Protein AF-A0A2E5HPD3-F1 (afdb_monomer_lite)

Radius of gyration: 31.84 Å; chains: 1; bounding box: 88×77×68 Å

Sequence (426 aa):
MPDFFLQSSHPEQEVIENVWNFLRRLGQGTHEFTAGQLARRLPSRTSDMAVGSALNLLARAGHVALPSQTGQSGIEVLDSSLPRQLRVDWRELNARRQFEEQKLKQVIYYATTNRCRSHDILRYFGSRVGSDYRCGHCDNCVEPAPYASAAAAPRRRRGGVVVGSAVKAPPSDRQQTSESFKTIARKLFACVARCREREAAVTVVRILAGSKSRQLADRDLDKLSTYGLLSYLQQKTIGGVIDAMLEGGLLGVKRGSLCLTPEAVAIMKGEGELPDGVKDRMALFLEPPDADEVSSEAVQAHTRAQAAAHRSAADTSVSATVSITLEMMRQGLDVEQIARQRNVKTTTIVNHVIKAAEEQQADIDFSAYLDGALLPVIHTVAEKEDWREGLRQFREEVLKLYPGSRIKYDILKMNIAYLIQKGELE

Foldseek 3Di:
DVVLVLCLQQPDLVLLLQLLVVVLVVPAFKDQDQLVNSCVVGPPNHDSSNSVNSLVQLVVQVQWPDDPDDPDGIIGGPDNDHSVPRSGPPVVSVVVSVVVVVVVVLVVCLVPDLAANVVSVCVVVPHDDDSPDHPCPDPSNVDQPPLLVVLPDPPDDDDDDDDDDDDDDDDPDPDPDPPDPLNLLLLLLSLCSPVSQPDALLVSLCQQLQPPDPVCVVVVSNVDPSGPVNVVADSVLSSQLVVLCCVQVQWDDDPRTIDGDPQSVCSNVVNDDRDVSSVVSNCVSPPDPPPDDDPPDPVVVVCVVVCVVVCVPPDDDQPVVLVLLQVVVVVVDDLVRSCVVVVHDSVVSLVSLLVCLLVLPDPGDLVVLDDPQQLVLLLVLVVPDPCVVPVVVSVVSSCVRGPDPDDDSSSVSSSVSVCSSVVSHD

Secondary structure (DSSP, 8-state):
--HHHHHHHS--HHHHHHHHHHHHHH-SEEE---HHHHHTTSSS---HHHHHHHHHHHHHTTSEE--SSTT---EEE-----GGG----HHHHHHHHHHHHHHHHHHHHHHH--S-HHHHHHHHTT----TT---SSSTTTSPPPHHHHHT-----------------------------HHHHHHHHHHHHHHTTT-S-HHHHHHHHHT---HHHHTTTGGGSTTTTTTTTS-HHHHHHHHHHHHHTTSEEEETTEEEE-HHHHHHHHTSSPPPHHHHHHHHHHHSPPPSS---TTHHHHHHHHHHHHTTTTTSSS--HHHHHHHHHHHTT--HHHHHHHHT--HHHHHHHHHHHHHTT-S----TTT--TTTHHHHHHHHTTS-TTT-HHHHHHHHHHH-SSS---HHHHHHHHHHHHHTTS--

pLDDT: mean 70.15, std 16.81, range [23.39, 88.81]

Structure (mmCIF, N/CA/C/O backbone):
data_AF-A0A2E5HPD3-F1
#
_entry.id   AF-A0A2E5HPD3-F1
#
loop_
_atom_site.group_PDB
_atom_site.id
_atom_site.type_symbol
_atom_site.label_atom_id
_atom_site.label_alt_id
_atom_site.label_comp_id
_atom_site.label_asym_id
_atom_site.label_entity_id
_atom_site.label_seq_id
_atom_site.pdbx_PDB_ins_code
_atom_site.Cartn_x
_atom_site.Cartn_y
_atom_site.Cartn_z
_atom_site.occupancy
_atom_site.B_iso_or_equiv
_atom_site.auth_seq_id
_atom_site.auth_comp_id
_atom_site.auth_asym_id
_atom_site.auth_atom_id
_atom_site.pdbx_PDB_model_num
ATOM 1 N N . MET A 1 1 ? -9.117 -14.887 6.824 1.00 45.41 1 MET A N 1
ATOM 2 C CA . MET A 1 1 ? -8.434 -13.588 7.065 1.00 45.41 1 MET A CA 1
ATOM 3 C C . MET A 1 1 ? -9.298 -12.395 6.641 1.00 45.41 1 MET A C 1
ATOM 5 O O . MET A 1 1 ? -9.355 -11.462 7.426 1.00 45.41 1 MET A O 1
ATOM 9 N N . PRO A 1 2 ? -10.007 -12.399 5.491 1.00 50.44 2 PRO A N 1
ATOM 10 C CA . PRO A 1 2 ? -10.900 -11.290 5.114 1.00 50.44 2 PRO A CA 1
ATOM 11 C C . PRO A 1 2 ? -12.180 -11.155 5.964 1.00 50.44 2 PRO A C 1
ATOM 13 O O . PRO A 1 2 ? -12.634 -10.042 6.210 1.00 50.44 2 PRO A O 1
ATOM 16 N N . ASP A 1 3 ? -12.730 -12.270 6.458 1.00 55.94 3 ASP A N 1
ATOM 17 C CA . ASP A 1 3 ? -14.028 -12.292 7.162 1.00 55.94 3 ASP A CA 1
ATOM 18 C C . ASP A 1 3 ? -14.025 -11.535 8.504 1.00 55.94 3 ASP A C 1
ATOM 20 O O . ASP A 1 3 ? -15.053 -11.021 8.939 1.00 55.94 3 ASP A O 1
ATOM 24 N N . PHE A 1 4 ? -12.853 -11.393 9.132 1.00 56.62 4 PHE A N 1
ATOM 25 C CA . PHE A 1 4 ? -12.686 -10.737 10.434 1.00 56.62 4 PHE A CA 1
ATOM 26 C C . PHE A 1 4 ? -13.026 -9.233 10.406 1.00 56.62 4 PHE A C 1
ATOM 28 O O . PHE A 1 4 ? -13.536 -8.685 11.386 1.00 56.62 4 PHE A O 1
ATOM 35 N N . PHE A 1 5 ? -12.771 -8.558 9.278 1.00 55.81 5 PHE A N 1
ATOM 36 C CA . PHE A 1 5 ? -13.043 -7.123 9.133 1.00 55.81 5 PHE A CA 1
ATOM 37 C C . PHE A 1 5 ? -14.534 -6.835 8.932 1.00 55.81 5 PHE A C 1
ATOM 39 O O . PHE A 1 5 ? -15.057 -5.900 9.532 1.00 55.81 5 PHE A O 1
ATOM 46 N N . LEU A 1 6 ? -15.238 -7.677 8.170 1.00 60.19 6 LEU A N 1
ATOM 47 C CA . LEU A 1 6 ? -16.684 -7.545 7.955 1.00 60.19 6 LEU A CA 1
ATOM 48 C C . LEU A 1 6 ? -17.470 -7.758 9.253 1.00 60.19 6 LEU A C 1
ATOM 50 O O . LEU A 1 6 ? -18.348 -6.963 9.583 1.00 60.19 6 LEU A O 1
ATOM 54 N N . GLN A 1 7 ? -17.089 -8.771 10.037 1.00 58.50 7 GLN A N 1
ATOM 55 C CA . GLN A 1 7 ? -17.698 -9.055 11.342 1.00 58.50 7 GLN A CA 1
ATOM 56 C C . GLN A 1 7 ? -17.477 -7.933 12.371 1.00 58.50 7 GLN A C 1
ATOM 58 O O . GLN A 1 7 ? -18.253 -7.797 13.313 1.00 58.50 7 GLN A O 1
ATOM 63 N N . SER A 1 8 ? -16.430 -7.120 12.193 1.00 64.94 8 SER A N 1
ATOM 64 C CA . SER A 1 8 ? -16.074 -6.039 13.119 1.00 64.94 8 SER A CA 1
ATOM 65 C C . SER A 1 8 ? -16.836 -4.732 12.866 1.00 64.94 8 SER A C 1
ATOM 67 O O . SER A 1 8 ? -17.069 -3.981 13.811 1.00 64.94 8 SER A O 1
ATOM 69 N N . SER A 1 9 ? -17.241 -4.457 11.623 1.00 68.75 9 SER A N 1
ATOM 70 C CA . SER A 1 9 ? -18.021 -3.259 11.261 1.00 68.75 9 SER A CA 1
ATOM 71 C C . SER A 1 9 ? -19.530 -3.519 11.182 1.00 68.75 9 SER A C 1
ATOM 73 O O . SER A 1 9 ? -20.318 -2.609 11.430 1.00 68.75 9 SER A O 1
ATOM 75 N N . HIS A 1 10 ? -19.933 -4.760 10.894 1.00 76.44 10 HIS A N 1
ATOM 76 C CA . HIS A 1 10 ? -21.328 -5.193 10.807 1.00 76.44 10 HIS A CA 1
ATOM 77 C C . HIS A 1 10 ? -21.542 -6.440 11.685 1.00 76.44 10 HIS A C 1
ATOM 79 O O . HIS A 1 10 ? -21.515 -7.563 11.172 1.00 76.44 10 HIS A O 1
ATOM 85 N N . PRO A 1 11 ? -21.706 -6.263 13.012 1.00 81.12 11 PRO A N 1
ATOM 86 C CA . PRO A 1 11 ? -21.813 -7.379 13.948 1.00 81.12 11 PRO A CA 1
ATOM 87 C C . PRO A 1 11 ? -23.081 -8.208 13.706 1.00 81.12 11 PRO A C 1
ATOM 89 O O . PRO A 1 11 ? -24.113 -7.688 13.279 1.00 81.12 11 PRO A O 1
ATOM 92 N N . GLU A 1 12 ? -23.009 -9.508 14.000 1.00 81.50 12 GLU A N 1
ATOM 93 C CA . GLU A 1 12 ? -24.161 -10.410 13.903 1.00 81.50 12 GLU A CA 1
ATOM 94 C C . GLU A 1 12 ? -25.225 -10.092 14.960 1.00 81.50 12 GLU A C 1
ATOM 96 O O . GLU A 1 12 ? -24.930 -9.517 16.012 1.00 81.50 12 GLU A O 1
ATOM 101 N N . GLN A 1 13 ? -26.467 -10.511 14.700 1.00 84.81 13 GLN A N 1
ATOM 102 C CA . GLN A 1 13 ? -27.586 -10.311 15.625 1.00 84.81 13 GLN A CA 1
ATOM 103 C C . GLN A 1 13 ? -27.273 -10.840 17.030 1.00 84.81 13 GLN A C 1
ATOM 105 O O . GLN A 1 13 ? -27.513 -10.147 18.016 1.00 84.81 13 GLN A O 1
ATOM 110 N N . GLU A 1 14 ? -26.651 -12.015 17.115 1.00 84.31 14 GLU A N 1
ATOM 111 C CA . GLU A 1 14 ? -26.249 -12.627 18.382 1.00 84.31 14 GLU A CA 1
ATOM 112 C C . GLU A 1 14 ? -25.291 -11.731 19.186 1.00 84.31 14 GLU A C 1
ATOM 114 O O . GLU A 1 14 ? -25.406 -11.615 20.405 1.00 84.31 14 GLU A O 1
ATOM 119 N N . VAL A 1 15 ? -24.373 -11.028 18.514 1.00 86.00 15 VAL A N 1
ATOM 120 C CA . VAL A 1 15 ? -23.421 -10.120 19.170 1.00 86.00 15 VAL A CA 1
ATOM 121 C C . VAL A 1 15 ? -24.149 -8.921 19.778 1.00 86.00 15 VAL A C 1
ATOM 123 O O . VAL A 1 15 ? -23.884 -8.559 20.924 1.00 86.00 15 VAL A O 1
ATOM 126 N N . ILE A 1 16 ? -25.094 -8.329 19.043 1.00 87.44 16 ILE A N 1
ATOM 127 C CA . ILE A 1 16 ? -25.881 -7.181 19.516 1.00 87.44 16 ILE A CA 1
ATOM 128 C C . ILE A 1 16 ? -26.771 -7.590 20.697 1.00 87.44 16 ILE A C 1
ATOM 130 O O . ILE A 1 16 ? -26.822 -6.883 21.705 1.00 87.44 16 ILE A O 1
ATOM 134 N N . GLU A 1 17 ? -27.420 -8.753 20.615 1.00 87.31 17 GLU A N 1
ATOM 135 C CA . GLU A 1 17 ? -28.232 -9.297 21.706 1.00 87.31 17 GLU A CA 1
ATOM 136 C C . GLU A 1 17 ? -27.393 -9.603 22.953 1.00 87.31 17 GLU A C 1
ATOM 138 O O . GLU A 1 17 ? -27.828 -9.324 24.071 1.00 87.31 17 GLU A O 1
ATOM 143 N N . ASN A 1 18 ? -26.176 -10.123 22.787 1.00 87.50 18 ASN A N 1
ATOM 144 C CA . ASN A 1 18 ? -25.260 -10.393 23.895 1.00 87.50 18 ASN A CA 1
ATOM 145 C C . ASN A 1 18 ? -24.785 -9.105 24.581 1.00 87.50 18 ASN A C 1
ATOM 147 O O . ASN A 1 18 ? -24.799 -9.032 25.813 1.00 87.50 18 ASN A O 1
ATOM 151 N N . VAL A 1 19 ? -24.424 -8.075 23.805 1.00 87.69 19 VAL A N 1
ATOM 152 C CA . VAL A 1 19 ? -24.078 -6.742 24.333 1.00 87.69 19 VAL A CA 1
ATOM 153 C C . VAL A 1 19 ? -25.261 -6.157 25.105 1.00 87.69 19 VAL A C 1
ATOM 155 O O . VAL A 1 19 ? -25.098 -5.716 26.243 1.00 87.69 19 VAL A O 1
ATOM 158 N N . TRP A 1 20 ? -26.466 -6.212 24.533 1.00 88.81 20 TRP A N 1
ATOM 159 C CA . TRP A 1 20 ? -27.667 -5.692 25.181 1.00 88.81 20 TRP A CA 1
ATOM 160 C C . TRP A 1 20 ? -28.027 -6.447 26.463 1.00 88.81 20 TRP A C 1
ATOM 162 O O . TRP A 1 20 ? -28.302 -5.831 27.488 1.00 88.81 20 TRP A O 1
ATOM 172 N N . ASN A 1 21 ? -27.971 -7.780 26.448 1.00 87.94 21 ASN A N 1
ATOM 173 C CA . ASN A 1 21 ? -28.235 -8.600 27.629 1.00 87.94 21 ASN A CA 1
ATOM 174 C C . ASN A 1 21 ? -27.280 -8.281 28.781 1.00 87.94 21 ASN A C 1
ATOM 176 O O . ASN A 1 21 ? -27.697 -8.311 29.940 1.00 87.94 21 ASN A O 1
ATOM 180 N N . PHE A 1 22 ? -26.017 -7.982 28.475 1.00 86.94 22 PHE A N 1
ATOM 181 C CA . PHE A 1 22 ? -25.045 -7.560 29.474 1.00 86.94 22 PHE A CA 1
ATOM 182 C C . PHE A 1 22 ? -25.407 -6.191 30.063 1.00 86.94 22 PHE A C 1
ATOM 184 O O . PHE A 1 22 ? -25.501 -6.065 31.282 1.00 86.94 22 PHE A O 1
ATOM 191 N N . LEU A 1 23 ? -25.686 -5.197 29.214 1.00 86.12 23 LEU A N 1
ATOM 192 C CA . LEU A 1 23 ? -26.064 -3.848 29.651 1.00 86.12 23 LEU A CA 1
ATOM 193 C C . LEU A 1 23 ? -27.364 -3.843 30.460 1.00 86.12 23 LEU A C 1
ATOM 195 O O . LEU A 1 23 ? -27.435 -3.231 31.520 1.00 86.12 23 LEU A O 1
ATOM 199 N N . ARG A 1 24 ? -28.364 -4.616 30.034 1.00 85.25 24 ARG A N 1
ATOM 200 C CA . ARG A 1 24 ? -29.640 -4.743 30.744 1.00 85.25 24 ARG A CA 1
ATOM 201 C C . ARG A 1 24 ? -29.480 -5.319 32.154 1.00 85.25 24 ARG A C 1
ATOM 203 O O . ARG A 1 24 ? -30.224 -4.937 33.050 1.00 85.25 24 ARG A O 1
ATOM 210 N N . ARG A 1 25 ? -28.526 -6.235 32.375 1.00 85.69 25 ARG A N 1
ATOM 211 C CA . ARG A 1 25 ? -28.246 -6.798 33.714 1.00 85.69 25 ARG A CA 1
ATOM 212 C C . ARG A 1 25 ? -27.616 -5.784 34.668 1.00 85.69 25 ARG A C 1
ATOM 214 O O . ARG A 1 25 ? -27.755 -5.956 35.872 1.00 85.69 25 ARG A O 1
ATOM 221 N N . LEU A 1 26 ? -26.930 -4.769 34.146 1.00 84.06 26 LEU A N 1
ATOM 222 C CA . LEU A 1 26 ? -26.348 -3.695 34.953 1.00 84.06 26 LEU A CA 1
ATOM 223 C C . LEU A 1 26 ? -27.407 -2.700 35.453 1.00 84.06 26 LEU A C 1
ATOM 225 O O . LEU A 1 26 ? -27.166 -2.003 36.433 1.00 84.06 26 LEU A O 1
ATOM 229 N N . GLY A 1 27 ? -28.584 -2.673 34.820 1.00 81.94 27 GLY A N 1
ATOM 230 C CA . GLY A 1 27 ? -29.674 -1.756 35.146 1.00 81.94 27 GLY A CA 1
ATOM 231 C C . GLY A 1 27 ? -29.585 -0.426 34.393 1.00 81.94 27 GLY A C 1
ATOM 232 O O . GLY A 1 27 ? -28.580 -0.118 33.754 1.00 81.94 27 GLY A O 1
ATOM 233 N N . GLN A 1 28 ? -30.667 0.353 34.447 1.00 85.38 28 GLN A N 1
ATOM 234 C CA . GLN A 1 28 ? -30.724 1.688 33.841 1.00 85.38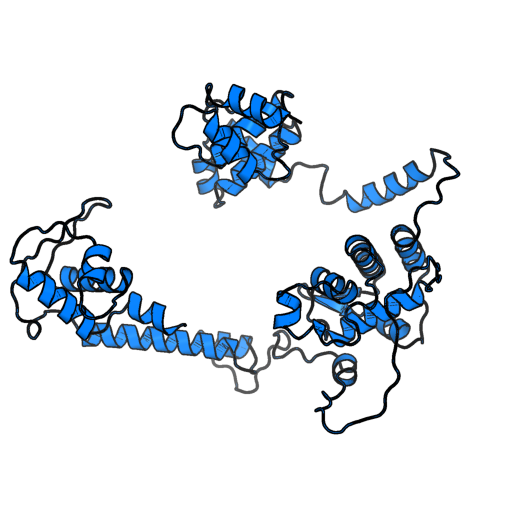 28 GLN A CA 1
ATOM 235 C C . GLN A 1 28 ? -29.803 2.667 34.579 1.00 85.38 28 GLN A C 1
ATOM 237 O O . GLN A 1 28 ? -29.647 2.578 35.797 1.00 85.38 28 GLN A O 1
ATOM 242 N N . GLY A 1 29 ? -29.215 3.604 33.837 1.00 81.69 29 GLY A N 1
ATOM 243 C CA . GLY A 1 29 ? -28.282 4.601 34.364 1.00 81.69 29 GLY A CA 1
ATOM 244 C C . GLY A 1 29 ? -26.938 4.621 33.639 1.00 81.69 29 GLY A C 1
ATOM 245 O O . GLY A 1 29 ? -26.720 3.898 32.663 1.00 81.69 29 GLY A O 1
ATOM 246 N N . THR A 1 30 ? -26.042 5.486 34.109 1.00 83.44 30 THR A N 1
ATOM 247 C CA . THR A 1 30 ? -24.716 5.694 33.518 1.00 83.44 30 THR A CA 1
ATOM 248 C C . THR A 1 30 ? -23.711 4.706 34.086 1.00 83.44 30 THR A C 1
ATOM 250 O O . THR A 1 30 ? -23.459 4.690 35.289 1.00 83.44 30 THR A O 1
ATOM 253 N N . HIS A 1 31 ? -23.096 3.914 33.210 1.00 83.88 31 HIS A N 1
ATOM 254 C CA . HIS A 1 31 ? -22.081 2.932 33.585 1.00 83.88 31 HIS A CA 1
ATOM 255 C C . HIS A 1 31 ? -20.744 3.251 32.926 1.00 83.88 31 HIS A C 1
ATOM 257 O O . HIS A 1 31 ? -20.667 3.375 31.704 1.00 83.88 31 HIS A O 1
ATOM 263 N N . GLU A 1 32 ? -19.670 3.331 33.709 1.00 81.12 32 GLU A N 1
ATOM 264 C CA . GLU A 1 32 ? -18.316 3.578 33.198 1.00 81.12 32 GLU A CA 1
ATOM 265 C C . GLU A 1 32 ? -17.722 2.319 32.549 1.00 81.12 32 GLU A C 1
ATOM 267 O O . GLU A 1 32 ? -16.949 1.569 33.149 1.00 81.12 32 GLU A O 1
ATOM 272 N N . PHE A 1 33 ? -18.089 2.074 31.290 1.00 79.62 33 PHE A N 1
ATOM 273 C CA . PHE A 1 33 ? -17.531 0.991 30.486 1.00 79.62 33 PHE A CA 1
ATOM 274 C C . PHE A 1 33 ? -16.958 1.487 29.166 1.00 79.62 33 PHE A C 1
ATOM 276 O O . PHE A 1 33 ? -17.584 2.237 28.423 1.00 79.62 33 PHE A O 1
ATOM 283 N N . THR A 1 34 ? -15.772 0.980 28.835 1.00 80.56 34 THR A N 1
ATOM 284 C CA . THR A 1 34 ? -15.195 1.088 27.490 1.00 80.56 34 THR A CA 1
ATOM 285 C C . THR A 1 34 ? -15.599 -0.110 26.626 1.00 80.56 34 THR A C 1
ATOM 287 O O . THR A 1 34 ? -15.818 -1.215 27.134 1.00 80.56 34 THR A O 1
ATOM 290 N N . ALA A 1 35 ? -15.630 0.073 25.301 1.00 77.81 35 ALA A N 1
ATOM 291 C CA . ALA A 1 35 ? -15.937 -1.004 24.353 1.00 77.81 35 ALA A CA 1
ATOM 292 C C . ALA A 1 35 ? -15.023 -2.235 24.538 1.00 77.81 35 ALA A C 1
ATOM 294 O O . ALA A 1 35 ? -15.504 -3.366 24.518 1.00 77.81 35 ALA A O 1
ATOM 295 N N . GLY A 1 36 ? -13.730 -2.028 24.821 1.00 78.94 36 GLY A N 1
ATOM 296 C CA . GLY A 1 36 ? -12.782 -3.119 25.086 1.00 78.94 36 GLY A CA 1
ATOM 297 C C . GLY A 1 36 ? -12.969 -3.814 26.443 1.00 78.94 36 GLY A C 1
ATOM 298 O O . GLY A 1 36 ? -12.691 -5.005 26.587 1.00 78.94 36 GLY A O 1
ATOM 299 N N . GLN A 1 37 ? -13.475 -3.120 27.471 1.00 82.56 37 GLN A N 1
ATOM 300 C CA . GLN A 1 37 ? -13.856 -3.768 28.737 1.00 82.56 37 GLN A CA 1
ATOM 301 C C . GLN A 1 37 ? -15.110 -4.633 28.578 1.00 82.56 37 GLN A C 1
ATOM 303 O O . GLN A 1 37 ? -15.165 -5.718 29.157 1.00 82.56 37 GLN A O 1
ATOM 308 N N . LEU A 1 38 ? -16.075 -4.188 27.769 1.00 83.31 38 LEU A N 1
ATOM 309 C CA . LEU A 1 38 ? -17.262 -4.969 27.416 1.00 83.31 38 LEU A CA 1
ATOM 310 C C . LEU A 1 38 ? -16.905 -6.202 26.582 1.00 83.31 38 LEU A C 1
ATOM 312 O O . LEU A 1 38 ? -17.326 -7.304 26.924 1.00 83.31 38 LEU A O 1
ATOM 316 N N . ALA A 1 39 ? -16.062 -6.043 25.559 1.00 83.69 39 ALA A N 1
ATOM 317 C CA . ALA A 1 39 ? -15.597 -7.135 24.700 1.00 83.69 39 ALA A CA 1
ATOM 318 C C . ALA A 1 39 ? -15.010 -8.317 25.493 1.00 83.69 39 ALA A C 1
ATOM 320 O O . ALA A 1 39 ? -15.292 -9.474 25.190 1.00 83.69 39 ALA A O 1
ATOM 321 N N . ARG A 1 40 ? -14.256 -8.034 26.565 1.00 83.06 40 ARG A N 1
ATOM 322 C CA . ARG A 1 40 ? -13.649 -9.055 27.439 1.00 83.06 40 ARG A CA 1
ATOM 323 C C . ARG A 1 40 ? -14.632 -9.796 28.348 1.00 83.06 40 ARG A C 1
ATOM 325 O O . ARG A 1 40 ? -14.280 -10.856 28.857 1.00 83.06 40 ARG A O 1
ATOM 332 N N . ARG A 1 41 ? -15.817 -9.236 28.603 1.00 81.56 41 ARG A N 1
ATOM 333 C CA . ARG A 1 41 ? -16.824 -9.797 29.524 1.00 81.56 41 ARG A CA 1
ATOM 334 C C . ARG A 1 41 ? -17.957 -10.533 28.812 1.00 81.56 41 ARG A C 1
ATOM 336 O O . ARG A 1 41 ? -18.775 -11.167 29.476 1.00 81.56 41 ARG A O 1
ATOM 343 N N . LEU A 1 42 ? -18.013 -10.448 27.486 1.00 81.38 42 LEU A N 1
ATOM 344 C CA . LEU A 1 42 ? -19.008 -11.143 26.679 1.00 81.38 42 LEU A CA 1
ATOM 345 C C . LEU A 1 42 ? -18.610 -12.615 26.463 1.00 81.38 42 LEU A C 1
ATOM 347 O O . LEU A 1 42 ? -17.422 -12.916 26.337 1.00 81.38 42 LEU A O 1
ATOM 351 N N . PRO A 1 43 ? -19.588 -13.541 26.417 1.00 67.31 43 PRO A N 1
ATOM 352 C CA . PRO A 1 43 ? -19.332 -14.979 26.284 1.00 67.31 43 PRO A CA 1
ATOM 353 C C . PRO A 1 43 ? -18.676 -15.351 24.944 1.00 67.31 43 PRO A C 1
ATOM 355 O O . PRO A 1 43 ? -17.871 -16.278 24.880 1.00 67.31 43 PRO A O 1
ATOM 358 N N . SER A 1 44 ? -18.962 -14.594 23.885 1.00 68.75 44 SER A N 1
ATOM 359 C CA . SER A 1 44 ? -18.292 -14.697 22.588 1.00 68.75 44 SER A CA 1
ATOM 360 C C . SER A 1 44 ? -17.087 -13.752 22.589 1.00 68.75 44 SER A C 1
ATOM 362 O O . SER A 1 44 ? -17.267 -12.570 22.888 1.00 68.75 44 SER A O 1
ATOM 364 N N . ARG A 1 45 ? -15.874 -14.235 22.255 1.00 65.94 45 ARG A N 1
ATOM 365 C CA . ARG A 1 45 ? -14.642 -13.421 22.093 1.00 65.94 45 ARG A CA 1
ATOM 366 C C . ARG A 1 45 ? -14.813 -12.399 20.961 1.00 65.94 45 ARG A C 1
ATOM 368 O O . ARG A 1 45 ? -14.332 -12.584 19.847 1.00 65.94 45 ARG A O 1
ATOM 375 N N . THR A 1 46 ? -15.553 -11.347 21.262 1.00 75.94 46 THR A N 1
ATOM 376 C CA . THR A 1 46 ? -15.994 -10.315 20.332 1.00 75.94 46 THR A CA 1
ATOM 377 C C . THR A 1 46 ? -14.899 -9.259 20.229 1.00 75.94 46 THR A C 1
ATOM 379 O O . THR A 1 46 ? -14.247 -8.959 21.226 1.00 75.94 46 THR A O 1
ATOM 382 N N . SER A 1 47 ? -14.660 -8.705 19.039 1.00 81.56 47 SER A N 1
ATOM 383 C CA . SER A 1 47 ? -13.673 -7.635 18.868 1.00 81.56 47 SER A CA 1
ATOM 384 C C . SER A 1 47 ? -14.177 -6.311 19.457 1.00 81.56 47 SER A C 1
ATOM 386 O O . SER A 1 47 ? -15.373 -6.018 19.423 1.00 81.56 47 SER A O 1
ATOM 388 N N . ASP A 1 48 ? -13.260 -5.471 19.943 1.00 82.12 48 ASP A N 1
ATOM 389 C CA . ASP A 1 48 ? -13.568 -4.127 20.457 1.00 82.12 48 ASP A CA 1
ATOM 390 C C . ASP A 1 48 ? -14.345 -3.281 19.428 1.00 82.12 48 ASP A C 1
ATOM 392 O O . ASP A 1 48 ? -15.256 -2.531 19.781 1.00 82.12 48 ASP A O 1
ATOM 396 N N . MET A 1 49 ? -14.029 -3.451 18.138 1.00 79.50 49 MET A N 1
ATOM 397 C CA . MET A 1 49 ? -14.713 -2.785 17.025 1.00 79.50 49 MET A CA 1
ATOM 398 C C . MET A 1 49 ? -16.150 -3.283 16.819 1.00 79.50 49 MET A C 1
ATOM 400 O O . MET A 1 49 ? -17.042 -2.465 16.588 1.00 79.50 49 MET A O 1
ATOM 404 N N . ALA A 1 50 ? -16.400 -4.591 16.947 1.00 82.38 50 ALA A N 1
ATOM 405 C CA . ALA A 1 50 ? -17.749 -5.152 16.856 1.00 82.38 50 ALA A CA 1
ATOM 406 C C . ALA A 1 50 ? -18.637 -4.666 18.011 1.00 82.38 50 ALA A C 1
ATOM 408 O O . ALA A 1 50 ? -19.791 -4.304 17.785 1.00 82.38 50 ALA A O 1
ATOM 409 N N . VAL A 1 51 ? -18.088 -4.581 19.230 1.00 85.94 51 VAL A N 1
ATOM 410 C CA . VAL A 1 51 ? -18.798 -4.016 20.390 1.00 85.94 51 VAL A CA 1
ATOM 411 C C . VAL A 1 51 ? -19.087 -2.530 20.184 1.00 85.94 51 VAL A C 1
ATOM 413 O O . VAL A 1 51 ? -20.215 -2.099 20.404 1.00 85.94 51 VAL A O 1
ATOM 416 N N . GLY A 1 52 ? -18.114 -1.750 19.705 1.00 85.94 52 GLY A N 1
ATOM 417 C CA . GLY A 1 52 ? -18.326 -0.335 19.384 1.00 85.94 52 GLY A CA 1
ATOM 418 C C . GLY A 1 52 ? -19.413 -0.120 18.323 1.00 85.94 52 GLY A C 1
ATOM 419 O O . GLY A 1 52 ? -20.280 0.740 18.478 1.00 85.94 52 GLY A O 1
ATOM 420 N N . SER A 1 53 ? -19.421 -0.941 17.272 1.00 86.25 53 SER A N 1
ATOM 421 C CA . SER A 1 53 ? -20.451 -0.901 16.226 1.00 86.25 53 SER A CA 1
ATOM 422 C C . SER A 1 53 ? -21.832 -1.295 16.766 1.00 86.25 53 SER A C 1
ATOM 424 O O . SER A 1 53 ? -22.819 -0.622 16.470 1.00 86.25 53 SER A O 1
ATOM 426 N N . ALA A 1 54 ? -21.908 -2.325 17.616 1.00 87.75 54 ALA A N 1
ATOM 427 C CA . ALA A 1 54 ? -23.146 -2.736 18.279 1.00 87.75 54 ALA A CA 1
ATOM 428 C C . ALA A 1 54 ? -23.705 -1.635 19.198 1.00 87.75 54 ALA A C 1
ATOM 430 O O . ALA A 1 54 ? -24.902 -1.357 19.161 1.00 87.75 54 ALA A O 1
ATOM 431 N N . LEU A 1 55 ? -22.846 -0.958 19.968 1.00 87.50 55 LEU A N 1
ATOM 432 C CA . LEU A 1 55 ? -23.236 0.173 20.814 1.00 87.50 55 LEU A CA 1
ATOM 433 C C . LEU A 1 55 ? -23.791 1.340 19.990 1.00 87.50 55 LEU A C 1
ATOM 435 O O . LEU A 1 55 ? -24.820 1.898 20.354 1.00 87.50 55 LEU A O 1
ATOM 439 N N . ASN A 1 56 ? -23.171 1.670 18.854 1.00 88.00 56 ASN A N 1
ATOM 440 C CA . ASN A 1 56 ? -23.686 2.700 17.947 1.00 88.00 56 ASN A CA 1
ATOM 441 C C . ASN A 1 56 ? -25.062 2.337 17.365 1.00 88.00 56 ASN A C 1
ATOM 443 O O . ASN A 1 56 ? -25.925 3.205 17.229 1.00 88.00 56 ASN A O 1
ATOM 447 N N . LEU A 1 57 ? -25.292 1.063 17.030 1.00 87.25 57 LEU A N 1
ATOM 448 C CA . LEU A 1 57 ? -26.597 0.588 16.553 1.00 87.25 57 LEU A CA 1
ATOM 449 C C . LEU A 1 57 ? -27.665 0.672 17.648 1.00 87.25 57 LEU A C 1
ATOM 451 O O . LEU A 1 57 ? -28.759 1.175 17.395 1.00 87.25 57 LEU A O 1
ATOM 455 N N . LEU A 1 58 ? -27.337 0.242 18.869 1.00 87.81 58 LEU A N 1
ATOM 456 C CA . LEU A 1 58 ? -28.221 0.358 20.031 1.00 87.81 58 LEU A CA 1
ATOM 457 C C . LEU A 1 58 ? -28.511 1.824 20.378 1.00 87.81 58 LEU A C 1
ATOM 459 O O . LEU A 1 58 ? -29.645 2.145 20.736 1.00 87.81 58 LEU A O 1
ATOM 463 N N . ALA A 1 59 ? -27.526 2.713 20.218 1.00 88.00 59 ALA A N 1
ATOM 464 C CA . ALA A 1 59 ? -27.688 4.140 20.466 1.00 88.00 59 ALA A CA 1
ATOM 465 C C . ALA A 1 59 ? -28.642 4.792 19.465 1.00 88.00 59 ALA A C 1
ATOM 467 O O . ALA A 1 59 ? -29.579 5.489 19.845 1.00 88.00 59 ALA A O 1
ATOM 468 N N . ARG A 1 60 ? -28.474 4.483 18.174 1.00 85.94 60 ARG A N 1
ATOM 469 C CA . ARG A 1 60 ? -29.395 4.929 17.118 1.00 85.94 60 ARG A CA 1
ATOM 470 C C . ARG A 1 60 ? -30.811 4.388 17.297 1.00 85.94 60 ARG A C 1
ATOM 472 O O . ARG A 1 60 ? -31.763 5.065 16.930 1.00 85.94 60 ARG A O 1
ATOM 479 N N . ALA A 1 61 ? -30.947 3.186 17.853 1.00 85.25 61 ALA A N 1
ATOM 480 C CA . ALA A 1 61 ? -32.233 2.576 18.178 1.00 85.25 61 ALA A CA 1
ATOM 481 C C . ALA A 1 61 ? -32.843 3.090 19.505 1.00 85.25 61 ALA A C 1
ATOM 483 O O . ALA A 1 61 ? -33.948 2.677 19.860 1.00 85.25 61 ALA A O 1
ATOM 484 N N . GLY A 1 62 ? -32.150 3.986 20.223 1.00 84.19 62 GLY A N 1
ATOM 485 C CA . GLY A 1 62 ? -32.635 4.641 21.441 1.00 84.19 62 GLY A CA 1
ATOM 486 C C . GLY A 1 62 ? -32.549 3.798 22.716 1.00 84.19 62 GLY A C 1
ATOM 487 O O . GLY A 1 62 ? -33.223 4.118 23.690 1.00 84.19 62 GLY A O 1
ATOM 488 N N . HIS A 1 63 ? -31.758 2.719 22.721 1.00 86.38 63 HIS A N 1
ATOM 489 C CA . HIS A 1 63 ? -31.596 1.841 23.893 1.00 86.38 63 HIS A CA 1
ATOM 490 C C . HIS A 1 63 ? -30.486 2.306 24.836 1.00 86.38 63 HIS A C 1
ATOM 492 O O . HIS A 1 63 ? -30.543 2.062 26.043 1.00 86.38 63 HIS A O 1
ATOM 498 N N . VAL A 1 64 ? -2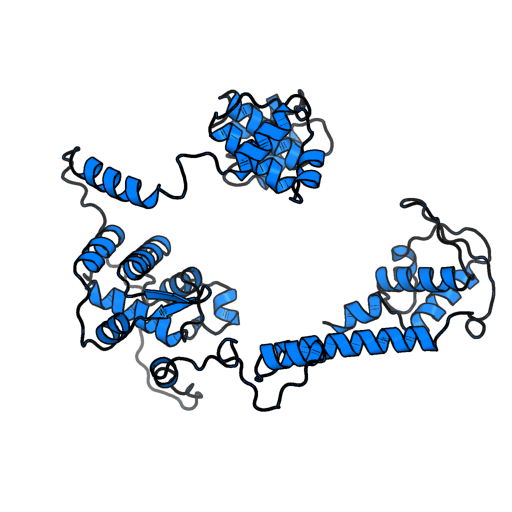9.474 2.975 24.283 1.00 88.44 64 VAL A N 1
ATOM 499 C CA . VAL A 1 64 ? -28.330 3.513 25.024 1.00 88.44 64 VAL A CA 1
ATOM 500 C C . VAL A 1 64 ? -27.992 4.920 24.539 1.00 88.44 64 VAL A C 1
ATOM 502 O O . VAL A 1 64 ? -28.282 5.262 23.397 1.00 88.44 64 VAL A O 1
ATOM 505 N N . ALA A 1 65 ? -27.341 5.729 25.364 1.00 84.88 65 ALA A N 1
ATOM 506 C CA . ALA A 1 65 ? -26.671 6.944 24.923 1.00 84.88 65 ALA A CA 1
ATOM 507 C C . ALA A 1 65 ? -25.159 6.796 25.106 1.00 84.88 65 ALA A C 1
ATOM 509 O O . ALA A 1 65 ? -24.668 6.260 26.104 1.00 84.88 65 ALA A O 1
ATOM 510 N N . LEU A 1 66 ? -24.423 7.241 24.088 1.00 83.38 66 LEU A N 1
ATOM 511 C CA . LEU A 1 66 ? -22.968 7.300 24.095 1.00 83.38 66 LEU A CA 1
ATOM 512 C C . LEU A 1 66 ? -22.547 8.767 24.256 1.00 83.38 66 LEU A C 1
ATOM 514 O O . LEU A 1 66 ? -23.156 9.636 23.625 1.00 83.38 66 LEU A O 1
ATOM 518 N N . PRO A 1 67 ? -21.524 9.068 25.069 1.00 75.81 67 PRO A N 1
ATOM 519 C CA . PRO A 1 67 ? -21.052 10.426 25.267 1.00 75.81 67 PRO A CA 1
ATOM 520 C C . PRO A 1 67 ? -20.550 11.005 23.944 1.00 75.81 67 PRO A C 1
ATOM 522 O O . PRO A 1 67 ? -19.768 10.390 23.220 1.00 75.81 67 PRO A O 1
ATOM 525 N N . SER A 1 68 ? -21.004 12.219 23.634 1.00 59.84 68 SER A N 1
ATOM 526 C CA . SER A 1 68 ? -20.706 12.912 22.375 1.00 59.84 68 SER A CA 1
ATOM 527 C C . SER A 1 68 ? -19.252 13.398 22.267 1.00 59.84 68 SER A C 1
ATOM 529 O O . SER A 1 68 ? -18.846 13.833 21.189 1.00 59.84 68 SER A O 1
ATOM 531 N N . GLN A 1 69 ? -18.475 13.373 23.356 1.00 59.19 69 GLN A N 1
ATOM 532 C CA . GLN A 1 69 ? -17.092 13.851 23.383 1.00 59.19 69 GLN A CA 1
ATOM 533 C C . GLN A 1 69 ? -16.093 12.693 23.455 1.00 59.19 69 GLN A C 1
ATOM 535 O O . GLN A 1 69 ? -16.170 11.824 24.325 1.00 59.19 69 GLN A O 1
ATOM 540 N N . THR A 1 70 ? -15.100 12.723 22.565 1.00 48.38 70 THR A N 1
ATOM 541 C CA . THR A 1 70 ? -13.925 11.844 22.598 1.00 48.38 70 THR A CA 1
ATOM 542 C C . THR A 1 70 ? -13.184 12.002 23.927 1.00 48.38 70 THR A C 1
ATOM 544 O O . THR A 1 70 ? -12.539 13.024 24.147 1.00 48.38 70 THR A O 1
ATOM 547 N N . GLY A 1 71 ? -13.267 10.995 24.801 1.00 52.94 71 GLY A N 1
ATOM 548 C CA . GLY A 1 71 ? -12.550 10.954 26.084 1.00 52.94 71 GLY A CA 1
ATOM 549 C C . GLY A 1 71 ? -13.435 10.757 27.318 1.00 52.94 71 GLY A C 1
ATOM 550 O O . GLY A 1 71 ? -12.921 10.354 28.357 1.00 52.94 71 GLY A O 1
ATOM 551 N N . GLN A 1 72 ? -14.753 10.957 27.216 1.00 55.84 72 GLN A N 1
ATOM 552 C CA . GLN A 1 72 ? -15.685 10.542 28.269 1.00 55.84 72 GLN A CA 1
ATOM 553 C C . GLN A 1 72 ? -15.979 9.043 28.139 1.00 55.84 72 GLN A C 1
ATOM 555 O O . GLN A 1 72 ? -16.365 8.562 27.075 1.00 55.84 72 GLN A O 1
ATOM 560 N N . SER A 1 73 ? -15.760 8.297 29.223 1.00 57.66 73 SER A N 1
ATOM 561 C CA . SER A 1 73 ? -16.014 6.855 29.293 1.00 57.66 73 SER A CA 1
ATOM 562 C C . SER A 1 73 ? -17.311 6.623 30.055 1.00 57.66 73 SER A C 1
ATOM 564 O O . SER A 1 73 ? -17.349 6.770 31.268 1.00 57.66 73 SER A O 1
ATOM 566 N N . GLY A 1 74 ? -18.382 6.285 29.349 1.00 73.56 74 GLY A N 1
ATOM 567 C CA . GLY A 1 74 ? -19.675 6.021 29.964 1.00 73.56 74 GLY A CA 1
ATOM 568 C C . GLY A 1 74 ? -20.662 5.513 28.929 1.00 73.56 74 GLY A C 1
ATOM 569 O O . GLY A 1 74 ? -20.640 5.959 27.789 1.00 73.56 74 GLY A O 1
ATOM 570 N N . ILE A 1 75 ? -21.500 4.555 29.298 1.00 83.75 75 ILE A N 1
ATOM 571 C CA . ILE A 1 75 ? -22.626 4.094 28.489 1.00 83.75 75 ILE A CA 1
ATOM 572 C C . ILE A 1 75 ? -23.856 4.298 29.354 1.00 83.75 75 ILE A C 1
ATOM 574 O O . ILE A 1 75 ? -23.966 3.706 30.428 1.00 83.75 75 ILE A O 1
ATOM 578 N N . GLU A 1 76 ? -24.756 5.159 28.905 1.00 85.12 76 GLU A N 1
ATOM 579 C CA . GLU A 1 76 ? -26.015 5.401 29.593 1.00 85.12 76 GLU A CA 1
ATOM 580 C C . GLU A 1 76 ? -27.065 4.439 29.046 1.00 85.12 76 GLU A C 1
ATOM 582 O O . GLU A 1 76 ? -27.366 4.438 27.854 1.00 85.12 76 GLU A O 1
ATOM 587 N N . VAL A 1 77 ? -27.599 3.577 29.906 1.00 86.31 77 VAL A N 1
ATOM 588 C CA . VAL A 1 77 ? -28.651 2.626 29.542 1.00 86.31 77 VAL A CA 1
ATOM 589 C C . VAL A 1 77 ? -30.001 3.294 29.782 1.00 86.31 77 VAL A C 1
ATOM 591 O O . VAL A 1 77 ? -30.388 3.519 30.929 1.00 86.31 77 VAL A O 1
ATOM 594 N N . LEU A 1 78 ? -30.706 3.609 28.692 1.00 83.94 78 LEU A N 1
ATOM 595 C CA . LEU A 1 78 ? -31.986 4.328 28.708 1.00 83.94 78 LEU A CA 1
ATOM 596 C C . LEU A 1 78 ? -33.185 3.373 28.782 1.00 83.94 78 LEU A C 1
ATOM 598 O O . LEU A 1 78 ? -34.234 3.706 29.330 1.00 83.94 78 LEU A O 1
ATOM 602 N N . ASP A 1 79 ? -33.036 2.168 28.234 1.00 80.38 79 ASP A N 1
ATOM 603 C CA . ASP A 1 79 ? -34.119 1.200 28.048 1.00 80.38 79 ASP A CA 1
ATOM 604 C C . ASP A 1 79 ? -33.871 -0.083 28.876 1.00 80.38 79 ASP A C 1
ATOM 606 O O . ASP A 1 79 ? -32.758 -0.368 29.312 1.00 80.38 79 ASP A O 1
ATOM 610 N N . SER A 1 80 ? -34.920 -0.866 29.121 1.00 79.81 80 SER A N 1
ATOM 611 C CA . SER A 1 80 ? -34.865 -2.193 29.759 1.00 79.81 80 SER A CA 1
ATOM 612 C C . SER A 1 80 ? -35.558 -3.287 28.929 1.00 79.81 80 SER A C 1
ATOM 614 O O . SER A 1 80 ? -35.758 -4.410 29.402 1.00 79.81 80 SER A O 1
ATOM 616 N N . SER A 1 81 ? -35.874 -2.979 27.667 1.00 82.44 81 SER A N 1
ATOM 617 C CA . SER A 1 81 ? -36.502 -3.864 26.684 1.00 82.44 81 SER A CA 1
ATOM 618 C C . SER A 1 81 ? -35.874 -5.264 26.615 1.00 82.44 81 SER A C 1
ATOM 620 O O . SER A 1 81 ? -34.666 -5.466 26.773 1.00 82.44 81 SER A O 1
ATOM 622 N N . LEU A 1 82 ? -36.697 -6.280 26.341 1.00 79.31 82 LEU A N 1
ATOM 623 C CA . LEU A 1 82 ? -36.204 -7.637 26.082 1.00 79.31 82 LEU A CA 1
ATOM 624 C C . LEU A 1 82 ? -35.423 -7.682 24.747 1.00 79.31 82 LEU A C 1
ATOM 626 O O . LEU A 1 82 ? -35.754 -6.921 23.843 1.00 79.31 82 LEU A O 1
ATOM 630 N N . PRO A 1 83 ? -34.453 -8.603 24.553 1.00 73.44 83 PRO A N 1
ATOM 631 C CA . PRO A 1 83 ? -33.720 -8.741 23.285 1.00 73.44 83 PRO A CA 1
ATOM 632 C C . PRO A 1 83 ? -34.624 -8.850 22.049 1.00 73.44 83 PRO A C 1
ATOM 634 O O . PRO A 1 83 ? -34.353 -8.249 21.017 1.00 73.44 83 PRO A O 1
ATOM 637 N N . ARG A 1 84 ? -35.765 -9.542 22.182 1.00 74.00 84 ARG A N 1
ATOM 638 C CA . ARG A 1 84 ? -36.770 -9.690 21.114 1.00 74.00 84 ARG A CA 1
ATOM 639 C C . ARG A 1 84 ? -37.525 -8.396 20.773 1.00 74.00 84 ARG A C 1
ATOM 641 O O . ARG A 1 84 ? -38.217 -8.359 19.765 1.00 74.00 84 ARG A O 1
ATOM 648 N N . GLN A 1 85 ? -37.429 -7.371 21.616 1.00 80.25 85 GLN A N 1
ATOM 649 C CA . GLN A 1 85 ? -38.084 -6.066 21.467 1.00 80.25 85 GLN A CA 1
ATOM 650 C C . GLN A 1 85 ? -37.086 -4.960 21.086 1.00 80.25 85 GLN A C 1
ATOM 652 O O . GLN A 1 85 ? -37.431 -3.778 21.095 1.00 80.25 85 GLN A O 1
ATOM 657 N N . LEU A 1 86 ? -35.845 -5.321 20.740 1.00 81.62 86 LEU A N 1
ATOM 658 C CA . LEU A 1 86 ? -34.864 -4.364 20.249 1.00 81.62 86 LEU A CA 1
ATOM 659 C C . LEU A 1 86 ? -35.361 -3.699 18.961 1.00 81.62 86 LEU A C 1
ATOM 661 O O . LEU A 1 86 ? -35.614 -4.352 17.952 1.00 81.62 86 LEU A O 1
ATOM 665 N N . ARG A 1 87 ? -35.432 -2.368 18.997 1.00 81.56 87 ARG A N 1
ATOM 666 C CA . ARG A 1 87 ? -35.802 -1.475 17.880 1.00 81.56 87 ARG A CA 1
ATOM 667 C C . ARG A 1 87 ? -34.705 -1.343 16.805 1.00 81.56 87 ARG A C 1
ATOM 669 O O . ARG A 1 87 ? -34.565 -0.294 16.186 1.00 81.56 87 ARG A O 1
ATOM 676 N N . VAL A 1 88 ? -33.890 -2.378 16.620 1.00 83.12 88 VAL A N 1
ATOM 677 C CA . VAL A 1 88 ? -32.823 -2.412 15.612 1.00 83.12 88 VAL A CA 1
ATOM 678 C C . VAL A 1 88 ? -33.409 -2.936 14.301 1.00 83.12 88 VAL A C 1
ATOM 680 O O . VAL A 1 88 ? -34.063 -3.978 14.290 1.00 83.12 88 VAL A O 1
ATOM 683 N N . ASP A 1 89 ? -33.171 -2.237 13.188 1.00 83.12 89 ASP A N 1
ATOM 684 C CA . ASP A 1 89 ? -33.575 -2.725 11.866 1.00 83.12 89 ASP A CA 1
ATOM 685 C C . ASP A 1 89 ? -32.636 -3.848 11.395 1.00 83.12 89 ASP A C 1
ATOM 687 O O . ASP A 1 89 ? -31.590 -3.631 10.774 1.00 83.12 89 ASP A O 1
ATOM 691 N N . TRP A 1 90 ? -33.026 -5.083 11.707 1.00 83.44 90 TRP A N 1
ATOM 692 C CA . TRP A 1 90 ? -32.289 -6.286 11.329 1.00 83.44 90 TRP A CA 1
ATOM 693 C C . TRP A 1 90 ? -32.237 -6.510 9.815 1.00 83.44 90 TRP A C 1
ATOM 695 O O . TRP A 1 90 ? -31.281 -7.108 9.318 1.00 83.44 90 TRP A O 1
ATOM 705 N N . ARG A 1 91 ? -33.248 -6.053 9.061 1.00 83.38 91 ARG A N 1
ATOM 706 C CA . ARG A 1 91 ? -33.280 -6.228 7.601 1.00 83.38 91 ARG A CA 1
ATOM 707 C C . ARG A 1 91 ? -32.233 -5.343 6.949 1.00 83.38 91 ARG A C 1
ATOM 709 O O . ARG A 1 91 ? -31.473 -5.827 6.113 1.00 83.38 91 ARG A O 1
ATOM 716 N N . GLU A 1 92 ? -32.161 -4.083 7.362 1.00 80.44 92 GLU A N 1
ATOM 717 C CA . GLU A 1 92 ? -31.167 -3.148 6.847 1.00 80.44 92 GLU A CA 1
ATOM 718 C C . GLU A 1 92 ? -29.740 -3.564 7.235 1.00 80.44 92 GLU A C 1
ATOM 720 O O . GLU A 1 92 ? -28.850 -3.572 6.381 1.00 80.44 92 GLU A O 1
ATOM 725 N N . LEU A 1 93 ? -29.518 -3.973 8.490 1.00 81.12 93 LEU A N 1
ATOM 726 C CA . LEU A 1 93 ? -28.210 -4.444 8.958 1.00 81.12 93 LEU A CA 1
ATOM 727 C C . LEU A 1 93 ? -27.708 -5.640 8.134 1.00 81.12 93 LEU A C 1
ATOM 729 O O . LEU A 1 93 ? -26.579 -5.628 7.635 1.00 81.12 93 LEU A O 1
ATOM 733 N N . ASN A 1 94 ? -28.564 -6.648 7.944 1.00 83.00 94 ASN A N 1
ATOM 734 C CA . ASN A 1 94 ? -28.225 -7.836 7.163 1.00 83.00 94 ASN A CA 1
ATOM 735 C C . ASN A 1 94 ? -28.008 -7.506 5.679 1.00 83.00 94 ASN A C 1
ATOM 737 O O . ASN A 1 94 ? -27.083 -8.041 5.067 1.00 83.00 94 ASN A O 1
ATOM 741 N N . ALA A 1 95 ? -28.801 -6.597 5.103 1.00 81.69 95 ALA A N 1
ATOM 742 C CA . ALA A 1 95 ? -28.629 -6.155 3.720 1.00 81.69 95 ALA A CA 1
ATOM 743 C C . ALA A 1 95 ? -27.287 -5.430 3.507 1.00 81.69 95 ALA A C 1
ATOM 745 O O . ALA A 1 95 ? -26.575 -5.720 2.543 1.00 81.69 95 ALA A O 1
ATOM 746 N N . ARG A 1 96 ? -26.899 -4.535 4.428 1.00 80.00 96 ARG A N 1
ATOM 747 C CA . ARG A 1 96 ? -25.596 -3.846 4.393 1.00 80.00 96 ARG A CA 1
ATOM 748 C C . ARG A 1 96 ? -24.437 -4.836 4.482 1.00 80.00 96 ARG A C 1
ATOM 750 O O . ARG A 1 96 ? -23.525 -4.772 3.661 1.00 80.00 96 ARG A O 1
ATOM 757 N N . ARG A 1 97 ? -24.513 -5.799 5.406 1.00 81.38 97 ARG A N 1
ATOM 758 C CA . ARG A 1 97 ? -23.507 -6.862 5.551 1.00 81.38 97 ARG A CA 1
ATOM 759 C C . ARG A 1 97 ? -23.347 -7.676 4.265 1.00 81.38 97 ARG A C 1
ATOM 761 O O . ARG A 1 97 ? -22.232 -7.848 3.779 1.00 81.38 97 ARG A O 1
ATOM 768 N N . GLN A 1 98 ? -24.454 -8.141 3.686 1.00 81.25 98 GLN A N 1
ATOM 769 C CA . GLN A 1 98 ? -24.435 -8.905 2.434 1.00 81.25 98 GLN A CA 1
ATOM 770 C C . GLN A 1 98 ? -23.825 -8.104 1.282 1.00 81.25 98 GLN A C 1
ATOM 772 O O . GLN A 1 98 ? -23.076 -8.652 0.473 1.00 81.25 98 GLN A O 1
ATOM 777 N N . PHE A 1 99 ? -24.111 -6.805 1.210 1.00 81.00 99 PHE A N 1
ATOM 778 C CA . PHE A 1 99 ? -23.551 -5.930 0.188 1.00 81.00 99 PHE A CA 1
ATOM 779 C C . PHE A 1 99 ? -22.029 -5.765 0.327 1.00 81.00 99 PHE A C 1
ATOM 781 O O . PHE A 1 99 ? -21.304 -5.825 -0.669 1.00 81.00 99 PHE A O 1
ATOM 788 N N . GLU A 1 100 ? -21.513 -5.608 1.547 1.00 79.00 100 GLU A N 1
ATOM 789 C CA . GLU A 1 100 ? -20.065 -5.558 1.781 1.00 79.00 100 GLU A CA 1
ATOM 790 C C . GLU A 1 100 ? -19.374 -6.899 1.507 1.00 79.00 100 GLU A C 1
ATOM 792 O O . GLU A 1 100 ? -18.323 -6.926 0.862 1.00 79.00 100 GLU A O 1
ATOM 797 N N . GLU A 1 101 ? -19.986 -8.018 1.909 1.00 82.81 101 GLU A N 1
ATOM 798 C CA . GLU A 1 101 ? -19.514 -9.362 1.557 1.00 82.81 101 GLU A CA 1
ATOM 799 C C . GLU A 1 101 ? -19.434 -9.551 0.033 1.00 82.81 101 GLU A C 1
ATOM 801 O O . GLU A 1 101 ? -18.460 -10.107 -0.483 1.00 82.81 101 GLU A O 1
ATOM 806 N N . GLN A 1 102 ? -20.438 -9.075 -0.711 1.00 82.94 102 GLN A N 1
ATOM 807 C CA . GLN A 1 102 ? -20.444 -9.125 -2.174 1.00 82.94 102 GLN A CA 1
ATOM 808 C C . GLN A 1 102 ? -19.309 -8.295 -2.778 1.00 82.94 102 GLN A C 1
ATOM 810 O O . GLN A 1 102 ? -18.615 -8.782 -3.674 1.00 82.94 102 GLN A O 1
ATOM 815 N N . LYS A 1 103 ? -19.064 -7.080 -2.273 1.00 83.25 103 LYS A N 1
ATOM 816 C CA . LYS A 1 103 ? -17.929 -6.251 -2.710 1.00 83.25 103 LYS A CA 1
ATOM 817 C C . LYS A 1 103 ? -16.591 -6.931 -2.449 1.00 83.25 103 LYS A C 1
ATOM 819 O O . LYS A 1 103 ? -15.736 -6.964 -3.330 1.00 83.25 103 LYS A O 1
ATOM 824 N N . LEU A 1 104 ? -16.412 -7.520 -1.268 1.00 83.94 104 LEU A N 1
ATOM 825 C CA . LEU A 1 104 ? -15.192 -8.250 -0.943 1.00 83.94 104 LEU A CA 1
ATOM 826 C C . LEU A 1 104 ? -14.976 -9.429 -1.901 1.00 83.94 104 LEU A C 1
ATOM 828 O O . LEU A 1 104 ? -13.882 -9.588 -2.444 1.00 83.94 104 LEU A O 1
ATOM 832 N N . LYS A 1 105 ? -16.024 -10.221 -2.165 1.00 81.44 105 LYS A N 1
ATOM 833 C CA . LYS A 1 105 ? -15.976 -11.311 -3.153 1.00 81.44 105 LYS A CA 1
ATOM 834 C C . LYS A 1 105 ? -15.574 -10.801 -4.537 1.00 81.44 105 LYS A C 1
ATOM 836 O O . LYS A 1 105 ? -14.777 -11.455 -5.203 1.00 81.44 105 LYS A O 1
ATOM 841 N N . GLN A 1 106 ? -16.062 -9.631 -4.952 1.00 81.12 106 GLN A N 1
ATOM 842 C CA . GLN A 1 106 ? -15.671 -9.009 -6.221 1.00 81.12 106 GLN A CA 1
ATOM 843 C C . GLN A 1 106 ? -14.195 -8.595 -6.247 1.00 81.12 106 GLN A C 1
ATOM 845 O O . GLN A 1 106 ? -13.535 -8.825 -7.255 1.00 81.12 106 GLN A O 1
ATOM 850 N N . VAL A 1 107 ? -13.646 -8.050 -5.157 1.00 85.31 107 VAL A N 1
ATOM 851 C CA . VAL A 1 107 ? -12.213 -7.701 -5.068 1.00 85.31 107 VAL A CA 1
ATOM 852 C C . VAL A 1 107 ? -11.333 -8.953 -5.098 1.00 85.31 107 VAL A C 1
ATOM 854 O O . VAL A 1 107 ? -10.335 -8.994 -5.819 1.00 85.31 107 VAL A O 1
ATOM 857 N N . ILE A 1 108 ? -11.717 -9.999 -4.361 1.00 82.12 108 ILE A N 1
ATOM 858 C CA . ILE A 1 108 ? -11.012 -11.288 -4.374 1.00 82.12 108 ILE A CA 1
ATOM 859 C C . ILE A 1 108 ? -11.052 -11.896 -5.779 1.00 82.12 108 ILE A C 1
ATOM 861 O O . ILE A 1 108 ? -10.018 -12.319 -6.301 1.00 82.12 108 ILE A O 1
ATOM 865 N N . TYR A 1 109 ? -12.225 -11.907 -6.414 1.00 78.56 109 TYR A N 1
ATOM 866 C CA . TYR A 1 109 ? -12.390 -12.370 -7.788 1.00 78.56 109 TYR A CA 1
ATOM 867 C C . TYR A 1 109 ? -11.519 -11.554 -8.748 1.00 78.56 109 TYR A C 1
ATOM 869 O O . TYR A 1 109 ? -10.760 -12.138 -9.519 1.00 78.56 109 TYR A O 1
ATOM 877 N N . TYR A 1 110 ? -11.547 -10.222 -8.653 1.00 83.12 110 TYR A N 1
ATOM 878 C CA . TYR A 1 110 ? -10.706 -9.344 -9.461 1.00 83.12 110 TYR A CA 1
ATOM 879 C C . TYR A 1 110 ? -9.236 -9.722 -9.339 1.00 83.12 110 TYR A C 1
ATOM 881 O O . TYR A 1 110 ? -8.593 -9.821 -10.370 1.00 83.12 110 TYR A O 1
ATOM 889 N N . ALA A 1 111 ? -8.719 -9.976 -8.131 1.00 81.31 111 ALA A N 1
ATOM 890 C CA . ALA A 1 111 ? -7.312 -10.308 -7.897 1.00 81.31 111 ALA A CA 1
ATOM 891 C C . ALA A 1 111 ? -6.914 -11.708 -8.405 1.00 81.31 111 ALA A C 1
ATOM 893 O O . ALA A 1 111 ? -5.804 -11.883 -8.911 1.00 81.31 111 ALA A O 1
ATOM 894 N N . THR A 1 112 ? -7.814 -12.686 -8.309 1.00 79.12 112 THR A N 1
ATOM 895 C CA . THR A 1 112 ? -7.526 -14.109 -8.579 1.00 79.12 112 THR A CA 1
ATOM 896 C C . THR A 1 112 ? -7.867 -14.572 -9.996 1.00 79.12 112 THR A C 1
ATOM 898 O O . THR A 1 112 ? -7.430 -15.644 -10.410 1.00 79.12 112 THR A O 1
ATOM 901 N N . THR A 1 113 ? -8.632 -13.790 -10.755 1.00 80.06 113 THR A N 1
ATOM 902 C CA . THR A 1 113 ? -9.097 -14.186 -12.091 1.00 80.06 113 THR A CA 1
ATOM 903 C C . THR A 1 113 ? -8.014 -13.993 -13.159 1.00 80.06 113 THR A C 1
ATOM 905 O O . THR A 1 113 ? -7.251 -13.031 -13.126 1.00 80.06 113 THR A O 1
ATOM 908 N N . ASN A 1 114 ? -8.006 -14.876 -14.167 1.00 77.12 114 ASN A N 1
ATOM 909 C CA . ASN A 1 114 ? -7.124 -14.818 -15.348 1.00 77.12 114 ASN A CA 1
ATOM 910 C C . ASN A 1 114 ? -7.727 -14.035 -16.538 1.00 77.12 114 ASN A C 1
ATOM 912 O O . ASN A 1 114 ? -7.285 -14.167 -17.676 1.00 77.12 114 ASN A O 1
ATOM 916 N N . ARG A 1 115 ? -8.786 -13.253 -16.309 1.00 77.44 115 ARG A N 1
ATOM 917 C CA . ARG A 1 115 ? -9.451 -12.410 -17.314 1.00 77.44 115 ARG A CA 1
ATOM 918 C C . ARG A 1 115 ? -8.754 -11.059 -17.394 1.00 77.44 115 ARG A C 1
ATOM 920 O O . ARG A 1 115 ? -8.001 -10.680 -16.503 1.00 77.44 115 ARG A O 1
ATOM 927 N N . CYS A 1 116 ? -8.996 -10.315 -18.468 1.00 83.06 116 CYS A N 1
ATOM 928 C CA . CYS A 1 116 ? -8.464 -8.964 -18.605 1.00 83.06 116 CYS A CA 1
ATOM 929 C C . CYS A 1 116 ? -8.828 -8.099 -17.380 1.00 83.06 116 CYS A C 1
ATOM 931 O O . CYS A 1 116 ? -10.006 -7.922 -17.086 1.00 83.06 116 CYS A O 1
ATOM 933 N N . ARG A 1 117 ? -7.844 -7.504 -16.693 1.00 87.19 117 ARG A N 1
ATOM 934 C CA . ARG A 1 117 ? -8.116 -6.660 -15.510 1.00 87.19 117 ARG A CA 1
ATOM 935 C C . ARG A 1 117 ? -9.024 -5.484 -15.850 1.00 87.19 117 ARG A C 1
ATOM 937 O O . ARG A 1 117 ? -9.969 -5.194 -15.127 1.00 87.19 117 ARG A O 1
ATOM 944 N N . SER A 1 118 ? -8.769 -4.835 -16.986 1.00 86.94 118 SER A N 1
ATOM 945 C CA . SER A 1 118 ? -9.588 -3.715 -17.451 1.00 86.94 118 SER A CA 1
ATOM 946 C C . SER A 1 118 ? -11.019 -4.142 -17.782 1.00 86.94 118 SER A C 1
ATOM 948 O O . SER A 1 118 ? -11.928 -3.356 -17.562 1.00 86.94 118 SER A O 1
ATOM 950 N N . HIS A 1 119 ? -11.244 -5.373 -18.260 1.00 87.50 119 HIS A N 1
ATOM 951 C CA . HIS A 1 119 ? -12.599 -5.903 -18.456 1.00 87.50 119 HIS A CA 1
ATOM 952 C C . HIS A 1 119 ? -13.376 -5.919 -17.133 1.00 87.50 119 HIS A C 1
ATOM 954 O O . HIS A 1 119 ? -14.507 -5.440 -17.071 1.00 87.50 119 HIS A O 1
ATOM 960 N N . ASP A 1 120 ? -12.762 -6.440 -16.070 1.00 85.75 120 ASP A N 1
ATOM 961 C CA . ASP A 1 120 ? -13.428 -6.583 -14.774 1.00 85.75 120 ASP A CA 1
ATOM 962 C C . ASP A 1 120 ? -13.652 -5.226 -14.086 1.00 85.75 120 ASP A C 1
ATOM 964 O O . ASP A 1 120 ? -14.728 -5.000 -13.534 1.00 85.75 120 ASP A O 1
ATOM 968 N N . ILE A 1 121 ? -12.707 -4.284 -14.207 1.00 87.88 121 ILE A N 1
ATOM 969 C CA . ILE A 1 121 ? -12.878 -2.899 -13.728 1.00 87.88 121 ILE A CA 1
ATOM 970 C C . ILE A 1 121 ? -14.034 -2.207 -14.460 1.00 87.88 121 ILE A C 1
ATOM 972 O O . ILE A 1 121 ? -14.906 -1.619 -13.825 1.00 87.88 121 ILE A O 1
ATOM 976 N N . LEU A 1 122 ? -14.073 -2.294 -15.792 1.00 87.12 122 LEU A N 1
ATOM 977 C CA . LEU A 1 122 ? -15.126 -1.666 -16.592 1.00 87.12 122 LEU A CA 1
ATOM 978 C C . LEU A 1 122 ? -16.507 -2.231 -16.231 1.00 87.12 122 LEU A C 1
ATOM 980 O O . LEU A 1 122 ? -17.451 -1.464 -16.041 1.00 87.12 122 LEU A O 1
ATOM 984 N N . ARG A 1 123 ? -16.618 -3.552 -16.047 1.00 83.25 123 ARG A N 1
ATOM 985 C CA . ARG A 1 123 ? -17.864 -4.190 -15.596 1.00 83.25 123 ARG A CA 1
ATOM 986 C C . ARG A 1 123 ? -18.274 -3.775 -14.190 1.00 83.25 123 ARG A C 1
ATOM 988 O O . ARG A 1 123 ? -19.466 -3.595 -13.959 1.00 83.25 123 ARG A O 1
ATOM 995 N N . TYR A 1 124 ? -17.322 -3.619 -13.272 1.00 83.56 124 TYR A N 1
ATOM 996 C CA . TYR A 1 124 ? -17.600 -3.159 -11.911 1.00 83.56 124 TYR A CA 1
ATOM 997 C C . TYR A 1 124 ? -18.261 -1.770 -11.906 1.00 83.56 124 TYR A C 1
ATOM 999 O O . TYR A 1 124 ? -19.231 -1.558 -11.184 1.00 83.56 124 TYR A O 1
ATOM 1007 N N . PHE A 1 125 ? -17.820 -0.859 -12.781 1.00 87.19 125 PHE A N 1
ATOM 1008 C CA . PHE A 1 125 ? -18.430 0.467 -12.959 1.00 87.19 125 PHE A CA 1
ATOM 1009 C C . PHE A 1 125 ? -19.642 0.487 -13.914 1.00 87.19 125 PHE A C 1
ATOM 1011 O O . PHE A 1 125 ? -20.104 1.555 -14.304 1.00 87.19 125 PHE A O 1
ATOM 1018 N N . GLY A 1 126 ? -20.178 -0.677 -14.298 1.00 82.62 126 GLY A N 1
ATOM 1019 C CA . GLY A 1 126 ? -21.404 -0.786 -15.097 1.00 82.62 126 GLY A CA 1
ATOM 1020 C C . GLY A 1 126 ? -21.216 -0.666 -16.613 1.00 82.62 126 GLY A C 1
ATOM 1021 O O . GLY A 1 126 ? -22.202 -0.654 -17.351 1.00 82.62 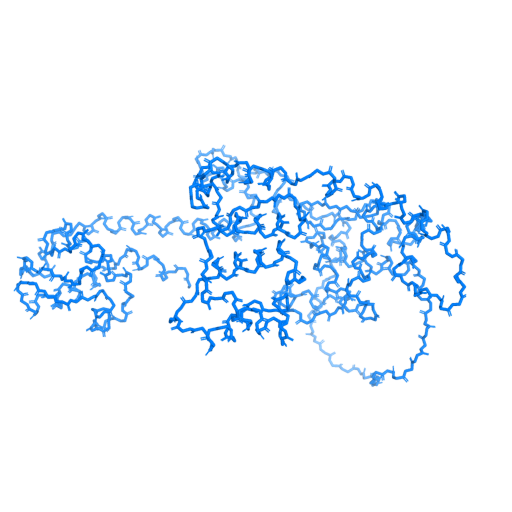126 GLY A O 1
ATOM 1022 N N . SER A 1 127 ? -19.977 -0.626 -17.108 1.00 85.81 127 SER A N 1
ATOM 1023 C CA . SER A 1 127 ? -19.719 -0.638 -18.550 1.00 85.81 127 SER A CA 1
ATOM 1024 C C . SER A 1 127 ? -19.995 -2.022 -19.138 1.00 85.81 127 SER A C 1
ATOM 1026 O O . SER A 1 127 ? -19.547 -3.049 -18.620 1.00 85.81 127 SER A O 1
ATOM 1028 N N . ARG A 1 128 ? -20.714 -2.059 -20.263 1.00 79.69 128 ARG A N 1
ATOM 1029 C CA . ARG A 1 128 ? -20.983 -3.294 -21.007 1.00 79.69 128 ARG A CA 1
ATOM 1030 C C . ARG A 1 128 ? -19.838 -3.559 -21.978 1.00 79.69 128 ARG A C 1
ATOM 1032 O O . ARG A 1 128 ? -19.794 -2.995 -23.063 1.00 79.69 128 ARG A O 1
ATOM 1039 N N . VAL A 1 129 ? -18.916 -4.422 -21.571 1.00 79.62 129 VAL A N 1
ATOM 1040 C CA . VAL A 1 129 ? -17.848 -4.958 -22.424 1.00 79.62 129 VAL A CA 1
ATOM 1041 C C . VAL A 1 129 ? -18.139 -6.423 -22.745 1.00 79.62 129 VAL A C 1
ATOM 1043 O O . VAL A 1 129 ? -18.608 -7.168 -21.881 1.00 79.62 129 VAL A O 1
ATOM 1046 N N . GLY A 1 130 ? -17.902 -6.828 -23.995 1.00 77.88 130 GLY A N 1
ATOM 1047 C CA . GLY A 1 130 ? -18.045 -8.224 -24.415 1.00 77.88 130 GLY A CA 1
ATOM 1048 C C . GLY A 1 130 ? -17.086 -9.141 -23.649 1.00 77.88 130 GLY A C 1
ATOM 1049 O O . GLY A 1 130 ? -16.014 -8.703 -23.227 1.00 77.88 130 GLY A O 1
ATOM 1050 N N . SER A 1 131 ? -17.447 -10.418 -23.495 1.00 73.19 131 SER A N 1
ATOM 1051 C CA . SER A 1 131 ? -16.614 -11.439 -22.826 1.00 73.19 131 SER A CA 1
ATOM 1052 C C . SER A 1 131 ? -15.209 -11.571 -23.420 1.00 73.19 131 SER A C 1
ATOM 1054 O O . SER A 1 131 ? -14.263 -11.980 -22.738 1.00 73.19 131 SER A O 1
ATOM 1056 N N . ASP A 1 132 ? -15.080 -11.190 -24.686 1.00 76.69 132 ASP A N 1
ATOM 1057 C CA . ASP A 1 132 ? -13.886 -11.389 -25.495 1.00 76.69 132 ASP A CA 1
ATOM 1058 C C . ASP A 1 132 ? -12.969 -10.160 -25.456 1.00 76.69 132 ASP A C 1
ATOM 1060 O O . ASP A 1 132 ? -11.868 -10.177 -26.000 1.00 76.69 132 ASP A O 1
ATOM 1064 N N . TYR A 1 133 ? -13.383 -9.095 -24.758 1.00 80.56 133 TYR A N 1
ATOM 1065 C CA . TYR A 1 133 ? -12.580 -7.892 -24.603 1.00 80.56 133 TYR A CA 1
ATOM 1066 C C . TYR A 1 133 ? -11.251 -8.197 -23.889 1.00 80.56 133 TYR A C 1
ATOM 1068 O O . TYR A 1 133 ? -11.176 -8.859 -22.842 1.00 80.56 133 TYR A O 1
ATOM 1076 N N . ARG A 1 134 ? -10.173 -7.689 -24.484 1.00 81.69 134 ARG A N 1
ATOM 1077 C CA . ARG A 1 134 ? -8.796 -7.760 -23.998 1.00 81.69 134 ARG A CA 1
ATOM 1078 C C . ARG A 1 134 ? -8.187 -6.378 -24.184 1.00 81.69 134 ARG A C 1
ATOM 1080 O O . ARG A 1 134 ? -8.167 -5.863 -25.294 1.00 81.69 134 ARG A O 1
ATOM 1087 N N . CYS A 1 135 ? -7.675 -5.773 -23.116 1.00 82.50 135 CYS A N 1
ATOM 1088 C CA . CYS A 1 135 ? -7.100 -4.429 -23.208 1.00 82.50 135 CYS A CA 1
ATOM 1089 C C . CYS A 1 135 ? -5.684 -4.404 -23.799 1.00 82.50 135 CYS A C 1
ATOM 1091 O O . CYS A 1 135 ? -5.159 -3.319 -24.018 1.00 82.50 135 CYS A O 1
ATOM 1093 N N . GLY A 1 136 ? -5.030 -5.562 -23.977 1.00 77.06 136 GLY A N 1
ATOM 1094 C CA . GLY A 1 136 ? -3.655 -5.684 -24.498 1.00 77.06 136 GLY A CA 1
ATOM 1095 C C . GLY A 1 136 ? -2.553 -5.159 -23.568 1.00 77.06 136 GLY A C 1
ATOM 1096 O O . GLY A 1 136 ? -1.373 -5.285 -23.864 1.00 77.06 136 GLY A O 1
ATOM 1097 N N . HIS A 1 137 ? -2.929 -4.586 -22.424 1.00 76.56 137 HIS A N 1
ATOM 1098 C CA . HIS A 1 137 ? -2.042 -3.791 -21.583 1.00 76.56 137 HIS A CA 1
ATOM 1099 C C . HIS A 1 137 ? -2.153 -4.141 -20.094 1.00 76.56 137 HIS A C 1
ATOM 1101 O O . HIS A 1 137 ? -1.573 -3.433 -19.283 1.00 76.56 137 HIS A O 1
ATOM 1107 N N . CYS A 1 138 ? -2.873 -5.182 -19.679 1.00 79.25 138 CYS A N 1
ATOM 1108 C CA . CYS A 1 138 ? -2.842 -5.659 -18.289 1.00 79.25 138 CYS A CA 1
ATOM 1109 C C . CYS A 1 138 ? -1.952 -6.898 -18.151 1.00 79.25 138 CYS A C 1
ATOM 1111 O O . CYS A 1 138 ? -1.679 -7.574 -19.137 1.00 79.25 138 CYS A O 1
ATOM 1113 N N . ASP A 1 139 ? -1.559 -7.232 -16.925 1.00 79.25 139 ASP A N 1
ATOM 1114 C CA . ASP A 1 139 ? -0.817 -8.456 -16.578 1.00 79.25 139 ASP A CA 1
ATOM 1115 C C . ASP A 1 139 ? -1.420 -9.741 -17.180 1.00 79.25 139 ASP A C 1
ATOM 1117 O O . ASP A 1 139 ? -0.680 -10.609 -17.632 1.00 79.25 139 ASP A O 1
ATOM 1121 N N . ASN A 1 140 ? -2.753 -9.829 -17.249 1.00 78.50 140 ASN A N 1
ATOM 1122 C CA . ASN A 1 140 ? -3.471 -10.969 -17.833 1.00 78.50 140 ASN A CA 1
ATOM 1123 C C . ASN A 1 140 ? -3.626 -10.928 -19.372 1.00 78.50 140 ASN A C 1
ATOM 1125 O O . ASN A 1 140 ? -4.073 -11.908 -19.955 1.00 78.50 140 ASN A O 1
ATOM 1129 N N . CYS A 1 141 ? -3.343 -9.800 -20.037 1.00 77.31 141 CYS A N 1
ATOM 1130 C CA . CYS A 1 141 ? -3.477 -9.646 -21.500 1.00 77.31 141 CYS A CA 1
ATOM 1131 C C . CYS A 1 141 ? -2.139 -9.496 -22.218 1.00 77.31 141 CYS A C 1
ATOM 1133 O O . CYS A 1 141 ? -2.080 -9.710 -23.423 1.00 77.31 141 CYS A O 1
ATOM 1135 N N . VAL A 1 142 ? -1.091 -9.092 -21.503 1.00 75.50 142 VAL A N 1
ATOM 1136 C CA . VAL A 1 142 ? 0.262 -9.065 -22.043 1.00 75.50 142 VAL A CA 1
ATOM 1137 C C . VAL A 1 142 ? 0.772 -10.500 -22.027 1.00 75.50 142 VAL A C 1
ATOM 1139 O O . VAL A 1 142 ? 1.139 -11.037 -20.978 1.00 75.50 142 VAL A O 1
ATOM 1142 N N . GLU A 1 143 ? 0.758 -11.137 -23.194 1.00 57.22 143 GLU A N 1
ATOM 1143 C CA . GLU A 1 143 ? 1.477 -12.391 -23.378 1.00 57.22 143 GLU A CA 1
ATOM 1144 C C . GLU A 1 143 ? 2.971 -12.151 -23.110 1.00 57.22 143 GLU A C 1
ATOM 1146 O O . GLU A 1 143 ? 3.529 -11.144 -23.561 1.00 57.22 143 GLU A O 1
ATOM 1151 N N . PRO A 1 144 ? 3.644 -13.032 -22.346 1.00 54.31 144 PRO A N 1
ATOM 1152 C CA . PRO A 1 144 ? 5.096 -12.990 -22.270 1.00 54.31 144 PRO A CA 1
ATOM 1153 C C . PRO A 1 144 ? 5.662 -13.174 -23.682 1.00 54.31 144 PRO A C 1
ATOM 1155 O O . PRO A 1 144 ? 5.121 -13.952 -24.467 1.00 54.31 144 PRO A O 1
ATOM 1158 N N . ALA A 1 145 ? 6.748 -12.469 -24.003 1.00 47.25 145 ALA A N 1
ATOM 1159 C CA . ALA A 1 145 ? 7.341 -12.536 -25.332 1.00 47.25 145 ALA A CA 1
ATOM 1160 C C . ALA A 1 145 ? 7.643 -14.000 -25.744 1.00 47.25 145 ALA A C 1
ATOM 1162 O O . ALA A 1 145 ? 8.014 -14.803 -24.880 1.00 47.25 145 ALA A O 1
ATOM 1163 N N . PRO A 1 146 ? 7.548 -14.367 -27.039 1.00 49.84 146 PRO A N 1
ATOM 1164 C CA . PRO A 1 146 ? 7.630 -15.761 -27.502 1.00 49.84 146 PRO A CA 1
ATOM 1165 C C . PRO A 1 146 ? 8.886 -16.526 -27.039 1.00 49.84 146 PRO A C 1
ATOM 1167 O O . PRO A 1 146 ? 8.859 -17.741 -26.826 1.00 49.84 146 PRO A O 1
ATOM 1170 N N . TYR A 1 147 ? 9.999 -15.817 -26.821 1.00 50.72 147 TYR A N 1
ATOM 1171 C CA . TYR A 1 147 ? 11.242 -16.392 -26.297 1.00 50.72 147 TYR A CA 1
ATOM 1172 C C . TYR A 1 147 ? 11.193 -16.702 -24.789 1.00 50.72 147 TYR A C 1
ATOM 1174 O O . TYR A 1 147 ? 11.858 -17.633 -24.334 1.00 50.72 147 TYR A O 1
ATOM 1182 N N . ALA A 1 148 ? 10.390 -15.977 -24.007 1.00 46.12 148 ALA A N 1
ATOM 1183 C CA . ALA A 1 148 ? 10.193 -16.216 -22.577 1.00 46.12 148 ALA A CA 1
ATOM 1184 C C . ALA A 1 148 ? 9.252 -17.406 -22.314 1.00 46.12 148 ALA A C 1
ATOM 1186 O O . ALA A 1 148 ? 9.404 -18.104 -21.308 1.00 46.12 148 ALA A O 1
ATOM 1187 N N . SER A 1 149 ? 8.317 -17.691 -23.229 1.00 46.69 149 SER A N 1
ATOM 1188 C CA . SER A 1 149 ? 7.527 -18.930 -23.205 1.00 46.69 149 SER A CA 1
ATOM 1189 C C . SER A 1 149 ? 8.355 -20.171 -23.553 1.00 46.69 149 SER A C 1
ATOM 1191 O O . SER A 1 149 ? 8.133 -21.219 -22.954 1.00 46.69 149 SER A O 1
ATOM 1193 N N . ALA A 1 150 ? 9.347 -20.059 -24.444 1.00 47.47 150 ALA A N 1
ATOM 1194 C CA . ALA A 1 150 ? 10.227 -21.172 -24.822 1.00 47.47 150 ALA A CA 1
ATOM 1195 C C . ALA A 1 150 ? 11.272 -21.524 -23.740 1.00 47.47 150 ALA A C 1
ATOM 1197 O O . ALA A 1 150 ? 11.634 -22.686 -23.577 1.00 47.47 150 ALA A O 1
ATOM 1198 N N . ALA A 1 151 ? 11.729 -20.539 -22.956 1.00 44.25 151 ALA A N 1
ATOM 1199 C CA . ALA A 1 151 ? 12.667 -20.744 -21.845 1.00 44.25 151 ALA A CA 1
ATOM 1200 C C . ALA A 1 151 ? 12.026 -21.385 -20.593 1.00 44.25 151 ALA A C 1
ATOM 1202 O O . ALA A 1 151 ? 12.726 -21.729 -19.636 1.00 44.25 151 ALA A O 1
ATOM 1203 N N . ALA A 1 152 ? 10.701 -21.559 -20.580 1.00 42.66 152 ALA A N 1
ATOM 1204 C CA . ALA A 1 152 ? 9.985 -22.257 -19.524 1.00 42.66 152 ALA A CA 1
ATOM 1205 C C . ALA A 1 152 ? 10.141 -23.778 -19.693 1.00 42.66 152 ALA A C 1
ATOM 1207 O O . ALA A 1 152 ? 9.240 -24.461 -20.174 1.00 42.66 152 ALA A O 1
ATOM 1208 N N . ALA A 1 153 ? 11.288 -24.327 -19.287 1.00 42.12 153 ALA A N 1
ATOM 1209 C CA . ALA A 1 153 ? 11.437 -25.775 -19.182 1.00 42.12 153 ALA A CA 1
ATOM 1210 C C . ALA A 1 153 ? 10.336 -26.355 -18.264 1.00 42.12 153 ALA A C 1
ATOM 1212 O O . ALA A 1 153 ? 10.021 -25.754 -17.227 1.00 42.12 153 ALA A O 1
ATOM 1213 N N . PRO A 1 154 ? 9.748 -27.519 -18.597 1.00 35.94 154 PRO A N 1
ATOM 1214 C CA . PRO A 1 154 ? 8.763 -28.156 -17.737 1.00 35.94 154 PRO A CA 1
ATOM 1215 C C . PRO A 1 154 ? 9.410 -28.471 -16.384 1.00 35.94 154 PRO A C 1
ATOM 1217 O O . PRO A 1 154 ? 10.485 -29.074 -16.321 1.00 35.94 154 PRO A O 1
ATOM 1220 N N . ARG A 1 155 ? 8.755 -28.063 -15.289 1.00 34.84 155 ARG A N 1
ATOM 1221 C CA . ARG A 1 155 ? 9.137 -28.436 -13.919 1.00 34.84 155 ARG A CA 1
ATOM 1222 C C . ARG A 1 155 ? 9.163 -29.968 -13.835 1.00 34.84 155 ARG A C 1
ATOM 1224 O O . ARG A 1 155 ? 8.114 -30.595 -13.692 1.00 34.84 155 ARG A O 1
ATOM 1231 N N . ARG A 1 156 ? 10.350 -30.580 -13.946 1.00 31.67 156 ARG A N 1
ATOM 1232 C CA . ARG A 1 156 ? 10.531 -32.025 -13.757 1.00 31.67 156 ARG A CA 1
ATOM 1233 C C . ARG A 1 156 ? 10.055 -32.391 -12.351 1.00 31.67 156 ARG A C 1
ATOM 1235 O O . ARG A 1 156 ? 10.657 -31.989 -11.357 1.00 31.67 156 ARG A O 1
ATOM 1242 N N . ARG A 1 157 ? 8.966 -33.160 -12.275 1.00 31.28 157 ARG A N 1
ATOM 1243 C CA . ARG A 1 157 ? 8.585 -33.899 -11.068 1.00 31.28 157 ARG A CA 1
ATOM 1244 C C . ARG A 1 157 ? 9.684 -34.922 -10.774 1.00 31.28 157 ARG A C 1
ATOM 1246 O O . ARG A 1 157 ? 10.084 -35.673 -11.659 1.00 31.28 157 ARG A O 1
ATOM 1253 N N . ARG A 1 158 ? 10.184 -34.917 -9.538 1.00 32.25 158 ARG A N 1
ATOM 1254 C CA . ARG A 1 158 ? 11.132 -35.912 -9.020 1.00 32.25 158 ARG A CA 1
ATOM 1255 C C . ARG A 1 158 ? 10.491 -37.302 -8.989 1.00 32.25 158 ARG A C 1
ATOM 1257 O O . ARG A 1 158 ? 9.386 -37.447 -8.478 1.00 32.25 158 ARG A O 1
ATOM 1264 N N . GLY A 1 159 ? 11.255 -38.303 -9.416 1.00 26.03 159 GLY A N 1
ATOM 1265 C CA . GLY A 1 159 ? 11.063 -39.713 -9.083 1.00 26.03 159 GLY A CA 1
ATOM 1266 C C . GLY A 1 159 ? 12.237 -40.549 -9.604 1.00 26.03 159 GLY A C 1
ATOM 1267 O O . GLY A 1 159 ? 12.444 -40.577 -10.809 1.00 26.03 159 GLY A O 1
ATOM 1268 N N . GLY A 1 160 ? 12.988 -41.199 -8.701 1.00 25.69 160 GLY A N 1
ATOM 1269 C CA . GLY A 1 160 ? 13.887 -42.324 -9.030 1.00 25.69 160 GLY A CA 1
ATOM 1270 C C . GLY A 1 160 ? 15.410 -42.085 -9.008 1.00 25.69 160 GLY A C 1
ATOM 1271 O O . GLY A 1 160 ? 16.007 -41.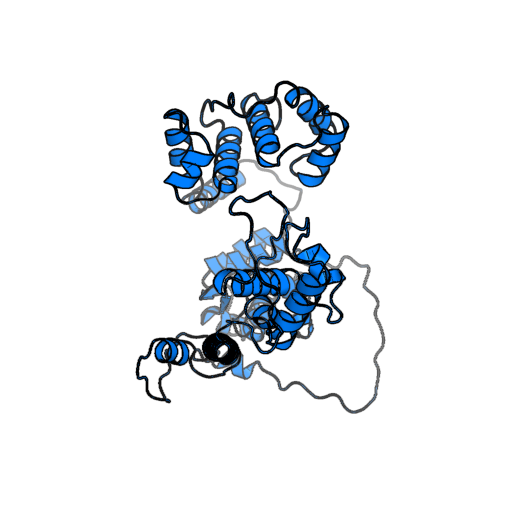888 -10.052 1.00 25.69 160 GLY A O 1
ATOM 1272 N N . VAL A 1 161 ? 15.996 -42.087 -7.802 1.00 24.72 161 VAL A N 1
ATOM 1273 C CA . VAL A 1 161 ? 17.162 -42.871 -7.298 1.00 24.72 161 VAL A CA 1
ATOM 1274 C C . VAL A 1 161 ? 18.414 -43.126 -8.190 1.00 24.72 161 VAL A C 1
ATOM 1276 O O . VAL A 1 161 ? 18.316 -43.763 -9.228 1.00 24.72 161 VAL A O 1
ATOM 1279 N N . VAL A 1 162 ? 19.577 -42.728 -7.610 1.00 27.66 162 VAL A N 1
ATOM 1280 C CA . VAL A 1 162 ? 21.034 -43.052 -7.797 1.00 27.66 162 VAL A CA 1
ATOM 1281 C C . VAL A 1 162 ? 21.666 -42.878 -9.190 1.00 27.66 162 VAL A C 1
ATOM 1283 O O . VAL A 1 162 ? 21.080 -43.222 -10.198 1.00 27.66 162 VAL A O 1
ATOM 1286 N N . VAL A 1 163 ? 22.875 -42.319 -9.344 1.00 25.30 163 VAL A N 1
ATOM 1287 C CA . VAL A 1 163 ? 24.138 -42.641 -8.646 1.00 25.30 163 VAL A CA 1
ATOM 1288 C C . VAL A 1 163 ? 25.013 -41.390 -8.492 1.00 25.30 163 VAL A C 1
ATOM 1290 O O . VAL A 1 163 ? 24.933 -40.453 -9.282 1.00 25.30 163 VAL A O 1
ATOM 1293 N N . GLY A 1 164 ? 25.799 -41.361 -7.418 1.00 25.05 164 GLY A N 1
ATOM 1294 C CA . GLY A 1 164 ? 26.486 -40.173 -6.933 1.00 25.05 164 GLY A CA 1
ATOM 1295 C C . GLY A 1 164 ? 27.653 -39.676 -7.786 1.00 25.05 164 GLY A C 1
ATOM 1296 O O . GLY A 1 164 ? 28.309 -40.411 -8.516 1.00 25.05 164 GLY A O 1
ATOM 1297 N N . SER A 1 165 ? 27.976 -38.406 -7.577 1.00 23.39 165 SER A N 1
ATOM 1298 C CA . SER A 1 165 ? 29.365 -37.990 -7.435 1.00 23.39 165 SER A CA 1
ATOM 1299 C C . SER A 1 165 ? 29.431 -36.904 -6.378 1.00 23.39 165 SER A C 1
ATOM 1301 O O . SER A 1 165 ? 28.661 -35.945 -6.363 1.00 23.39 165 SER A O 1
ATOM 1303 N N . ALA A 1 166 ? 30.292 -37.185 -5.417 1.00 23.61 166 ALA A N 1
ATOM 1304 C CA . ALA A 1 166 ? 30.505 -36.441 -4.209 1.00 23.61 166 ALA A CA 1
ATOM 1305 C C . ALA A 1 166 ? 31.462 -35.263 -4.451 1.00 23.61 166 ALA A C 1
ATOM 1307 O O . ALA A 1 166 ? 32.304 -35.320 -5.344 1.00 23.61 166 ALA A O 1
ATOM 1308 N N . VAL A 1 167 ? 31.383 -34.297 -3.525 1.00 25.20 167 VAL A N 1
ATOM 1309 C CA . VAL A 1 167 ? 32.426 -33.316 -3.160 1.00 25.20 167 VAL A CA 1
ATOM 1310 C C . VAL A 1 167 ? 32.523 -32.124 -4.146 1.00 25.20 167 VAL A C 1
ATOM 1312 O O . VAL A 1 167 ? 32.626 -32.303 -5.348 1.00 25.20 167 VAL A O 1
ATOM 1315 N N . LYS A 1 168 ? 32.458 -30.854 -3.709 1.00 24.88 168 LYS A N 1
ATOM 1316 C CA . LYS A 1 168 ? 33.404 -30.255 -2.753 1.00 24.88 168 LYS A CA 1
ATOM 1317 C C . LYS A 1 168 ? 32.872 -29.016 -2.017 1.00 24.88 168 LYS A C 1
ATOM 1319 O O . LYS A 1 168 ? 32.128 -28.209 -2.566 1.00 24.88 168 LYS A O 1
ATOM 1324 N N . ALA A 1 169 ? 33.314 -28.911 -0.763 1.00 25.58 169 ALA A N 1
ATOM 1325 C CA . ALA A 1 169 ? 33.319 -27.728 0.096 1.00 25.58 169 ALA A CA 1
ATOM 1326 C C . ALA A 1 169 ? 33.996 -26.520 -0.608 1.00 25.58 169 ALA A C 1
ATOM 1328 O O . ALA A 1 169 ? 34.656 -26.725 -1.631 1.00 25.58 169 ALA A O 1
ATOM 1329 N N . PRO A 1 170 ? 33.831 -25.275 -0.112 1.00 28.53 170 PRO A N 1
ATOM 1330 C CA . PRO A 1 170 ? 34.219 -24.082 -0.857 1.00 28.53 170 PRO A CA 1
ATOM 1331 C C . PRO A 1 170 ? 35.731 -24.104 -1.115 1.00 28.53 170 PRO A C 1
ATOM 1333 O O . PRO A 1 170 ? 36.488 -24.367 -0.177 1.00 28.53 170 PRO A O 1
ATOM 1336 N N . PRO A 1 171 ? 36.199 -23.858 -2.352 1.00 31.06 171 PRO A N 1
ATOM 1337 C CA . PRO A 1 171 ? 37.617 -23.700 -2.575 1.00 31.06 171 PRO A CA 1
ATOM 1338 C C . PRO A 1 171 ? 38.030 -22.362 -1.964 1.00 31.06 171 PRO A C 1
ATOM 1340 O O . PRO A 1 171 ? 37.705 -21.284 -2.456 1.00 31.06 171 PRO A O 1
ATOM 1343 N N . SER A 1 172 ? 38.735 -22.463 -0.845 1.00 34.22 172 SER A N 1
ATOM 1344 C CA . SER A 1 172 ? 39.776 -21.529 -0.460 1.00 34.22 172 SER A CA 1
ATOM 1345 C C . SER A 1 172 ? 40.848 -21.550 -1.550 1.00 34.22 172 SER A C 1
ATOM 1347 O O . SER A 1 172 ? 41.777 -22.344 -1.472 1.00 34.22 172 SER A O 1
ATOM 1349 N N . ASP A 1 173 ? 40.675 -20.751 -2.598 1.00 28.44 173 ASP A N 1
ATOM 1350 C CA . ASP A 1 173 ? 41.799 -20.256 -3.385 1.00 28.44 173 ASP A CA 1
ATOM 1351 C C . ASP A 1 173 ? 41.370 -19.082 -4.261 1.00 28.44 173 ASP A C 1
ATOM 1353 O O . ASP A 1 173 ? 40.390 -19.139 -5.008 1.00 28.44 173 ASP A O 1
ATOM 1357 N N . ARG A 1 174 ? 42.134 -17.995 -4.148 1.00 33.97 174 ARG A N 1
ATOM 1358 C CA . ARG A 1 174 ? 42.133 -16.865 -5.072 1.00 33.97 174 ARG A CA 1
ATOM 1359 C C . ARG A 1 174 ? 42.575 -17.377 -6.444 1.00 33.97 174 ARG A C 1
ATOM 1361 O O . ARG A 1 174 ? 43.757 -17.370 -6.760 1.00 33.97 174 ARG A O 1
ATOM 1368 N N . GLN A 1 175 ? 41.627 -17.794 -7.270 1.00 31.67 175 GLN A N 1
ATOM 1369 C CA . GLN A 1 175 ? 41.820 -17.877 -8.713 1.00 31.67 175 GLN A CA 1
ATOM 1370 C C . GLN A 1 175 ? 40.887 -16.866 -9.369 1.00 31.67 175 GLN A C 1
ATOM 1372 O O . GLN A 1 175 ? 39.703 -17.119 -9.591 1.00 31.67 175 GLN A O 1
ATOM 1377 N N . GLN A 1 176 ? 41.460 -15.692 -9.644 1.00 38.62 176 GLN A N 1
ATOM 1378 C CA . GLN A 1 176 ? 41.049 -14.796 -10.720 1.00 38.62 176 GLN A CA 1
ATOM 1379 C C . GLN A 1 176 ? 40.814 -15.644 -11.977 1.00 38.62 176 GLN A C 1
ATOM 1381 O O . GLN A 1 176 ? 41.741 -16.012 -12.689 1.00 38.62 176 GLN A O 1
ATOM 1386 N N . THR A 1 177 ? 39.561 -16.006 -12.225 1.00 32.06 177 THR A N 1
ATOM 1387 C CA . THR A 1 177 ? 39.123 -16.423 -13.551 1.00 32.06 177 THR A CA 1
ATOM 1388 C C . THR A 1 177 ? 38.547 -15.165 -14.173 1.00 32.06 177 THR A C 1
ATOM 1390 O O . THR A 1 177 ? 37.550 -14.631 -13.692 1.00 32.06 177 THR A O 1
ATOM 1393 N N . SER A 1 178 ? 39.234 -14.632 -15.183 1.00 42.25 178 SER A N 1
ATOM 1394 C CA . SER A 1 178 ? 38.759 -13.518 -15.998 1.00 42.25 178 SER A CA 1
ATOM 1395 C C . SER A 1 178 ? 37.515 -13.971 -16.764 1.00 42.25 178 SER A C 1
ATOM 1397 O O . SER A 1 178 ? 37.554 -14.396 -17.919 1.00 42.25 178 SER A O 1
ATOM 1399 N N . GLU A 1 179 ? 36.370 -13.964 -16.087 1.00 56.75 179 GLU A N 1
ATOM 1400 C CA . GLU A 1 179 ? 35.099 -14.213 -16.740 1.00 56.75 179 GLU A CA 1
ATOM 1401 C C . GLU A 1 179 ? 34.844 -13.063 -17.715 1.00 56.75 179 GLU A C 1
ATOM 1403 O O . GLU A 1 179 ? 34.613 -11.928 -17.307 1.00 56.75 179 GLU A O 1
ATOM 1408 N N . SER A 1 180 ? 34.924 -13.360 -19.016 1.00 70.94 180 SER A N 1
ATOM 1409 C CA . SER A 1 180 ? 34.720 -12.375 -20.081 1.00 70.94 180 SER A CA 1
ATOM 1410 C C . SER A 1 180 ? 33.430 -11.580 -19.843 1.00 70.94 180 SER A C 1
ATOM 1412 O O . SER A 1 180 ? 32.391 -12.169 -19.531 1.00 70.94 180 SER A O 1
ATOM 1414 N N . PHE A 1 181 ? 33.464 -10.258 -20.049 1.00 73.69 181 PHE A N 1
ATOM 1415 C CA . PHE A 1 181 ? 32.307 -9.354 -19.930 1.00 73.69 181 PHE A CA 1
ATOM 1416 C C . PHE A 1 181 ? 31.049 -9.896 -20.634 1.00 73.69 181 PHE A C 1
ATOM 1418 O O . PHE A 1 181 ? 29.926 -9.769 -20.138 1.00 73.69 181 PHE A O 1
ATOM 1425 N N . LYS A 1 182 ? 31.243 -10.610 -21.751 1.00 78.75 182 LYS A N 1
ATOM 1426 C CA . LYS A 1 182 ? 30.186 -11.301 -22.503 1.00 78.75 182 LYS A CA 1
ATOM 1427 C C . LYS A 1 182 ? 29.495 -12.408 -21.709 1.00 78.75 182 LYS A C 1
ATOM 1429 O O . LYS A 1 182 ? 28.281 -12.571 -21.814 1.00 78.75 182 LYS A O 1
ATOM 1434 N N . THR A 1 183 ? 30.226 -13.153 -20.890 1.00 80.75 183 THR A N 1
ATOM 1435 C CA . THR A 1 183 ? 29.681 -14.208 -20.025 1.00 80.75 183 THR A CA 1
ATOM 1436 C C . THR A 1 183 ? 28.808 -13.621 -18.919 1.00 80.75 183 THR A C 1
ATOM 1438 O O . THR A 1 183 ? 27.702 -14.116 -18.693 1.00 80.75 183 THR A O 1
ATOM 1441 N N . ILE A 1 184 ? 29.246 -12.527 -18.289 1.00 81.62 184 ILE A N 1
ATOM 1442 C CA . ILE A 1 184 ? 28.478 -11.825 -17.247 1.00 81.62 184 ILE A CA 1
ATOM 1443 C C . ILE A 1 184 ? 27.175 -11.270 -17.834 1.00 81.62 184 ILE A C 1
ATOM 1445 O O . ILE A 1 184 ? 26.093 -11.511 -17.292 1.00 81.62 184 ILE A O 1
ATOM 1449 N N . ALA A 1 185 ? 27.254 -10.626 -19.000 1.00 81.38 185 ALA A N 1
ATOM 1450 C CA . ALA A 1 185 ? 26.086 -10.121 -19.716 1.00 81.38 185 ALA A CA 1
ATOM 1451 C C . ALA A 1 185 ? 25.088 -11.226 -20.081 1.00 81.38 185 ALA A C 1
ATOM 1453 O O . ALA A 1 185 ? 23.890 -11.104 -19.828 1.00 81.38 185 ALA A O 1
ATOM 1454 N N . ARG A 1 186 ? 25.571 -12.362 -20.598 1.00 83.69 186 ARG A N 1
ATOM 1455 C CA . ARG A 1 186 ? 24.713 -13.510 -20.926 1.00 83.69 186 ARG A CA 1
ATOM 1456 C C . ARG A 1 186 ? 24.026 -14.093 -19.695 1.00 83.69 186 ARG A C 1
ATOM 1458 O O . ARG A 1 186 ? 22.845 -14.426 -19.775 1.00 83.69 186 ARG A O 1
ATOM 1465 N N . LYS A 1 187 ? 24.725 -14.206 -18.560 1.00 83.38 187 LYS A N 1
ATOM 1466 C CA . LYS A 1 187 ? 24.128 -14.655 -17.289 1.00 83.38 187 LYS A CA 1
ATOM 1467 C C . LYS A 1 187 ? 23.006 -13.715 -16.842 1.00 83.38 187 LYS A C 1
ATOM 1469 O O . LYS A 1 187 ? 21.943 -14.192 -16.439 1.00 83.38 187 LYS A O 1
ATOM 1474 N N . LEU A 1 188 ? 23.216 -12.404 -16.968 1.00 84.12 188 LEU A N 1
ATOM 1475 C CA . LEU A 1 188 ? 22.223 -11.386 -16.638 1.00 84.12 188 LEU A CA 1
ATOM 1476 C C . LEU A 1 188 ? 21.003 -11.474 -17.561 1.00 84.12 188 LEU A C 1
ATOM 1478 O O . LEU A 1 188 ? 19.882 -11.626 -17.072 1.00 84.12 188 LEU A O 1
ATOM 1482 N N . PHE A 1 189 ? 21.198 -11.476 -18.882 1.00 84.94 189 PHE A N 1
ATOM 1483 C CA . PHE A 1 189 ? 20.095 -11.578 -19.844 1.00 84.94 189 PHE A CA 1
ATOM 1484 C C . PHE A 1 189 ? 19.299 -12.869 -19.667 1.00 84.94 189 PHE A C 1
ATOM 1486 O O . PHE A 1 189 ? 18.068 -12.858 -19.647 1.00 84.94 189 PHE A O 1
ATOM 1493 N N . ALA A 1 190 ? 19.987 -13.983 -19.423 1.00 80.81 190 ALA A N 1
ATOM 1494 C CA . ALA A 1 190 ? 19.339 -15.259 -19.181 1.00 80.81 190 ALA A CA 1
ATOM 1495 C C . ALA A 1 190 ? 18.579 -15.298 -17.839 1.00 80.81 190 ALA A C 1
ATOM 1497 O O . ALA A 1 190 ? 17.671 -16.117 -17.682 1.00 80.81 190 ALA A O 1
ATOM 1498 N N . CYS A 1 191 ? 18.922 -14.443 -16.870 1.00 79.06 191 CYS A N 1
ATOM 1499 C CA . CYS A 1 191 ? 18.143 -14.249 -15.647 1.00 79.06 191 CYS A CA 1
ATOM 1500 C C . CYS A 1 191 ? 16.865 -13.450 -15.930 1.00 79.06 191 CYS A C 1
ATOM 1502 O O . CYS A 1 191 ? 15.779 -13.904 -15.572 1.00 79.06 191 CYS A O 1
ATOM 1504 N N . VAL A 1 192 ? 16.969 -12.330 -16.655 1.00 82.31 192 VAL A N 1
ATOM 1505 C CA . VAL A 1 192 ? 15.820 -11.490 -17.052 1.00 82.31 192 VAL A CA 1
ATOM 1506 C C . VAL A 1 192 ? 14.811 -12.288 -17.891 1.00 82.31 192 VAL A C 1
ATOM 1508 O O . VAL A 1 192 ? 13.610 -12.265 -17.607 1.00 82.31 192 VAL A O 1
ATOM 1511 N N . ALA A 1 193 ? 15.295 -13.092 -18.843 1.00 78.56 193 ALA A N 1
ATOM 1512 C CA . ALA A 1 193 ? 14.460 -13.978 -19.654 1.00 78.56 193 ALA A CA 1
ATOM 1513 C C . ALA A 1 193 ? 13.747 -15.053 -18.811 1.00 78.56 193 ALA A C 1
ATOM 1515 O O . ALA A 1 193 ? 12.548 -15.283 -18.980 1.00 78.56 193 ALA A O 1
ATOM 1516 N N . ARG A 1 194 ? 14.450 -15.691 -17.860 1.00 76.19 194 ARG A N 1
ATOM 1517 C CA . ARG A 1 194 ? 13.854 -16.692 -16.949 1.00 76.19 194 ARG A CA 1
ATOM 1518 C C . ARG A 1 194 ? 12.833 -16.082 -15.989 1.00 76.19 194 ARG A C 1
ATOM 1520 O O . ARG A 1 194 ? 11.855 -16.741 -15.647 1.00 76.19 194 ARG A O 1
ATOM 1527 N N . CYS A 1 195 ? 13.024 -14.819 -15.617 1.00 73.31 195 CYS A N 1
ATOM 1528 C CA . CYS A 1 195 ? 12.079 -14.028 -14.831 1.00 73.31 195 CYS A CA 1
ATOM 1529 C C . CYS A 1 195 ? 10.868 -13.534 -15.647 1.00 73.31 195 CYS A C 1
ATOM 1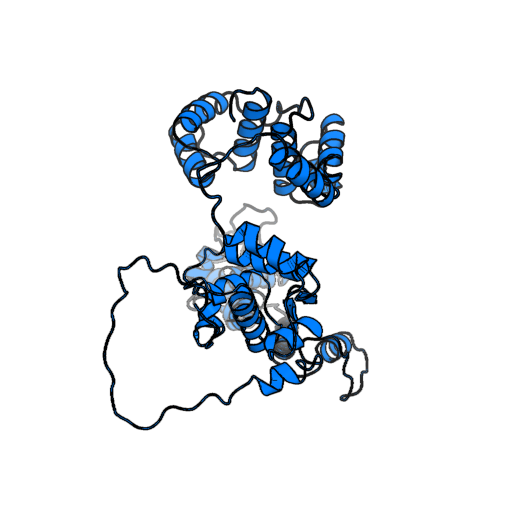531 O O . CYS A 1 195 ? 10.002 -12.844 -15.107 1.00 73.31 195 CYS A O 1
ATOM 1533 N N . ARG A 1 196 ? 10.787 -13.884 -16.941 1.00 70.62 196 ARG A N 1
ATOM 1534 C CA . ARG A 1 196 ? 9.712 -13.492 -17.867 1.00 70.62 196 ARG A CA 1
ATOM 1535 C C . ARG A 1 196 ? 9.490 -11.978 -17.944 1.00 70.62 196 ARG A C 1
ATOM 1537 O O . ARG A 1 196 ? 8.364 -11.557 -18.190 1.00 70.62 196 ARG A O 1
ATOM 1544 N N . GLU A 1 197 ? 10.537 -11.187 -17.702 1.00 77.44 197 GLU A N 1
ATOM 1545 C CA . GLU A 1 197 ? 10.483 -9.715 -17.734 1.00 77.44 197 GLU A CA 1
ATOM 1546 C C . GLU A 1 197 ? 9.451 -9.104 -16.766 1.00 77.44 197 GLU A C 1
ATOM 1548 O O . GLU A 1 197 ? 8.857 -8.063 -17.035 1.00 77.44 197 GLU A O 1
ATOM 1553 N N . ARG A 1 198 ? 9.207 -9.771 -15.628 1.00 70.56 198 ARG A N 1
ATOM 1554 C CA . ARG A 1 198 ? 8.254 -9.331 -14.587 1.00 70.56 198 ARG A CA 1
ATOM 1555 C C . ARG A 1 198 ? 8.926 -8.783 -13.330 1.00 70.56 198 ARG A C 1
ATOM 1557 O O . ARG A 1 198 ? 8.245 -8.488 -12.352 1.00 70.56 198 ARG A O 1
ATOM 1564 N N . GLU A 1 199 ? 10.253 -8.708 -13.332 1.00 77.38 199 GLU A N 1
ATOM 1565 C CA . GLU A 1 199 ? 11.040 -8.354 -12.155 1.00 77.38 199 GLU A CA 1
ATOM 1566 C C . GLU A 1 199 ? 11.788 -7.040 -12.356 1.00 77.38 199 GLU A C 1
ATOM 1568 O O . GLU A 1 199 ? 12.352 -6.774 -13.420 1.00 77.38 199 GLU A O 1
ATOM 1573 N N . ALA A 1 200 ? 11.811 -6.227 -11.302 1.00 80.56 200 ALA A N 1
ATOM 1574 C CA . ALA A 1 200 ? 12.580 -4.992 -11.244 1.00 80.56 200 ALA A CA 1
ATOM 1575 C C . ALA A 1 200 ? 14.087 -5.267 -11.107 1.00 80.56 200 ALA A C 1
ATOM 1577 O O . ALA A 1 200 ? 14.493 -6.313 -10.591 1.00 80.56 200 ALA A O 1
ATOM 1578 N N . ALA A 1 201 ? 14.915 -4.286 -11.482 1.00 74.62 201 ALA A N 1
ATOM 1579 C CA . ALA A 1 201 ? 16.377 -4.366 -11.405 1.00 74.62 201 ALA A CA 1
ATOM 1580 C C . ALA A 1 201 ? 16.891 -4.814 -10.032 1.00 74.62 201 ALA A C 1
ATOM 1582 O O . ALA A 1 201 ? 17.683 -5.748 -9.940 1.00 74.62 201 ALA A O 1
ATOM 1583 N N . VAL A 1 202 ? 16.341 -4.250 -8.955 1.00 77.12 202 VAL A N 1
ATOM 1584 C CA . VAL A 1 202 ? 16.701 -4.605 -7.572 1.00 77.12 202 VAL A CA 1
ATOM 1585 C C . VAL A 1 202 ? 16.451 -6.089 -7.272 1.00 77.12 202 VAL A C 1
ATOM 1587 O O . VAL A 1 202 ? 17.236 -6.730 -6.573 1.00 77.12 202 VAL A O 1
ATOM 1590 N N . THR A 1 203 ? 15.375 -6.667 -7.806 1.00 77.38 203 THR A N 1
ATOM 1591 C CA . THR A 1 203 ? 15.054 -8.086 -7.607 1.00 77.38 203 THR A CA 1
ATOM 1592 C C . THR A 1 203 ? 15.980 -8.977 -8.432 1.00 77.38 203 THR A C 1
ATOM 1594 O O . THR A 1 203 ? 16.481 -9.969 -7.910 1.00 77.38 203 THR A O 1
ATOM 1597 N N . VAL A 1 204 ? 16.278 -8.599 -9.679 1.00 82.06 204 VAL A N 1
ATOM 1598 C CA . VAL A 1 204 ? 17.215 -9.329 -10.551 1.00 82.06 204 VAL A CA 1
ATOM 1599 C C . VAL A 1 204 ? 18.629 -9.346 -9.961 1.00 82.06 204 VAL A C 1
ATOM 1601 O O . VAL A 1 204 ? 19.254 -10.407 -9.918 1.00 82.06 204 VAL A O 1
ATOM 1604 N N . VAL A 1 205 ? 19.095 -8.220 -9.409 1.00 82.94 205 VAL A N 1
ATOM 1605 C CA . VAL A 1 205 ? 20.364 -8.121 -8.666 1.00 82.94 205 VAL A CA 1
ATOM 1606 C C . VAL A 1 205 ? 20.395 -9.114 -7.502 1.00 82.94 205 VAL A C 1
ATOM 1608 O O . VAL A 1 205 ? 21.361 -9.857 -7.340 1.00 82.94 205 VAL A O 1
ATOM 1611 N N . ARG A 1 206 ? 19.320 -9.180 -6.706 1.00 77.31 206 ARG A N 1
ATOM 1612 C CA . ARG A 1 206 ? 19.231 -10.093 -5.555 1.00 77.31 206 ARG A CA 1
ATOM 1613 C C . ARG A 1 206 ? 19.213 -11.569 -5.960 1.00 77.31 206 ARG A C 1
ATOM 1615 O O . ARG A 1 206 ? 19.803 -12.379 -5.247 1.00 77.31 206 ARG A O 1
ATOM 1622 N N . ILE A 1 207 ? 18.573 -11.911 -7.082 1.00 79.00 207 ILE A N 1
ATOM 1623 C CA . ILE A 1 207 ? 18.588 -13.271 -7.647 1.00 79.00 207 ILE A CA 1
ATOM 1624 C C . ILE A 1 207 ? 20.013 -13.639 -8.067 1.00 79.00 207 ILE A C 1
ATOM 1626 O O . ILE A 1 207 ? 20.524 -14.675 -7.648 1.00 79.00 207 ILE A O 1
ATOM 1630 N N . LEU A 1 208 ? 20.673 -12.785 -8.855 1.00 80.88 208 LEU A N 1
ATOM 1631 C CA . LEU A 1 208 ? 22.020 -13.040 -9.377 1.00 80.88 208 LEU A CA 1
ATOM 1632 C C . LEU A 1 208 ? 23.073 -13.128 -8.265 1.00 80.88 208 LEU A C 1
ATOM 1634 O O . LEU A 1 208 ? 23.943 -13.995 -8.327 1.00 80.88 208 LEU A O 1
ATOM 1638 N N . ALA A 1 209 ? 22.948 -12.298 -7.226 1.00 79.19 209 ALA A N 1
ATOM 1639 C CA . ALA A 1 209 ? 23.809 -12.330 -6.045 1.00 79.19 209 ALA A CA 1
ATOM 1640 C C . ALA A 1 209 ? 23.539 -13.529 -5.113 1.00 79.19 209 ALA A C 1
ATOM 1642 O O . ALA A 1 209 ? 24.345 -13.811 -4.232 1.00 79.19 209 ALA A O 1
ATOM 1643 N N . GLY A 1 210 ? 22.405 -14.228 -5.260 1.00 75.00 210 GLY A N 1
ATOM 1644 C CA . GLY A 1 210 ? 22.035 -15.348 -4.387 1.00 75.00 210 GLY A CA 1
ATOM 1645 C C . GLY A 1 210 ? 21.590 -14.914 -2.984 1.00 75.00 210 GLY A C 1
ATOM 1646 O O . GLY A 1 210 ? 21.879 -15.589 -1.993 1.00 75.00 210 GLY A O 1
ATOM 1647 N N . SER A 1 211 ? 20.909 -13.769 -2.880 1.00 77.75 211 SER A N 1
ATOM 1648 C CA . SER A 1 211 ? 20.433 -13.231 -1.602 1.00 77.75 211 SER A CA 1
ATOM 1649 C C . SER A 1 211 ? 19.328 -14.103 -0.993 1.00 77.75 211 SER A C 1
ATOM 1651 O O . SER A 1 211 ? 18.316 -14.371 -1.633 1.00 77.75 211 SER A O 1
ATOM 1653 N N . LYS A 1 212 ? 19.459 -14.471 0.289 1.00 67.69 212 LYS A N 1
ATOM 1654 C CA . LYS A 1 212 ? 18.473 -15.278 1.039 1.00 67.69 212 LYS A CA 1
ATOM 1655 C C . LYS A 1 212 ? 17.262 -14.463 1.527 1.00 67.69 212 LYS A C 1
ATOM 1657 O O . LYS A 1 212 ? 16.829 -14.606 2.669 1.00 67.69 212 LYS A O 1
ATOM 1662 N N . SER A 1 213 ? 16.730 -13.560 0.703 1.00 70.25 213 SER A N 1
ATOM 1663 C CA . SER A 1 213 ? 15.544 -12.781 1.080 1.00 70.25 213 SER A CA 1
ATOM 1664 C C . SER A 1 213 ? 14.287 -13.649 1.057 1.00 70.25 213 SER A C 1
ATOM 1666 O O . SER A 1 213 ? 14.036 -14.379 0.098 1.00 70.25 213 SER A O 1
ATOM 1668 N N . ARG A 1 214 ? 13.438 -13.497 2.078 1.00 56.59 214 ARG A N 1
ATOM 1669 C CA . ARG A 1 214 ? 12.130 -14.164 2.168 1.00 56.59 214 ARG A CA 1
ATOM 1670 C C . ARG A 1 214 ? 11.241 -13.877 0.950 1.00 56.59 214 ARG A C 1
ATOM 1672 O O . ARG A 1 214 ? 10.550 -14.767 0.475 1.00 56.59 214 ARG A O 1
ATOM 1679 N N . GLN A 1 215 ? 11.357 -12.679 0.371 1.00 60.41 215 GLN A N 1
ATOM 1680 C CA . GLN A 1 215 ? 10.629 -12.274 -0.840 1.00 60.41 215 GLN A CA 1
ATOM 1681 C C . GLN A 1 215 ? 10.999 -13.093 -2.090 1.00 60.41 215 GLN A C 1
ATOM 1683 O O . GLN A 1 215 ? 10.196 -13.177 -3.017 1.00 60.41 215 GLN A O 1
ATOM 1688 N N . LEU A 1 216 ? 12.205 -13.672 -2.139 1.00 72.19 216 LEU A N 1
ATOM 1689 C CA . LEU A 1 216 ? 12.643 -14.539 -3.241 1.00 72.19 216 LEU A CA 1
ATOM 1690 C C . LEU A 1 216 ? 12.099 -15.959 -3.061 1.00 72.19 216 LEU A C 1
ATOM 1692 O O . LEU A 1 216 ? 11.633 -16.555 -4.029 1.00 72.19 216 LEU A O 1
ATOM 1696 N N . ALA A 1 217 ? 12.101 -16.456 -1.821 1.00 69.81 217 ALA A N 1
ATOM 1697 C CA . ALA A 1 217 ? 11.581 -17.775 -1.463 1.00 69.81 217 ALA A CA 1
ATOM 1698 C C . ALA A 1 217 ? 10.055 -17.867 -1.634 1.00 69.81 217 ALA A C 1
ATOM 1700 O O . ALA A 1 217 ? 9.556 -18.832 -2.208 1.00 69.81 217 ALA A O 1
ATOM 1701 N N . ASP A 1 218 ? 9.311 -16.832 -1.227 1.00 66.31 218 ASP A N 1
ATOM 1702 C CA . ASP A 1 218 ? 7.845 -16.782 -1.362 1.00 66.31 218 ASP A CA 1
ATOM 1703 C C . ASP A 1 218 ? 7.381 -16.810 -2.833 1.00 66.31 218 ASP A C 1
ATOM 1705 O O . ASP A 1 218 ? 6.228 -17.122 -3.130 1.00 66.31 218 ASP A O 1
ATOM 1709 N N . ARG A 1 219 ? 8.281 -16.483 -3.770 1.00 65.62 219 ARG A N 1
ATOM 1710 C CA . ARG A 1 219 ? 8.008 -16.382 -5.211 1.00 65.62 219 ARG A CA 1
ATOM 1711 C C . ARG A 1 219 ? 8.695 -17.483 -6.032 1.00 65.62 219 ARG A C 1
ATOM 1713 O O . ARG A 1 219 ? 8.707 -17.387 -7.257 1.00 65.62 219 ARG A O 1
ATOM 1720 N N . ASP A 1 220 ? 9.245 -18.516 -5.380 1.00 69.19 220 ASP A N 1
ATOM 1721 C CA . ASP A 1 220 ? 10.016 -19.615 -5.996 1.00 69.19 220 ASP A CA 1
ATOM 1722 C C . ASP A 1 220 ? 11.214 -19.138 -6.863 1.00 69.19 220 ASP A C 1
ATOM 1724 O O . ASP A 1 220 ? 11.677 -19.861 -7.753 1.00 69.19 220 ASP A O 1
ATOM 1728 N N . LEU A 1 221 ? 11.715 -17.914 -6.648 1.00 71.75 221 LEU A N 1
ATOM 1729 C CA . LEU A 1 221 ? 12.804 -17.316 -7.439 1.00 71.75 221 LEU A CA 1
ATOM 1730 C C . LEU A 1 221 ? 14.187 -17.853 -7.030 1.00 71.75 221 LEU A C 1
ATOM 1732 O O . LEU A 1 221 ? 15.143 -17.766 -7.798 1.00 71.75 221 LEU A O 1
ATOM 1736 N N . ASP A 1 222 ? 14.276 -18.456 -5.846 1.00 69.69 222 ASP A N 1
ATOM 1737 C CA . ASP A 1 222 ? 15.424 -19.203 -5.322 1.00 69.69 222 ASP A CA 1
ATOM 1738 C C . ASP A 1 222 ? 15.666 -20.536 -6.056 1.00 69.69 222 ASP A C 1
ATOM 1740 O O . ASP A 1 222 ? 16.772 -21.069 -6.042 1.00 69.69 222 ASP A O 1
ATOM 1744 N N . LYS A 1 223 ? 14.644 -21.066 -6.741 1.00 69.38 223 LYS A N 1
ATOM 1745 C CA . LYS A 1 223 ? 14.710 -22.329 -7.503 1.00 69.38 223 LYS A CA 1
ATOM 1746 C C . LYS A 1 223 ? 15.159 -22.144 -8.954 1.00 69.38 223 LYS A C 1
ATOM 1748 O O . LYS A 1 223 ? 15.212 -23.117 -9.710 1.00 69.38 223 LYS A O 1
ATOM 1753 N N . LEU A 1 224 ? 15.439 -20.912 -9.377 1.00 72.12 224 LEU A N 1
ATOM 1754 C CA . LEU A 1 224 ? 15.911 -20.621 -10.727 1.00 72.12 224 LEU A CA 1
ATOM 1755 C C . LEU A 1 224 ? 17.360 -21.081 -10.899 1.00 72.12 224 LEU A C 1
ATOM 1757 O O . LEU A 1 224 ? 18.205 -20.834 -10.048 1.00 72.12 224 LEU A O 1
ATOM 1761 N N . SER A 1 225 ? 17.690 -21.651 -12.061 1.00 68.69 225 SER A N 1
ATOM 1762 C CA . SER A 1 225 ? 19.076 -22.018 -12.396 1.00 68.69 225 SER A CA 1
ATOM 1763 C C . SER A 1 225 ? 20.015 -20.808 -12.526 1.00 68.69 225 SER A C 1
ATOM 1765 O O . SER A 1 225 ? 21.206 -20.980 -12.755 1.00 68.69 225 SER A O 1
ATOM 1767 N N . THR A 1 226 ? 19.469 -19.589 -12.474 1.00 72.56 226 THR A N 1
ATOM 1768 C CA . THR A 1 226 ? 20.206 -18.318 -12.485 1.00 72.56 226 THR A CA 1
ATOM 1769 C C . THR A 1 226 ? 20.436 -17.724 -11.106 1.00 72.56 226 THR A C 1
ATOM 1771 O O . THR A 1 226 ? 21.118 -16.705 -10.995 1.00 72.56 226 THR A O 1
ATOM 1774 N N . TYR A 1 227 ? 19.877 -18.338 -10.065 1.00 75.19 227 TYR A N 1
ATOM 1775 C CA . TYR A 1 227 ? 20.062 -17.894 -8.696 1.00 75.19 227 TYR A CA 1
ATOM 1776 C C . TYR A 1 227 ? 21.519 -18.098 -8.260 1.00 75.19 227 TYR A C 1
ATOM 1778 O O . TYR A 1 227 ? 22.062 -19.194 -8.383 1.00 75.19 227 TYR A O 1
ATOM 1786 N N . GLY A 1 228 ? 22.159 -17.035 -7.773 1.00 71.19 228 GLY A N 1
ATOM 1787 C CA . GLY A 1 228 ? 23.540 -17.069 -7.288 1.00 71.19 228 GLY A CA 1
ATOM 1788 C C . GLY A 1 228 ? 24.620 -17.211 -8.366 1.00 71.19 228 GLY A C 1
ATOM 1789 O O . GLY A 1 228 ? 25.777 -17.416 -8.018 1.00 71.19 228 GLY A O 1
ATOM 1790 N N . LEU A 1 229 ? 24.299 -17.084 -9.662 1.00 78.38 229 LEU A N 1
ATOM 1791 C CA . LEU A 1 229 ? 25.303 -17.207 -10.737 1.00 78.38 229 LEU A CA 1
ATOM 1792 C C . LEU A 1 229 ? 26.396 -16.129 -10.708 1.00 78.38 229 LEU A C 1
ATOM 1794 O O . LEU A 1 229 ? 27.432 -16.317 -11.349 1.00 78.38 229 LEU A O 1
ATOM 1798 N N . LEU A 1 230 ? 26.145 -15.017 -10.013 1.00 77.94 230 LEU A N 1
ATOM 1799 C CA . LEU A 1 230 ? 27.077 -13.915 -9.785 1.00 77.94 230 LEU A CA 1
ATOM 1800 C C . LEU A 1 230 ? 27.318 -13.699 -8.280 1.00 77.94 230 LEU A C 1
ATOM 1802 O O . LEU A 1 230 ? 27.562 -12.576 -7.855 1.00 77.94 230 LEU A O 1
ATOM 1806 N N . SER A 1 231 ? 27.246 -14.746 -7.448 1.00 73.62 231 SER A N 1
ATOM 1807 C CA . SER A 1 231 ? 27.426 -14.621 -5.988 1.00 73.62 231 SER A CA 1
ATOM 1808 C C . SER A 1 231 ? 28.813 -14.121 -5.562 1.00 73.62 231 SER A C 1
ATOM 1810 O O . SER A 1 231 ? 29.000 -13.741 -4.411 1.00 73.62 231 SER A O 1
ATOM 1812 N N . TYR A 1 232 ? 29.790 -14.149 -6.471 1.00 71.12 232 TYR A N 1
ATOM 1813 C CA . TYR A 1 232 ? 31.134 -13.603 -6.276 1.00 71.12 232 TYR A CA 1
ATOM 1814 C C . TYR A 1 232 ? 31.205 -12.081 -6.500 1.00 71.12 232 TYR A C 1
ATOM 1816 O O . TYR A 1 232 ? 32.208 -11.470 -6.146 1.00 71.12 232 TYR A O 1
ATOM 1824 N N . LEU A 1 233 ? 30.157 -11.458 -7.058 1.00 69.00 233 LEU A N 1
ATOM 1825 C CA . LEU A 1 233 ? 30.050 -10.009 -7.238 1.00 69.00 233 LEU A CA 1
ATOM 1826 C C . LEU A 1 233 ? 29.143 -9.392 -6.169 1.00 69.00 233 LEU A C 1
ATOM 1828 O O . LEU A 1 233 ? 28.125 -9.963 -5.771 1.00 69.00 233 LEU A O 1
ATOM 1832 N N . GLN A 1 234 ? 29.481 -8.179 -5.730 1.00 72.56 234 GLN A N 1
ATOM 1833 C CA . GLN A 1 234 ? 28.630 -7.432 -4.807 1.00 72.56 234 GLN A CA 1
ATOM 1834 C C . GLN A 1 234 ? 27.343 -6.958 -5.498 1.00 72.56 234 GLN A C 1
ATOM 1836 O O . GLN A 1 234 ? 27.333 -6.648 -6.689 1.00 72.56 234 GLN A O 1
ATOM 1841 N N . GLN A 1 235 ? 26.252 -6.819 -4.736 1.00 72.19 235 GLN A N 1
ATOM 1842 C CA . GLN A 1 235 ? 24.968 -6.333 -5.269 1.00 72.19 235 GLN A CA 1
ATOM 1843 C C . GLN A 1 235 ? 25.094 -4.952 -5.929 1.00 72.19 235 GLN A C 1
ATOM 1845 O O . GLN A 1 235 ? 24.458 -4.709 -6.950 1.00 72.19 235 GLN A O 1
ATOM 1850 N N . LYS A 1 236 ? 25.949 -4.078 -5.381 1.00 71.12 236 LYS A N 1
ATOM 1851 C CA . LYS A 1 236 ? 26.258 -2.759 -5.950 1.00 71.12 236 LYS A CA 1
ATOM 1852 C C . LYS A 1 236 ? 26.900 -2.877 -7.337 1.00 71.12 236 LYS A C 1
ATOM 1854 O O . LYS A 1 236 ? 26.460 -2.211 -8.264 1.00 71.12 236 LYS A O 1
ATOM 1859 N N . THR A 1 237 ? 27.878 -3.770 -7.486 1.00 70.56 237 THR A N 1
ATOM 1860 C CA . THR A 1 237 ? 28.555 -4.055 -8.760 1.00 70.56 237 THR A CA 1
ATOM 1861 C C . THR A 1 237 ? 27.594 -4.624 -9.798 1.00 70.56 237 THR A C 1
ATOM 1863 O O . THR A 1 237 ? 27.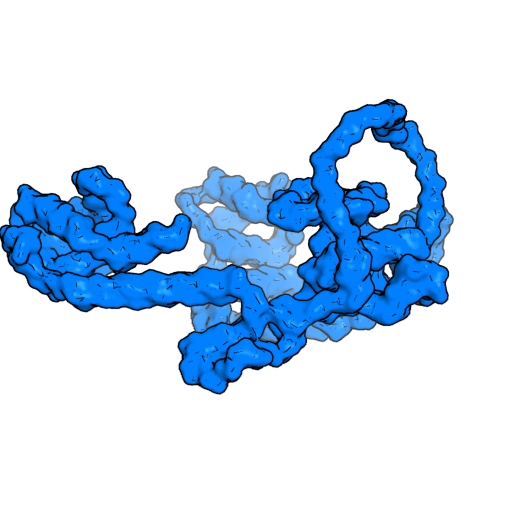563 -4.158 -10.930 1.00 70.56 237 THR A O 1
ATOM 1866 N N . ILE A 1 238 ? 26.755 -5.592 -9.411 1.00 76.81 238 ILE A N 1
ATOM 1867 C CA . ILE A 1 238 ? 25.742 -6.161 -10.313 1.00 76.81 238 ILE A CA 1
ATOM 1868 C C . ILE A 1 238 ? 24.744 -5.075 -10.736 1.00 76.81 238 ILE A C 1
ATOM 1870 O O . ILE A 1 238 ? 24.371 -5.035 -11.903 1.00 76.81 238 ILE A O 1
ATOM 1874 N N . GLY A 1 239 ? 24.353 -4.183 -9.817 1.00 75.69 239 GLY A N 1
ATOM 1875 C CA . GLY A 1 239 ? 23.536 -3.002 -10.107 1.00 75.69 239 GLY A CA 1
ATOM 1876 C C . GLY A 1 239 ? 24.159 -2.106 -11.177 1.00 75.69 239 GLY A C 1
ATOM 1877 O O . GLY A 1 239 ? 23.521 -1.873 -12.196 1.00 75.69 239 GLY A O 1
ATOM 1878 N N . GLY A 1 240 ? 25.430 -1.722 -11.013 1.00 72.25 240 GLY A N 1
ATOM 1879 C CA . GLY A 1 240 ? 26.150 -0.910 -12.005 1.00 72.25 240 GLY A CA 1
ATOM 1880 C C . GLY A 1 240 ? 26.251 -1.574 -13.383 1.00 72.25 240 GLY A C 1
ATOM 1881 O O . GLY A 1 240 ? 26.119 -0.912 -14.409 1.00 72.25 240 GLY A O 1
ATOM 1882 N N . VAL A 1 241 ? 26.383 -2.904 -13.432 1.00 78.44 241 VAL A N 1
ATOM 1883 C CA . VAL A 1 241 ? 26.331 -3.661 -14.695 1.00 78.44 241 VAL A CA 1
ATOM 1884 C C . VAL A 1 241 ? 24.938 -3.604 -15.343 1.00 78.44 241 VAL A C 1
ATOM 1886 O O . VAL A 1 241 ? 24.845 -3.517 -16.567 1.00 78.44 241 VAL A O 1
ATOM 1889 N N . ILE A 1 242 ? 23.852 -3.633 -14.558 1.00 81.00 242 ILE A N 1
ATOM 1890 C CA . ILE A 1 242 ? 22.483 -3.460 -15.080 1.00 81.00 242 ILE A CA 1
ATOM 1891 C C . ILE A 1 242 ? 22.318 -2.050 -15.658 1.00 81.00 242 ILE A C 1
ATOM 1893 O O . ILE A 1 242 ? 21.784 -1.905 -16.757 1.00 81.00 242 ILE A O 1
ATOM 1897 N N . ASP A 1 243 ? 22.795 -1.034 -14.939 1.00 74.12 243 ASP A N 1
ATOM 1898 C CA . ASP A 1 243 ? 22.693 0.370 -15.345 1.00 74.12 243 ASP A CA 1
ATOM 1899 C C . ASP A 1 243 ? 23.466 0.625 -16.649 1.00 74.12 243 ASP A C 1
ATOM 1901 O O . ASP A 1 243 ? 22.912 1.179 -17.600 1.00 74.12 243 ASP A O 1
ATOM 1905 N N . ALA A 1 244 ? 24.680 0.076 -16.777 1.00 72.94 244 ALA A N 1
ATOM 1906 C CA . ALA A 1 244 ? 25.461 0.123 -18.016 1.00 72.94 244 ALA A CA 1
ATOM 1907 C C . ALA A 1 244 ? 24.720 -0.497 -19.220 1.00 72.94 244 ALA A C 1
ATOM 1909 O O . ALA A 1 244 ? 24.831 -0.012 -20.347 1.00 72.94 244 ALA A O 1
ATOM 1910 N N . MET A 1 245 ? 23.938 -1.559 -18.997 1.00 78.38 245 MET A N 1
ATOM 1911 C CA . MET A 1 245 ? 23.138 -2.205 -20.044 1.00 78.38 245 MET A CA 1
ATOM 1912 C C . MET A 1 245 ? 21.841 -1.455 -20.365 1.00 78.38 245 MET A C 1
ATOM 1914 O O . MET A 1 245 ? 21.374 -1.535 -21.502 1.00 78.38 245 MET A O 1
ATOM 1918 N N . LEU A 1 246 ? 21.262 -0.741 -19.396 1.00 78.00 246 LEU A N 1
ATOM 1919 C CA . LEU A 1 246 ? 20.118 0.149 -19.610 1.00 78.00 246 LEU A CA 1
ATOM 1920 C C . LEU A 1 246 ? 20.522 1.356 -20.461 1.00 78.00 246 LEU A C 1
ATOM 1922 O O . LEU A 1 246 ? 19.874 1.651 -21.462 1.00 78.00 246 LEU A O 1
ATOM 1926 N N . GLU A 1 247 ? 21.633 2.006 -20.115 1.00 74.06 247 GLU A N 1
ATOM 1927 C CA . GLU A 1 247 ? 22.191 3.122 -20.889 1.00 74.06 247 GLU A CA 1
ATOM 1928 C C . GLU A 1 247 ? 22.695 2.686 -22.267 1.00 74.06 247 GLU A C 1
ATOM 1930 O O . GLU A 1 247 ? 22.650 3.453 -23.226 1.00 74.06 247 GLU A O 1
ATOM 1935 N N . GLY A 1 248 ? 23.185 1.449 -22.369 1.00 73.44 248 GLY A N 1
ATOM 1936 C CA . GLY A 1 248 ? 23.608 0.832 -23.622 1.00 73.44 248 GLY A CA 1
ATOM 1937 C C . GLY A 1 248 ? 22.466 0.383 -24.533 1.00 73.44 248 GLY A C 1
ATOM 1938 O O . GLY A 1 248 ? 22.743 -0.153 -25.600 1.00 73.44 248 GLY A O 1
ATOM 1939 N N . GLY A 1 249 ? 21.201 0.528 -24.118 1.00 74.19 249 GLY A N 1
ATOM 1940 C CA . GLY A 1 249 ? 20.038 0.101 -24.906 1.00 74.19 249 GLY A CA 1
ATOM 1941 C C . GLY A 1 249 ? 19.875 -1.420 -25.042 1.00 74.19 249 GLY A C 1
ATOM 1942 O O . GLY A 1 249 ? 19.037 -1.889 -25.812 1.00 74.19 249 GLY A O 1
ATOM 1943 N N . LEU A 1 250 ? 20.639 -2.214 -24.288 1.00 80.81 250 LEU A N 1
ATOM 1944 C CA . LEU A 1 250 ? 20.513 -3.676 -24.243 1.00 80.81 250 LEU A CA 1
ATOM 1945 C C . LEU A 1 250 ? 19.379 -4.106 -23.298 1.00 80.81 250 LEU A C 1
ATOM 1947 O O . LEU A 1 250 ? 18.686 -5.101 -23.518 1.00 80.81 250 LEU A O 1
ATOM 1951 N N . LEU A 1 251 ? 19.154 -3.330 -22.243 1.00 82.19 251 LEU A N 1
ATOM 1952 C CA . LEU A 1 251 ? 18.016 -3.481 -21.349 1.00 82.19 251 LEU A CA 1
ATOM 1953 C C . LEU A 1 251 ? 17.089 -2.280 -21.483 1.00 82.19 251 LEU A C 1
ATOM 1955 O O . LEU A 1 251 ? 17.518 -1.160 -21.730 1.00 82.19 251 LEU A O 1
ATOM 1959 N N . GLY A 1 252 ? 15.802 -2.518 -21.268 1.00 76.88 252 GLY A N 1
ATOM 1960 C CA . GLY A 1 252 ? 14.802 -1.471 -21.119 1.00 76.88 252 GLY A CA 1
ATOM 1961 C C . GLY A 1 252 ? 14.022 -1.641 -19.824 1.00 76.88 252 GLY A C 1
ATOM 1962 O O . GLY A 1 252 ? 14.000 -2.717 -19.222 1.00 76.88 252 GLY A O 1
ATOM 1963 N N . VAL A 1 253 ? 13.333 -0.578 -19.415 1.00 76.19 253 VAL A N 1
ATOM 1964 C CA . VAL A 1 253 ? 12.370 -0.633 -18.313 1.00 76.19 253 VAL A CA 1
ATOM 1965 C C . VAL A 1 253 ? 10.966 -0.500 -18.882 1.00 76.19 253 VAL A C 1
ATOM 1967 O O . VAL A 1 253 ? 10.586 0.542 -19.410 1.00 76.19 253 VAL A O 1
ATOM 1970 N N . LYS A 1 254 ? 10.156 -1.550 -18.731 1.00 72.69 254 LYS A N 1
ATOM 1971 C CA . LYS A 1 254 ? 8.720 -1.516 -19.023 1.00 72.69 254 LYS A CA 1
ATOM 1972 C C . LYS A 1 254 ? 7.959 -1.680 -17.718 1.00 72.69 254 LYS A C 1
ATOM 1974 O O . LYS A 1 254 ? 7.986 -2.738 -17.098 1.00 72.69 254 LYS A O 1
ATOM 1979 N N . ARG A 1 255 ? 7.268 -0.616 -17.293 1.00 58.97 255 ARG A N 1
ATOM 1980 C CA . ARG A 1 255 ? 6.424 -0.600 -16.077 1.00 58.97 255 ARG A CA 1
ATOM 1981 C C . ARG A 1 255 ? 7.161 -1.076 -14.818 1.00 58.97 255 ARG A C 1
ATOM 1983 O O . ARG A 1 255 ? 6.642 -1.878 -14.048 1.00 58.97 255 ARG A O 1
ATOM 1990 N N . GLY A 1 256 ? 8.395 -0.606 -14.643 1.00 64.75 256 GLY A N 1
ATOM 1991 C CA . GLY A 1 256 ? 9.241 -0.952 -13.497 1.00 64.75 256 GLY A CA 1
ATOM 1992 C C . GLY A 1 256 ? 9.865 -2.352 -13.545 1.00 64.75 256 GLY A C 1
ATOM 1993 O O . GLY A 1 256 ? 10.588 -2.703 -12.618 1.00 64.75 256 GLY A O 1
ATOM 1994 N N . SER A 1 257 ? 9.626 -3.136 -14.603 1.00 78.06 257 SER A N 1
ATOM 1995 C CA . SER A 1 257 ? 10.283 -4.428 -14.836 1.00 78.06 257 SER A CA 1
ATOM 1996 C C . SER A 1 257 ? 11.349 -4.313 -15.924 1.00 78.06 257 SER A C 1
ATOM 1998 O O . SER A 1 257 ? 11.180 -3.556 -16.884 1.00 78.06 257 SER A O 1
ATOM 2000 N N . LEU A 1 258 ? 12.439 -5.066 -15.775 1.00 80.56 258 LEU A N 1
ATOM 2001 C CA . LEU A 1 258 ? 13.491 -5.169 -16.784 1.00 80.56 258 LEU A CA 1
ATOM 2002 C C . LEU A 1 258 ? 13.013 -6.009 -17.970 1.00 80.56 258 LEU A C 1
ATOM 2004 O O . LEU A 1 258 ? 12.568 -7.142 -17.783 1.00 80.56 258 LEU A O 1
ATOM 2008 N N . CYS A 1 259 ? 13.161 -5.475 -19.180 1.00 82.06 259 CYS A N 1
ATOM 2009 C CA . CYS A 1 259 ? 12.910 -6.183 -20.432 1.00 82.06 259 CYS A CA 1
ATOM 2010 C C . CYS A 1 259 ? 14.158 -6.203 -21.319 1.00 82.06 259 CYS A C 1
ATOM 2012 O O . CYS A 1 259 ? 14.955 -5.264 -21.296 1.00 82.06 259 CYS A O 1
ATOM 2014 N N . LEU A 1 260 ? 14.310 -7.260 -22.115 1.00 85.50 260 LEU A N 1
ATOM 2015 C CA . LEU A 1 260 ? 15.404 -7.381 -23.076 1.00 85.50 260 LEU A CA 1
ATOM 2016 C C . LEU A 1 260 ? 15.047 -6.658 -24.375 1.00 85.50 260 LEU A C 1
ATOM 2018 O O . LEU A 1 260 ? 13.908 -6.724 -24.843 1.00 85.50 260 LEU A O 1
ATOM 2022 N N . THR A 1 261 ? 16.024 -5.990 -24.983 1.00 83.75 261 THR A N 1
ATOM 2023 C CA . THR A 1 261 ? 15.889 -5.499 -26.359 1.00 83.75 261 THR A CA 1
ATOM 2024 C C . THR A 1 261 ? 16.257 -6.601 -27.363 1.00 83.75 261 THR A C 1
ATOM 2026 O O . THR A 1 261 ? 16.898 -7.591 -26.991 1.00 83.75 261 THR A O 1
ATOM 2029 N N . PRO A 1 262 ? 15.855 -6.484 -28.644 1.00 79.00 262 PRO A N 1
ATOM 2030 C CA . PRO A 1 262 ? 16.204 -7.470 -29.672 1.00 79.00 262 PRO A CA 1
ATOM 2031 C C . PRO A 1 262 ? 17.716 -7.730 -29.778 1.00 79.00 262 PRO A C 1
ATOM 2033 O O . PRO A 1 262 ? 18.135 -8.871 -29.974 1.00 79.00 262 PRO A O 1
ATOM 2036 N N . GLU A 1 263 ? 18.533 -6.698 -29.561 1.00 79.00 263 GLU A N 1
ATOM 2037 C CA . GLU A 1 263 ? 19.998 -6.783 -29.543 1.00 79.00 263 GLU A CA 1
ATOM 2038 C C . GLU A 1 263 ? 20.516 -7.609 -28.358 1.00 79.00 263 GLU A C 1
ATOM 2040 O O . GLU A 1 263 ? 21.345 -8.505 -28.533 1.00 79.00 263 GLU A O 1
ATOM 2045 N N . ALA A 1 264 ? 19.966 -7.410 -27.156 1.00 81.12 264 ALA A N 1
ATOM 2046 C CA . ALA A 1 264 ? 20.317 -8.236 -26.001 1.00 81.12 264 ALA A CA 1
ATOM 2047 C C . ALA A 1 264 ? 19.912 -9.703 -26.176 1.00 81.12 264 ALA A C 1
ATOM 2049 O O . ALA A 1 264 ? 20.612 -10.598 -25.697 1.00 81.12 264 ALA A O 1
ATOM 2050 N N . VAL A 1 265 ? 18.824 -9.979 -26.903 1.00 81.19 265 VAL A N 1
ATOM 2051 C CA . VAL A 1 265 ? 18.431 -11.352 -27.253 1.00 81.19 265 VAL A CA 1
ATOM 2052 C C . VAL A 1 265 ? 19.445 -11.993 -28.209 1.00 81.19 265 VAL A C 1
ATOM 2054 O O . VAL A 1 265 ? 19.793 -13.159 -28.009 1.00 81.19 265 VAL A O 1
ATOM 2057 N N . ALA A 1 266 ? 19.963 -11.253 -29.195 1.00 78.12 266 ALA A N 1
ATOM 2058 C CA . ALA A 1 266 ? 21.012 -11.739 -30.098 1.00 78.12 266 ALA A CA 1
ATOM 2059 C C . ALA A 1 266 ? 22.317 -12.052 -29.340 1.00 78.12 266 ALA A C 1
ATOM 2061 O O . ALA A 1 266 ? 22.894 -13.132 -29.491 1.00 78.12 266 ALA A O 1
ATOM 2062 N N . ILE A 1 267 ? 22.732 -11.168 -28.426 1.00 82.06 267 ILE A N 1
ATOM 2063 C CA . ILE A 1 267 ? 23.912 -11.379 -27.568 1.00 82.06 267 ILE A CA 1
ATOM 2064 C C . ILE A 1 267 ? 23.701 -12.570 -26.620 1.00 82.06 267 ILE A C 1
ATOM 2066 O O . ILE A 1 267 ? 24.604 -13.388 -26.429 1.00 82.06 267 ILE A O 1
ATOM 2070 N N . MET A 1 268 ? 22.497 -12.720 -26.057 1.00 82.88 268 MET A N 1
ATOM 2071 C CA . MET A 1 268 ? 22.141 -13.847 -25.190 1.00 82.88 268 MET A CA 1
ATOM 2072 C C . MET A 1 268 ? 22.256 -15.194 -25.923 1.00 82.88 268 MET A C 1
ATOM 2074 O O . MET A 1 268 ? 22.795 -16.151 -25.354 1.00 82.88 268 MET A O 1
ATOM 2078 N N . LYS A 1 269 ? 21.788 -15.259 -27.180 1.00 76.12 269 LYS A N 1
ATOM 2079 C CA . LYS A 1 269 ? 21.869 -16.445 -28.055 1.00 76.12 269 LYS A CA 1
ATOM 2080 C C . LYS A 1 269 ? 23.281 -16.732 -28.577 1.00 76.12 269 LYS A C 1
ATOM 2082 O O . LYS A 1 269 ? 23.536 -17.842 -29.029 1.00 76.12 269 LYS A O 1
ATOM 2087 N N . GLY A 1 270 ? 24.207 -15.784 -28.434 1.00 76.50 270 GLY A N 1
ATOM 2088 C CA . GLY A 1 270 ? 25.594 -15.908 -28.887 1.00 76.50 270 GLY A CA 1
ATOM 2089 C C . GLY A 1 270 ? 25.840 -15.390 -30.306 1.00 76.50 270 GLY A C 1
ATOM 2090 O O . GLY A 1 270 ? 26.961 -15.503 -30.785 1.00 76.50 270 GLY A O 1
ATOM 2091 N N . GLU A 1 271 ? 24.830 -14.790 -30.937 1.00 73.56 271 GLU A N 1
ATOM 2092 C CA . GLU A 1 271 ? 24.845 -14.283 -32.318 1.00 73.56 271 GLU A CA 1
ATOM 2093 C C . GLU A 1 271 ? 25.279 -12.803 -32.408 1.00 73.56 271 GLU A C 1
ATOM 2095 O O . GLU A 1 271 ? 25.393 -12.262 -33.501 1.00 73.56 271 GLU A O 1
ATOM 2100 N N . GLY A 1 272 ? 25.537 -12.145 -31.271 1.00 68.25 272 GLY A N 1
ATOM 2101 C CA . GLY A 1 272 ? 25.979 -10.748 -31.194 1.00 68.25 272 GLY A CA 1
ATOM 2102 C C . GLY A 1 272 ? 27.162 -10.533 -30.245 1.00 68.25 272 GLY A C 1
ATOM 2103 O O . GLY A 1 272 ? 27.460 -11.364 -29.374 1.00 68.25 272 GLY A O 1
ATOM 2104 N N . GLU A 1 273 ? 27.841 -9.400 -30.405 1.00 75.06 273 GLU A N 1
ATOM 2105 C CA . GLU A 1 273 ? 28.862 -8.906 -29.478 1.00 75.06 273 GLU A CA 1
ATOM 2106 C C . GLU A 1 273 ? 28.317 -7.765 -28.625 1.00 75.06 273 GLU A C 1
ATOM 2108 O O . GLU A 1 273 ? 27.390 -7.068 -29.030 1.00 75.06 273 GLU A O 1
ATOM 2113 N N . LEU A 1 274 ? 28.870 -7.589 -27.420 1.00 76.00 274 LEU A N 1
ATOM 2114 C CA . LEU A 1 274 ? 28.545 -6.391 -26.655 1.00 76.00 274 LEU A CA 1
ATOM 2115 C C . LEU A 1 274 ? 29.142 -5.170 -27.359 1.00 76.00 274 LEU A C 1
ATOM 2117 O O . LEU A 1 274 ? 30.315 -5.237 -27.732 1.00 76.00 274 LEU A O 1
ATOM 2121 N N . PRO A 1 275 ? 28.387 -4.068 -27.482 1.00 77.19 275 PRO A N 1
ATOM 2122 C CA . PRO A 1 275 ? 28.942 -2.797 -27.919 1.00 77.19 275 PRO A CA 1
ATOM 2123 C C . PRO A 1 275 ? 30.107 -2.393 -27.013 1.00 77.19 275 PRO A C 1
ATOM 2125 O O . PRO A 1 275 ? 30.018 -2.549 -25.791 1.00 77.19 275 PRO A O 1
ATOM 2128 N N . ASP A 1 276 ? 31.178 -1.855 -27.593 1.00 70.50 276 ASP A N 1
ATOM 2129 C CA . ASP A 1 276 ? 32.387 -1.507 -26.836 1.00 70.50 276 ASP A CA 1
ATOM 2130 C C . ASP A 1 276 ? 32.090 -0.465 -25.747 1.00 70.50 276 ASP A C 1
ATOM 2132 O O . ASP A 1 276 ? 32.483 -0.656 -24.603 1.00 70.50 276 ASP A O 1
ATOM 2136 N N . GLY A 1 277 ? 31.197 0.497 -26.012 1.00 68.75 277 GLY A N 1
ATOM 2137 C CA . GLY A 1 277 ? 30.730 1.449 -24.996 1.00 68.75 277 GLY A CA 1
ATOM 2138 C C . GLY A 1 277 ? 29.982 0.826 -23.803 1.00 68.75 277 GLY A C 1
ATOM 2139 O O . GLY A 1 277 ? 29.900 1.445 -22.744 1.00 68.75 277 GLY A O 1
ATOM 2140 N N . VAL A 1 278 ? 29.448 -0.396 -23.931 1.00 73.19 278 VAL A N 1
ATOM 2141 C CA . VAL A 1 278 ? 28.881 -1.152 -22.798 1.00 73.19 278 VAL A CA 1
ATOM 2142 C C . VAL A 1 278 ? 29.969 -1.950 -22.083 1.00 73.19 278 VAL A C 1
ATOM 2144 O O . VAL A 1 278 ? 29.946 -2.021 -20.856 1.00 73.19 278 VAL A O 1
ATOM 2147 N N . LYS A 1 279 ? 30.939 -2.515 -22.815 1.00 72.94 279 LYS A N 1
ATOM 2148 C CA . LYS A 1 279 ? 32.097 -3.204 -22.220 1.00 72.94 279 LYS A CA 1
ATOM 2149 C C . LYS A 1 279 ? 32.916 -2.248 -21.353 1.00 72.94 279 LYS A C 1
ATOM 2151 O O . LYS A 1 279 ? 33.194 -2.586 -20.208 1.00 72.94 279 LYS A O 1
ATOM 2156 N N . ASP A 1 280 ? 33.194 -1.048 -21.853 1.00 68.50 280 ASP A N 1
ATOM 2157 C CA . ASP A 1 280 ? 33.973 -0.025 -21.149 1.00 68.50 280 ASP A CA 1
ATOM 2158 C C . ASP A 1 280 ? 33.285 0.393 -19.844 1.00 68.50 280 ASP A C 1
ATOM 2160 O O . ASP A 1 280 ? 33.906 0.460 -18.786 1.00 68.50 280 ASP A O 1
ATOM 2164 N N . ARG A 1 281 ? 31.960 0.582 -19.877 1.00 70.75 281 ARG A N 1
ATOM 2165 C CA . ARG A 1 281 ? 31.169 0.897 -18.677 1.00 70.75 281 ARG A CA 1
ATOM 2166 C C . ARG A 1 281 ? 31.092 -0.267 -17.701 1.00 70.75 281 ARG A C 1
ATOM 2168 O O . ARG A 1 281 ? 31.090 -0.046 -16.498 1.00 70.75 281 ARG A O 1
ATOM 2175 N N . MET A 1 282 ? 31.030 -1.504 -18.191 1.00 69.88 282 MET A N 1
ATOM 2176 C CA . MET A 1 282 ? 31.084 -2.689 -17.335 1.00 69.88 282 MET A CA 1
ATOM 2177 C C . MET A 1 282 ? 32.457 -2.846 -16.667 1.00 69.88 282 MET A C 1
ATOM 2179 O O . MET A 1 282 ? 32.504 -3.241 -15.502 1.00 69.88 282 MET A O 1
ATOM 2183 N N . ALA A 1 283 ? 33.550 -2.509 -17.361 1.00 70.69 283 ALA A N 1
ATOM 2184 C CA . ALA A 1 283 ? 34.908 -2.532 -16.815 1.00 70.69 283 ALA A CA 1
ATOM 2185 C C . ALA A 1 283 ? 35.053 -1.599 -15.604 1.00 70.69 283 ALA A C 1
ATOM 2187 O O . ALA A 1 283 ? 35.582 -2.028 -14.583 1.00 70.69 283 ALA A O 1
ATOM 2188 N N . LEU A 1 284 ? 34.434 -0.409 -15.643 1.00 68.25 284 LEU A N 1
ATOM 2189 C CA . LEU A 1 284 ? 34.403 0.539 -14.514 1.00 68.25 284 LEU A CA 1
ATOM 2190 C C . LEU A 1 284 ? 33.850 -0.050 -13.204 1.00 68.25 284 LEU A C 1
ATOM 2192 O O . LEU A 1 284 ? 34.128 0.477 -12.128 1.00 68.25 284 LEU A O 1
ATOM 2196 N N . PHE A 1 285 ? 33.036 -1.107 -13.280 1.00 66.88 285 PHE A N 1
ATOM 2197 C CA . PHE A 1 285 ? 32.435 -1.747 -12.107 1.00 66.88 285 PHE A CA 1
ATOM 2198 C C . PHE A 1 285 ? 33.059 -3.102 -11.756 1.00 66.88 285 PHE A C 1
ATOM 2200 O O . PHE A 1 285 ? 32.907 -3.555 -10.619 1.00 66.88 285 PHE A O 1
ATOM 2207 N N . LEU A 1 286 ? 33.698 -3.774 -12.718 1.00 63.50 286 LEU A N 1
ATOM 2208 C CA . LEU A 1 286 ? 34.187 -5.150 -12.586 1.00 63.50 286 LEU A CA 1
ATOM 2209 C C . LEU A 1 286 ? 35.702 -5.246 -12.373 1.00 63.50 286 LEU A C 1
ATOM 2211 O O . LEU A 1 286 ? 36.156 -6.270 -11.862 1.00 63.50 286 LEU A O 1
ATOM 2215 N N . GLU A 1 287 ? 36.462 -4.205 -12.706 1.00 50.09 287 GLU A N 1
ATOM 2216 C CA . GLU A 1 287 ? 37.898 -4.128 -12.443 1.00 50.09 287 GLU A CA 1
ATOM 2217 C C . GLU A 1 287 ? 38.153 -3.186 -11.252 1.00 50.09 287 GLU A C 1
ATOM 2219 O O . GLU A 1 287 ? 37.654 -2.057 -11.241 1.00 50.09 287 GLU A O 1
ATOM 2224 N N . PRO A 1 288 ? 38.875 -3.620 -10.201 1.00 36.84 288 PRO A N 1
ATOM 2225 C CA . PRO A 1 288 ? 39.391 -2.682 -9.215 1.00 36.84 288 PRO A CA 1
ATOM 2226 C C . PRO A 1 288 ? 40.460 -1.804 -9.886 1.00 36.84 288 PRO A C 1
ATOM 2228 O O . PRO A 1 288 ? 41.203 -2.314 -10.722 1.00 36.84 288 PRO A O 1
ATOM 2231 N N . PRO A 1 289 ? 40.576 -0.511 -9.535 1.00 32.47 289 PRO A N 1
ATOM 2232 C CA . PRO A 1 289 ? 41.705 0.283 -9.992 1.00 32.47 289 PRO A CA 1
ATOM 2233 C C . PRO A 1 289 ? 42.978 -0.358 -9.439 1.00 32.47 289 PRO A C 1
ATOM 2235 O O . PRO A 1 289 ? 43.113 -0.505 -8.220 1.00 32.47 289 PRO A O 1
ATOM 2238 N N . ASP A 1 290 ? 43.883 -0.767 -10.328 1.00 31.39 290 ASP A N 1
ATOM 2239 C CA . ASP A 1 290 ? 45.222 -1.172 -9.929 1.00 31.39 290 ASP A CA 1
ATOM 2240 C C . ASP A 1 290 ? 45.855 -0.004 -9.169 1.00 31.39 290 ASP A C 1
ATOM 2242 O O . ASP A 1 290 ? 45.925 1.137 -9.635 1.00 31.39 290 ASP A O 1
ATOM 2246 N N . ALA A 1 291 ? 46.233 -0.291 -7.929 1.00 33.78 291 ALA A N 1
ATOM 2247 C CA . ALA A 1 291 ? 46.903 0.638 -7.047 1.00 33.78 291 ALA A CA 1
ATOM 2248 C C . ALA A 1 291 ? 48.363 0.752 -7.481 1.00 33.78 291 ALA A C 1
ATOM 2250 O O . ALA A 1 291 ? 49.202 0.192 -6.803 1.00 33.78 291 ALA A O 1
ATOM 2251 N N . ASP A 1 292 ? 48.630 1.389 -8.624 1.00 32.91 292 ASP A N 1
ATOM 2252 C CA . ASP A 1 292 ? 49.934 1.928 -9.031 1.00 32.91 292 ASP A CA 1
ATOM 2253 C C . ASP A 1 292 ? 49.776 2.644 -10.387 1.00 32.91 292 ASP A C 1
ATOM 2255 O O . ASP A 1 292 ? 49.937 2.041 -11.437 1.00 32.91 292 ASP A O 1
ATOM 2259 N N . GLU A 1 293 ? 49.375 3.920 -10.350 1.00 32.00 293 GLU A N 1
ATOM 2260 C CA . GLU A 1 293 ? 49.763 5.020 -11.263 1.00 32.00 293 GLU A CA 1
ATOM 2261 C C . GLU A 1 293 ? 48.701 6.127 -11.235 1.00 32.00 293 GLU A C 1
ATOM 2263 O O . GLU A 1 293 ? 47.733 6.184 -11.994 1.00 32.00 293 GLU A O 1
ATOM 2268 N N . VAL A 1 294 ? 48.909 7.063 -10.311 1.00 34.12 294 VAL A N 1
ATOM 2269 C CA . VAL A 1 294 ? 48.196 8.335 -10.269 1.00 34.12 294 VAL A CA 1
ATOM 2270 C C . VAL A 1 294 ? 48.927 9.320 -11.181 1.00 34.12 294 VAL A C 1
ATOM 2272 O O . VAL A 1 294 ? 50.015 9.778 -10.850 1.00 34.12 294 VAL A O 1
ATOM 2275 N N . SER A 1 295 ? 48.284 9.746 -12.271 1.00 34.38 295 SER A N 1
ATOM 2276 C CA . SER A 1 295 ? 48.450 11.114 -12.787 1.00 34.38 295 SER A CA 1
ATOM 2277 C C . SER A 1 295 ? 47.096 11.835 -12.787 1.00 34.38 295 SER A C 1
ATOM 2279 O O . SER A 1 295 ? 46.333 11.882 -13.747 1.00 34.38 295 SER A O 1
ATOM 2281 N N . SER A 1 296 ? 46.808 12.328 -11.583 1.00 46.25 296 SER A N 1
ATOM 2282 C CA . SER A 1 296 ? 45.917 13.381 -11.068 1.00 46.25 296 SER A CA 1
ATOM 2283 C C . SER A 1 296 ? 45.039 14.278 -11.974 1.00 46.25 296 SER A C 1
ATOM 2285 O O . SER A 1 296 ? 44.231 15.014 -11.410 1.00 46.25 296 SER A O 1
ATOM 2287 N N . GLU A 1 297 ? 45.099 14.286 -13.307 1.00 39.41 297 GLU A N 1
ATOM 2288 C CA . GLU A 1 297 ? 44.386 15.314 -14.101 1.00 39.41 297 GLU A CA 1
ATOM 2289 C C . GLU A 1 297 ? 43.360 14.762 -15.105 1.00 39.41 297 GLU A C 1
ATOM 2291 O O . GLU A 1 297 ? 42.284 15.346 -15.258 1.00 39.41 297 GLU A O 1
ATOM 2296 N N . ALA A 1 298 ? 43.581 13.592 -15.711 1.00 38.91 298 ALA A N 1
ATOM 2297 C CA . ALA A 1 298 ? 42.651 13.054 -16.716 1.00 38.91 298 ALA A CA 1
ATOM 2298 C C . ALA A 1 298 ? 41.415 12.362 -16.103 1.00 38.91 298 ALA A C 1
ATOM 2300 O O . ALA A 1 298 ? 40.301 12.478 -16.624 1.00 38.91 298 ALA A O 1
ATOM 2301 N N . VAL A 1 299 ? 41.577 11.720 -14.938 1.00 41.44 299 VAL A N 1
ATOM 2302 C CA . VAL A 1 299 ? 40.471 11.081 -14.198 1.00 41.44 299 VAL A CA 1
ATOM 2303 C C . VAL A 1 299 ? 39.510 12.128 -13.632 1.00 41.44 299 VAL A C 1
ATOM 2305 O O . VAL A 1 299 ? 38.307 11.877 -13.564 1.00 41.44 299 VAL A O 1
ATOM 2308 N N . GLN A 1 300 ? 39.995 13.338 -13.330 1.00 46.88 300 GLN A N 1
ATOM 2309 C CA . GLN A 1 300 ? 39.140 14.453 -12.924 1.00 46.88 300 GLN A CA 1
ATOM 2310 C C . GLN A 1 300 ? 38.341 15.037 -14.098 1.00 46.88 300 GLN A C 1
ATOM 2312 O O . GLN A 1 300 ? 37.259 15.563 -13.871 1.00 46.88 300 GLN A O 1
ATOM 2317 N N . ALA A 1 301 ? 38.804 14.930 -15.348 1.00 40.69 301 ALA A N 1
ATOM 2318 C CA . ALA A 1 301 ? 38.115 15.520 -16.498 1.00 40.69 301 ALA A CA 1
ATOM 2319 C C . ALA A 1 301 ? 36.918 14.678 -16.988 1.00 40.69 301 ALA A C 1
ATOM 2321 O O . ALA A 1 301 ? 35.855 15.232 -17.272 1.00 40.69 301 ALA A O 1
ATOM 2322 N N . HIS A 1 302 ? 37.035 13.344 -17.031 1.00 39.91 302 HIS A N 1
ATOM 2323 C CA . HIS A 1 302 ? 35.942 12.487 -17.521 1.00 39.91 302 HIS A CA 1
ATOM 2324 C C . HIS A 1 302 ? 34.860 12.227 -16.457 1.00 39.91 302 HIS A C 1
ATOM 2326 O O . HIS A 1 302 ? 33.667 12.236 -16.774 1.00 39.91 302 HIS A O 1
ATOM 2332 N N . THR A 1 303 ? 35.242 12.132 -15.174 1.00 39.44 303 THR A N 1
ATOM 2333 C CA . THR A 1 303 ? 34.269 12.158 -14.065 1.00 39.44 303 THR A CA 1
ATOM 2334 C C . THR A 1 303 ? 33.607 13.528 -13.918 1.00 39.44 303 THR A C 1
ATOM 2336 O O . THR A 1 303 ? 32.429 13.574 -13.581 1.00 39.44 303 THR A O 1
ATOM 2339 N N . ARG A 1 304 ? 34.274 14.645 -14.260 1.00 39.12 304 ARG A N 1
ATOM 2340 C CA . ARG A 1 304 ? 33.610 15.962 -14.379 1.00 39.12 304 ARG A CA 1
ATOM 2341 C C . ARG A 1 304 ? 32.629 16.023 -15.555 1.00 39.12 304 ARG A C 1
ATOM 2343 O O . ARG A 1 304 ? 31.589 16.648 -15.399 1.00 39.12 304 ARG A O 1
ATOM 2350 N N . ALA A 1 305 ? 32.888 15.346 -16.678 1.00 38.22 305 ALA A N 1
ATOM 2351 C CA . ALA A 1 305 ? 32.012 15.382 -17.855 1.00 38.22 305 ALA A CA 1
ATOM 2352 C C . ALA A 1 305 ? 30.744 14.508 -17.724 1.00 38.22 305 ALA A C 1
ATOM 2354 O O . ALA A 1 305 ? 29.646 14.978 -18.022 1.00 38.22 305 ALA A O 1
ATOM 2355 N N . GLN A 1 306 ? 30.833 13.271 -17.215 1.00 40.38 306 GLN A N 1
ATOM 2356 C CA . GLN A 1 306 ? 29.637 12.423 -17.025 1.00 40.38 306 GLN A CA 1
ATOM 2357 C C . GLN A 1 306 ? 28.885 12.711 -15.727 1.00 40.38 306 GLN A C 1
ATOM 2359 O O . GLN A 1 306 ? 27.661 12.581 -15.684 1.00 40.38 306 GLN A O 1
ATOM 2364 N N . ALA A 1 307 ? 29.567 13.228 -14.706 1.00 34.19 307 ALA A N 1
ATOM 2365 C CA . ALA A 1 307 ? 28.874 13.797 -13.568 1.00 34.19 307 ALA A CA 1
ATOM 2366 C C . ALA A 1 307 ? 28.338 15.215 -13.850 1.00 34.19 307 ALA A C 1
ATOM 2368 O O . ALA A 1 307 ? 27.580 15.717 -13.037 1.00 34.19 307 ALA A O 1
ATOM 2369 N N . ALA A 1 308 ? 28.649 15.853 -14.985 1.00 34.38 308 ALA A N 1
ATOM 2370 C CA . ALA A 1 308 ? 27.906 17.021 -15.475 1.00 34.38 308 ALA A CA 1
ATOM 2371 C C . ALA A 1 308 ? 26.654 16.614 -16.281 1.00 34.38 308 ALA A C 1
ATOM 2373 O O . ALA A 1 308 ? 25.628 17.281 -16.189 1.00 34.38 308 ALA A O 1
ATOM 2374 N N . ALA A 1 309 ? 26.681 15.482 -16.996 1.00 31.95 309 ALA A N 1
ATOM 2375 C CA . ALA A 1 309 ? 25.517 14.994 -17.741 1.00 31.95 309 ALA A CA 1
ATOM 2376 C C . ALA A 1 309 ? 24.456 14.327 -16.839 1.00 31.95 309 ALA A C 1
ATOM 2378 O O . ALA A 1 309 ? 23.269 14.615 -16.984 1.00 31.95 309 ALA A O 1
ATOM 2379 N N . HIS A 1 310 ? 24.862 13.516 -15.851 1.00 31.25 310 HIS A N 1
ATOM 2380 C CA . HIS A 1 310 ? 23.936 12.820 -14.938 1.00 31.25 310 HIS A CA 1
ATOM 2381 C C . HIS A 1 310 ? 23.553 13.617 -13.671 1.00 31.25 310 HIS A C 1
ATOM 2383 O O . HIS A 1 310 ? 22.643 13.210 -12.950 1.00 31.25 310 HIS A O 1
ATOM 2389 N N . ARG A 1 311 ? 24.180 14.780 -13.419 1.00 30.92 311 ARG A N 1
ATOM 2390 C CA . ARG A 1 311 ? 23.719 15.767 -12.414 1.00 30.92 311 ARG A CA 1
ATOM 2391 C C . ARG A 1 311 ? 22.707 16.781 -12.962 1.00 30.92 311 ARG A C 1
ATOM 2393 O O . ARG A 1 311 ? 22.175 17.574 -12.191 1.00 30.92 311 ARG A O 1
ATOM 2400 N N . SER A 1 312 ? 22.350 16.714 -14.248 1.00 33.84 312 SER A N 1
ATOM 2401 C CA . SER A 1 312 ? 21.424 17.668 -14.885 1.00 33.84 312 SER A CA 1
ATOM 2402 C C . SER A 1 312 ? 19.922 17.424 -14.634 1.00 33.84 312 SER A C 1
ATOM 2404 O O . SER A 1 312 ? 19.083 18.064 -15.260 1.00 33.84 312 SER A O 1
ATOM 2406 N N . ALA A 1 313 ? 19.552 16.568 -13.676 1.00 32.03 313 ALA A N 1
ATOM 2407 C CA . ALA A 1 313 ? 18.168 16.483 -13.192 1.00 32.03 313 ALA A CA 1
ATOM 2408 C C . ALA A 1 313 ? 18.032 16.453 -11.659 1.00 32.03 313 ALA A C 1
ATOM 2410 O O . ALA A 1 313 ? 16.919 16.285 -11.163 1.00 32.03 313 ALA A O 1
ATOM 2411 N N . ALA A 1 314 ? 19.130 16.601 -10.903 1.00 32.19 314 ALA A N 1
ATOM 2412 C CA . ALA A 1 314 ? 19.076 16.405 -9.454 1.00 32.19 314 ALA A CA 1
ATOM 2413 C C . ALA A 1 314 ? 19.901 17.353 -8.576 1.00 32.19 314 ALA A C 1
ATOM 2415 O O . ALA A 1 314 ? 19.644 17.307 -7.386 1.00 32.19 314 ALA A O 1
ATOM 2416 N N . ASP A 1 315 ? 20.795 18.217 -9.080 1.00 30.11 315 ASP A N 1
ATOM 2417 C CA . ASP A 1 315 ? 21.316 19.320 -8.245 1.00 30.11 315 ASP A CA 1
ATOM 2418 C C . ASP A 1 315 ? 22.020 20.417 -9.056 1.00 30.11 315 ASP A C 1
ATOM 2420 O O . ASP A 1 315 ? 23.236 20.424 -9.234 1.00 30.11 315 ASP A O 1
ATOM 2424 N N . THR A 1 316 ? 21.232 21.373 -9.555 1.00 36.56 316 THR A N 1
ATOM 2425 C CA . THR A 1 316 ? 21.549 22.818 -9.489 1.00 36.56 316 THR A CA 1
ATOM 2426 C C . THR A 1 316 ? 20.271 23.649 -9.657 1.00 36.56 316 THR A C 1
ATOM 2428 O O . THR A 1 316 ? 20.177 24.580 -10.444 1.00 36.56 316 THR A O 1
ATOM 2431 N N . SER A 1 317 ? 19.235 23.276 -8.918 1.00 34.72 317 SER A N 1
ATOM 2432 C CA . SER A 1 317 ? 18.158 24.173 -8.514 1.00 34.72 317 SER A CA 1
ATOM 2433 C C . SER A 1 317 ? 17.438 23.435 -7.407 1.00 34.72 317 SER A C 1
ATOM 2435 O O . SER A 1 317 ? 16.957 22.324 -7.645 1.00 34.72 317 SER A O 1
ATOM 2437 N N . VAL A 1 318 ? 17.418 24.029 -6.220 1.00 44.97 318 VAL A N 1
ATOM 2438 C CA . VAL A 1 318 ? 16.606 23.638 -5.067 1.00 44.97 318 VAL A CA 1
ATOM 2439 C C . VAL A 1 318 ? 15.371 22.865 -5.531 1.00 44.97 318 VAL A C 1
ATOM 2441 O O . VAL A 1 318 ? 14.623 23.371 -6.373 1.00 44.97 318 VAL A O 1
ATOM 2444 N N . SER A 1 319 ? 15.166 21.630 -5.044 1.00 52.56 319 SER A N 1
ATOM 2445 C CA . SER A 1 319 ? 13.938 20.879 -5.349 1.00 52.56 319 SER A CA 1
ATOM 2446 C C . SER A 1 319 ? 12.778 21.845 -5.152 1.00 52.56 319 SER A C 1
ATOM 2448 O O . SER A 1 319 ? 12.641 22.376 -4.054 1.00 52.56 319 SER A O 1
ATOM 2450 N N . ALA A 1 320 ? 11.984 22.131 -6.192 1.00 57.69 320 ALA A N 1
ATOM 2451 C CA . ALA A 1 320 ? 10.942 23.168 -6.141 1.00 57.69 320 ALA A CA 1
ATOM 2452 C C . ALA A 1 320 ? 10.054 23.021 -4.888 1.00 57.69 320 ALA A C 1
ATOM 2454 O O . ALA A 1 320 ? 9.553 23.981 -4.312 1.00 57.69 320 ALA A O 1
ATOM 2455 N N . THR A 1 321 ? 9.941 21.785 -4.407 1.00 60.72 321 THR A N 1
ATOM 2456 C CA . THR A 1 321 ? 9.274 21.379 -3.178 1.00 60.72 321 THR A CA 1
ATOM 2457 C C . THR A 1 321 ? 9.882 21.956 -1.887 1.00 60.72 321 THR A C 1
ATOM 2459 O O . THR A 1 321 ? 9.109 22.281 -0.985 1.00 60.72 321 THR A O 1
ATOM 2462 N N . VAL A 1 322 ? 11.211 22.073 -1.787 1.00 73.50 322 VAL A N 1
ATOM 2463 C CA . VAL A 1 322 ? 11.975 22.664 -0.671 1.00 73.50 322 VAL A CA 1
ATOM 2464 C C . VAL A 1 322 ? 11.875 24.189 -0.706 1.00 73.50 322 VAL A C 1
ATOM 2466 O O . VAL A 1 322 ? 11.517 24.773 0.312 1.00 73.50 322 VAL A O 1
ATOM 2469 N N . SER A 1 323 ? 12.039 24.829 -1.872 1.00 70.12 323 SER A N 1
ATOM 2470 C CA . SER A 1 323 ? 11.855 26.287 -2.013 1.00 70.12 323 SER A CA 1
ATOM 2471 C C . SER A 1 323 ? 10.456 26.739 -1.603 1.00 70.12 323 SER A C 1
ATOM 2473 O O . SER A 1 323 ? 10.323 27.710 -0.869 1.00 70.12 323 SER A O 1
ATOM 2475 N N . ILE A 1 324 ? 9.411 26.008 -2.018 1.00 71.75 324 ILE A N 1
ATOM 2476 C CA . ILE A 1 324 ? 8.024 26.312 -1.628 1.00 71.75 324 ILE A CA 1
ATOM 2477 C C . ILE A 1 324 ? 7.840 26.174 -0.109 1.00 71.75 324 ILE A C 1
ATOM 2479 O O . ILE A 1 324 ? 7.128 26.975 0.488 1.00 71.75 324 ILE A O 1
ATOM 2483 N N . THR A 1 325 ? 8.476 25.181 0.531 1.00 78.81 325 THR A N 1
ATOM 2484 C CA . THR A 1 325 ? 8.445 25.053 2.000 1.00 78.81 325 THR A CA 1
ATOM 2485 C C . THR A 1 325 ? 9.082 26.270 2.666 1.00 78.81 325 THR A C 1
ATOM 2487 O O . THR A 1 325 ? 8.478 26.849 3.561 1.00 78.81 325 THR A O 1
ATOM 2490 N N . LEU A 1 326 ? 10.282 26.657 2.225 1.00 75.94 326 LEU A N 1
ATOM 2491 C CA . LEU A 1 326 ? 11.046 27.754 2.821 1.00 75.94 326 LEU A CA 1
ATOM 2492 C C . LEU A 1 326 ? 10.358 29.108 2.630 1.00 75.94 326 LEU A C 1
ATOM 2494 O O . LEU A 1 326 ? 10.331 29.911 3.555 1.00 75.94 326 LEU A O 1
ATOM 2498 N N . GLU A 1 327 ? 9.753 29.342 1.466 1.00 76.31 327 GLU A N 1
ATOM 2499 C CA . GLU A 1 327 ? 8.987 30.560 1.196 1.00 76.31 327 GLU A CA 1
ATOM 2500 C C . GLU A 1 327 ? 7.756 30.666 2.109 1.00 76.31 327 GLU A C 1
ATOM 2502 O O . GLU A 1 327 ? 7.512 31.707 2.713 1.00 76.31 327 GLU A O 1
ATOM 2507 N N . MET A 1 328 ? 7.021 29.566 2.295 1.00 75.75 328 MET A N 1
ATOM 2508 C CA . MET A 1 328 ? 5.881 29.536 3.216 1.00 75.75 328 MET A CA 1
ATOM 2509 C C . MET A 1 328 ? 6.305 29.712 4.684 1.00 75.75 328 MET A C 1
ATOM 2511 O O . MET A 1 328 ? 5.590 30.359 5.446 1.00 75.75 328 MET A O 1
ATOM 2515 N N . MET A 1 329 ? 7.476 29.203 5.082 1.00 74.31 329 MET A N 1
ATOM 2516 C CA . MET A 1 329 ? 8.027 29.446 6.423 1.00 74.31 329 MET A CA 1
ATOM 2517 C C . MET A 1 329 ? 8.444 30.909 6.620 1.00 74.31 329 MET A C 1
ATOM 2519 O O . MET A 1 329 ? 8.174 31.477 7.673 1.00 74.31 329 MET A O 1
ATOM 2523 N N . ARG A 1 330 ? 9.023 31.560 5.599 1.00 75.44 330 ARG A N 1
ATOM 2524 C CA . ARG A 1 330 ? 9.338 33.005 5.628 1.00 75.44 330 ARG A CA 1
ATOM 2525 C C . ARG A 1 330 ? 8.095 33.884 5.739 1.00 75.44 330 ARG A C 1
ATOM 2527 O O . ARG A 1 330 ? 8.164 34.975 6.293 1.00 75.44 330 ARG A O 1
ATOM 2534 N N . GLN A 1 331 ? 6.954 33.398 5.255 1.00 76.12 331 GLN A N 1
ATOM 2535 C CA . GLN A 1 331 ? 5.647 34.036 5.437 1.00 76.12 331 GLN A CA 1
ATOM 2536 C C . GLN A 1 331 ? 5.066 33.832 6.852 1.00 76.12 331 GLN A C 1
ATOM 2538 O O . GLN A 1 331 ? 3.960 34.294 7.127 1.00 76.12 331 GLN A O 1
ATOM 2543 N N . GLY A 1 332 ? 5.795 33.160 7.753 1.00 72.56 332 GLY A N 1
ATOM 2544 C CA . GLY A 1 332 ? 5.406 32.943 9.148 1.00 72.56 332 GLY A CA 1
ATOM 2545 C C . GLY A 1 332 ? 4.414 31.797 9.357 1.00 72.56 332 GLY A C 1
ATOM 2546 O O . GLY A 1 332 ? 3.771 31.737 10.404 1.00 72.56 332 GLY A O 1
ATOM 2547 N N . LEU A 1 333 ? 4.246 30.905 8.372 1.00 73.88 333 LEU A N 1
ATOM 2548 C CA . LEU A 1 333 ? 3.370 29.738 8.496 1.00 73.88 333 LEU A CA 1
ATOM 2549 C C . LEU A 1 333 ? 4.074 28.601 9.246 1.00 73.88 333 LEU A C 1
ATOM 2551 O O . LEU A 1 333 ? 5.212 28.243 8.946 1.00 73.88 333 LEU A O 1
ATOM 2555 N N . ASP A 1 334 ? 3.349 27.980 10.173 1.00 75.94 334 ASP A N 1
ATOM 2556 C CA . ASP A 1 334 ? 3.808 26.807 10.922 1.00 75.94 334 ASP A CA 1
ATOM 2557 C C . ASP A 1 334 ? 3.813 25.536 10.046 1.00 75.94 334 ASP A C 1
ATOM 2559 O O . ASP A 1 334 ? 3.014 25.389 9.114 1.00 75.94 334 ASP A O 1
ATOM 2563 N N . VAL A 1 335 ? 4.676 24.567 10.366 1.00 77.31 335 VAL A N 1
ATOM 2564 C CA . VAL A 1 335 ? 4.816 23.283 9.654 1.00 77.31 335 VAL A CA 1
ATOM 2565 C C . VAL A 1 335 ? 3.474 22.555 9.485 1.00 77.31 335 VAL A C 1
ATOM 2567 O O . VAL A 1 335 ? 3.245 21.946 8.434 1.00 77.31 335 VAL A O 1
ATOM 2570 N N . GLU A 1 336 ? 2.548 22.633 10.451 1.00 76.50 336 GLU A N 1
ATOM 2571 C CA . GLU A 1 336 ? 1.213 22.038 10.297 1.00 76.50 336 GLU A CA 1
ATOM 2572 C C . GLU A 1 336 ? 0.336 22.785 9.281 1.00 76.50 336 GLU A C 1
ATOM 2574 O O . GLU A 1 336 ? -0.438 22.165 8.543 1.00 76.50 336 GLU A O 1
ATOM 2579 N N . GLN A 1 337 ? 0.452 24.110 9.213 1.00 76.12 337 GLN A N 1
ATOM 2580 C CA . GLN A 1 337 ? -0.293 24.941 8.268 1.00 76.12 337 GLN A CA 1
ATOM 2581 C C . GLN A 1 337 ? 0.224 24.731 6.843 1.00 76.12 337 GLN A C 1
ATOM 2583 O O . GLN A 1 337 ? -0.574 24.546 5.920 1.00 76.12 337 GLN A O 1
ATOM 2588 N N . ILE A 1 338 ? 1.546 24.643 6.680 1.00 77.75 338 ILE A N 1
ATOM 2589 C CA . ILE A 1 338 ? 2.200 24.322 5.406 1.00 77.75 338 ILE A CA 1
ATOM 2590 C C . ILE A 1 338 ? 1.783 22.919 4.936 1.00 77.75 338 ILE A C 1
ATOM 2592 O O . ILE A 1 338 ? 1.485 22.727 3.756 1.00 77.75 338 ILE A O 1
ATOM 2596 N N . ALA A 1 339 ? 1.675 21.942 5.848 1.00 79.12 339 ALA A N 1
ATOM 2597 C CA . ALA A 1 339 ? 1.216 20.581 5.535 1.00 79.12 339 ALA A CA 1
ATOM 2598 C C . ALA A 1 339 ? -0.191 20.579 4.938 1.00 79.12 339 ALA A C 1
ATOM 2600 O O . ALA A 1 339 ? -0.438 19.954 3.902 1.00 79.12 339 ALA A O 1
ATOM 2601 N N . ARG A 1 340 ? -1.101 21.330 5.566 1.00 77.88 340 ARG A N 1
ATOM 2602 C CA . ARG A 1 340 ? -2.493 21.456 5.124 1.00 77.88 340 ARG A CA 1
ATOM 2603 C C . ARG A 1 340 ? -2.604 22.182 3.788 1.00 77.88 340 ARG A C 1
ATOM 2605 O O . ARG A 1 340 ? -3.290 21.687 2.901 1.00 77.88 340 ARG A O 1
ATOM 2612 N N . GLN A 1 341 ? -1.913 23.308 3.620 1.00 75.88 341 GLN A N 1
ATOM 2613 C CA . GLN A 1 341 ? -1.977 24.096 2.384 1.00 75.88 341 GLN A CA 1
ATOM 2614 C C . GLN A 1 341 ? -1.393 23.352 1.183 1.00 75.88 341 GLN A C 1
ATOM 2616 O O . GLN A 1 341 ? -1.901 23.464 0.071 1.00 75.88 341 GLN A O 1
ATOM 2621 N N . ARG A 1 342 ? -0.346 22.557 1.407 1.00 74.31 342 ARG A N 1
ATOM 2622 C CA . ARG A 1 342 ? 0.320 21.798 0.346 1.00 74.31 342 ARG A CA 1
ATOM 2623 C C . ARG A 1 342 ? -0.237 20.390 0.152 1.00 74.31 342 ARG A C 1
ATOM 2625 O O . ARG A 1 342 ? 0.219 19.690 -0.747 1.00 74.31 342 ARG A O 1
ATOM 2632 N N . ASN A 1 343 ? -1.197 19.973 0.980 1.00 68.88 343 ASN A N 1
ATOM 2633 C CA . ASN A 1 343 ? -1.756 18.622 1.001 1.00 68.88 343 ASN A CA 1
ATOM 2634 C C . ASN A 1 343 ? -0.676 17.521 1.097 1.00 68.88 343 ASN A C 1
ATOM 2636 O O . ASN A 1 343 ? -0.730 16.493 0.419 1.00 68.88 343 ASN A O 1
ATOM 2640 N N . VAL A 1 344 ? 0.337 17.750 1.936 1.00 76.06 344 VAL A N 1
ATOM 2641 C CA . VAL A 1 344 ? 1.430 16.803 2.204 1.00 76.06 344 VAL A CA 1
ATOM 2642 C C . VAL A 1 344 ? 1.518 16.510 3.695 1.00 76.06 344 VAL A C 1
ATOM 2644 O O . VAL A 1 344 ? 1.036 17.271 4.528 1.00 76.06 344 VAL A O 1
ATOM 2647 N N . LYS A 1 345 ? 2.140 15.387 4.061 1.00 73.75 345 LYS A N 1
ATOM 2648 C CA . LYS A 1 345 ? 2.323 15.029 5.473 1.00 73.75 345 LYS A CA 1
ATOM 2649 C C . LYS A 1 345 ? 3.324 15.970 6.145 1.00 73.75 345 LYS A C 1
ATOM 2651 O O . LYS A 1 345 ? 4.327 16.342 5.536 1.00 73.75 345 LYS A O 1
ATOM 2656 N N . THR A 1 346 ? 3.113 16.250 7.429 1.00 76.19 346 THR A N 1
ATOM 2657 C CA . THR A 1 346 ? 4.044 17.022 8.274 1.00 76.19 346 THR A CA 1
ATOM 2658 C C . THR A 1 346 ? 5.461 16.448 8.229 1.00 76.19 346 THR A C 1
ATOM 2660 O O . THR A 1 346 ? 6.422 17.191 8.080 1.00 76.19 346 THR A O 1
ATOM 2663 N N . THR A 1 347 ? 5.601 15.119 8.203 1.00 72.69 347 THR A N 1
ATOM 2664 C CA . THR A 1 347 ? 6.894 14.422 8.080 1.00 72.69 347 THR A CA 1
ATOM 2665 C C . THR A 1 347 ? 7.666 14.775 6.807 1.00 72.69 347 THR A C 1
ATOM 2667 O O . THR A 1 347 ? 8.892 14.774 6.802 1.00 72.69 347 THR A O 1
ATOM 2670 N N . THR A 1 348 ? 6.961 15.046 5.708 1.00 74.38 348 THR A N 1
ATOM 2671 C CA . THR A 1 348 ? 7.576 15.414 4.428 1.00 74.38 348 THR A CA 1
ATOM 2672 C C . THR A 1 348 ? 8.130 16.833 4.492 1.00 74.38 348 THR A C 1
ATOM 2674 O O . THR A 1 348 ? 9.223 17.082 4.000 1.00 74.38 348 THR A O 1
ATOM 2677 N N . ILE A 1 349 ? 7.420 17.741 5.164 1.00 78.44 349 ILE A N 1
ATOM 2678 C CA . ILE A 1 349 ? 7.887 19.110 5.408 1.00 78.44 349 ILE A CA 1
ATOM 2679 C C . ILE A 1 349 ? 9.077 19.104 6.356 1.00 78.44 349 ILE A C 1
ATOM 2681 O O . ILE A 1 349 ? 10.075 19.748 6.060 1.00 78.44 349 ILE A O 1
ATOM 2685 N N . VAL A 1 350 ? 9.016 18.304 7.423 1.00 78.56 350 VAL A N 1
ATOM 2686 C CA . VAL A 1 350 ? 10.136 18.121 8.353 1.00 78.56 350 VAL A CA 1
ATOM 2687 C C . VAL A 1 350 ? 11.399 17.693 7.607 1.00 78.56 350 VAL A C 1
ATOM 2689 O O . VAL A 1 350 ? 12.456 18.280 7.799 1.00 78.56 350 VAL A O 1
ATOM 2692 N N . ASN A 1 351 ? 11.285 16.733 6.687 1.00 77.44 351 ASN A N 1
ATOM 2693 C CA . ASN A 1 351 ? 12.421 16.302 5.875 1.00 77.44 351 ASN A CA 1
ATOM 2694 C C . ASN A 1 351 ? 12.906 17.384 4.886 1.00 77.44 351 ASN A C 1
ATOM 2696 O O . ASN A 1 351 ? 14.101 17.447 4.617 1.00 77.44 351 ASN A O 1
ATOM 2700 N N . HIS A 1 352 ? 12.023 18.237 4.348 1.00 78.94 352 HIS A N 1
ATOM 2701 C CA . HIS A 1 352 ? 12.442 19.369 3.508 1.00 78.94 352 HIS A CA 1
ATOM 2702 C C . HIS A 1 352 ? 13.239 20.412 4.293 1.00 78.94 352 HIS A C 1
ATOM 2704 O O . HIS A 1 352 ? 14.173 20.982 3.743 1.00 78.94 352 HIS A O 1
ATOM 2710 N N . VAL A 1 353 ? 12.879 20.651 5.556 1.00 76.94 353 VAL A N 1
ATOM 2711 C CA . VAL A 1 353 ? 13.588 21.587 6.439 1.00 76.94 353 VAL A CA 1
ATOM 2712 C C . VAL A 1 353 ? 14.968 21.050 6.816 1.00 76.94 353 VAL A C 1
ATOM 2714 O O . VAL A 1 353 ? 15.936 21.793 6.736 1.00 76.94 353 VAL A O 1
ATOM 2717 N N . ILE A 1 354 ? 15.083 19.754 7.137 1.00 75.12 354 ILE A N 1
ATOM 2718 C CA . ILE A 1 354 ? 16.387 19.105 7.378 1.00 75.12 354 ILE A CA 1
ATOM 2719 C C . ILE A 1 354 ? 17.286 19.257 6.152 1.00 75.12 354 ILE A C 1
ATOM 2721 O O . ILE A 1 354 ? 18.413 19.721 6.270 1.00 75.12 354 ILE A O 1
ATOM 2725 N N . LYS A 1 355 ? 16.753 18.935 4.968 1.00 75.00 355 LYS A N 1
ATOM 2726 C CA . LYS A 1 355 ? 17.494 19.050 3.711 1.00 75.00 355 LYS A CA 1
ATOM 2727 C C . LYS A 1 355 ? 17.945 20.493 3.437 1.00 75.00 355 LYS A C 1
ATOM 2729 O O . LYS A 1 355 ? 19.065 20.716 3.002 1.00 75.00 355 LYS A O 1
ATOM 2734 N N . ALA A 1 356 ? 17.094 21.477 3.727 1.00 76.38 356 ALA A N 1
ATOM 2735 C CA . ALA A 1 356 ? 17.446 22.889 3.590 1.00 76.38 356 ALA A CA 1
ATOM 2736 C C . ALA A 1 356 ? 18.540 23.343 4.576 1.00 76.38 356 ALA A C 1
ATOM 2738 O O . ALA A 1 356 ? 19.360 24.188 4.217 1.00 76.38 356 ALA A O 1
ATOM 2739 N N . ALA A 1 357 ? 18.555 22.782 5.790 1.00 72.81 357 ALA A N 1
ATOM 2740 C CA . ALA A 1 357 ? 19.577 23.049 6.798 1.00 72.81 357 ALA A CA 1
ATOM 2741 C C . ALA A 1 357 ? 20.934 22.421 6.431 1.00 72.81 357 ALA A C 1
ATOM 2743 O O . ALA A 1 357 ? 21.956 23.095 6.531 1.00 72.81 357 ALA A O 1
ATOM 2744 N N . GLU A 1 358 ? 20.942 21.175 5.940 1.00 70.06 358 GLU A N 1
ATOM 2745 C CA . GLU A 1 358 ? 22.146 20.486 5.436 1.00 70.06 358 GLU A CA 1
ATOM 2746 C C . GLU A 1 358 ? 22.788 21.235 4.257 1.00 70.06 358 GLU A C 1
ATOM 2748 O O . GLU A 1 358 ? 24.008 21.326 4.154 1.00 70.06 358 GLU A O 1
ATOM 2753 N N . GLU A 1 359 ? 21.967 21.811 3.377 1.00 70.81 359 GLU A N 1
ATOM 2754 C CA . GLU A 1 359 ? 22.432 22.544 2.196 1.00 70.81 359 GLU A CA 1
ATOM 2755 C C . GLU A 1 359 ? 22.814 24.012 2.488 1.00 70.81 359 GLU A C 1
ATOM 2757 O O . GLU A 1 359 ? 23.177 24.734 1.560 1.00 70.81 359 GLU A O 1
ATOM 2762 N N . GLN A 1 360 ? 22.731 24.474 3.748 1.00 64.50 360 GLN A N 1
ATOM 2763 C CA . GLN A 1 360 ? 22.994 25.864 4.180 1.00 64.50 360 GLN A CA 1
ATOM 2764 C C . GLN A 1 360 ? 22.240 26.933 3.358 1.00 64.50 360 GLN A C 1
ATOM 2766 O O . GLN A 1 360 ? 22.688 28.070 3.202 1.00 64.50 360 GLN A O 1
ATOM 2771 N N . GLN A 1 361 ? 21.081 26.580 2.797 1.00 57.19 361 GLN A N 1
ATOM 2772 C CA . GLN A 1 361 ? 20.416 27.384 1.764 1.00 57.19 361 GLN A CA 1
ATOM 2773 C C . GLN A 1 361 ? 19.555 28.538 2.305 1.00 57.19 361 GLN A C 1
ATOM 2775 O O . GLN A 1 361 ? 19.069 29.355 1.517 1.00 57.19 361 GLN A O 1
ATOM 2780 N N . ALA A 1 362 ? 19.346 28.638 3.622 1.00 58.16 362 ALA A N 1
ATOM 2781 C CA . ALA A 1 362 ? 18.627 29.751 4.239 1.00 58.16 362 ALA A CA 1
ATOM 2782 C C . ALA A 1 362 ? 18.880 29.845 5.749 1.00 58.16 362 ALA A C 1
ATOM 2784 O O . ALA A 1 362 ? 19.095 28.835 6.409 1.00 58.16 362 ALA A O 1
ATOM 2785 N N . ASP A 1 363 ? 18.742 31.056 6.295 1.00 61.97 363 ASP A N 1
ATOM 2786 C CA . ASP A 1 363 ? 18.516 31.257 7.726 1.00 61.97 363 ASP A CA 1
ATOM 2787 C C . ASP A 1 363 ? 17.078 30.823 8.051 1.00 61.97 363 ASP A C 1
ATOM 2789 O O . ASP A 1 363 ? 16.113 31.550 7.796 1.00 61.97 363 ASP A O 1
ATOM 2793 N N . ILE A 1 364 ? 16.918 29.564 8.462 1.00 69.94 364 ILE A N 1
ATOM 2794 C CA . ILE A 1 364 ? 15.630 29.003 8.874 1.00 69.94 364 ILE A CA 1
ATOM 2795 C C . ILE A 1 364 ? 15.381 29.400 10.327 1.00 69.94 364 ILE A C 1
ATOM 2797 O O . ILE A 1 364 ? 16.209 29.139 11.201 1.00 69.94 364 ILE A O 1
ATOM 2801 N N . ASP A 1 365 ? 14.220 29.995 10.595 1.00 67.94 365 ASP A N 1
ATOM 2802 C CA . ASP A 1 365 ? 13.788 30.259 11.962 1.00 67.94 365 ASP A CA 1
ATOM 2803 C C . ASP A 1 365 ? 13.250 28.971 12.602 1.00 67.94 365 ASP A C 1
ATOM 2805 O O . ASP A 1 365 ? 12.176 28.471 12.255 1.00 67.94 365 ASP A O 1
ATOM 2809 N N . PHE A 1 366 ? 14.019 28.418 13.539 1.00 71.06 366 PHE A N 1
ATOM 2810 C CA . PHE A 1 366 ? 13.636 27.239 14.314 1.00 71.06 366 PHE A CA 1
ATOM 2811 C C . PHE A 1 366 ? 12.984 27.583 15.657 1.00 71.06 366 PHE A C 1
ATOM 2813 O O . PHE A 1 366 ? 12.608 26.663 16.381 1.00 71.06 366 PHE A O 1
ATOM 2820 N N . SER A 1 367 ? 12.828 28.865 16.009 1.00 66.81 367 SER A N 1
ATOM 2821 C CA . SER A 1 367 ? 12.428 29.325 17.350 1.00 66.81 367 SER A CA 1
ATOM 2822 C C . SER A 1 367 ? 11.176 28.639 17.917 1.00 66.81 367 SER A C 1
ATOM 2824 O O . SER A 1 367 ? 11.123 28.355 19.111 1.00 66.81 367 SER A O 1
ATOM 2826 N N . ALA A 1 368 ? 10.208 28.289 17.066 1.00 65.44 368 ALA A N 1
ATOM 2827 C CA . ALA A 1 368 ? 8.978 27.593 17.450 1.00 65.44 368 ALA A CA 1
ATOM 2828 C C . ALA A 1 368 ? 9.161 26.103 17.824 1.00 65.44 368 ALA A C 1
ATOM 2830 O O . ALA A 1 368 ? 8.268 25.507 18.429 1.00 65.44 368 ALA A O 1
ATOM 2831 N N . TYR A 1 369 ? 10.294 25.491 17.465 1.00 69.75 369 TYR A N 1
ATOM 2832 C CA . TYR A 1 369 ? 10.568 24.055 17.634 1.00 69.75 369 TYR A CA 1
ATOM 2833 C C . TYR A 1 369 ? 11.786 23.753 18.511 1.00 69.75 369 TYR A C 1
ATOM 2835 O O . TYR A 1 369 ? 12.049 22.579 18.797 1.00 69.75 369 TYR A O 1
ATOM 2843 N N . LEU A 1 370 ? 12.534 24.782 18.916 1.00 71.31 370 LEU A N 1
ATOM 2844 C CA . LEU A 1 370 ? 13.686 24.627 19.793 1.00 71.31 370 LEU A CA 1
ATOM 2845 C C . LEU A 1 370 ? 13.236 24.401 21.229 1.00 71.31 370 LEU A C 1
ATOM 2847 O O . LEU A 1 370 ? 12.456 25.168 21.792 1.00 71.31 370 LEU A O 1
ATOM 2851 N N . ASP A 1 371 ? 13.789 23.356 21.831 1.00 69.44 371 ASP A N 1
ATOM 2852 C CA . ASP A 1 371 ? 13.711 23.148 23.266 1.00 69.44 371 ASP A CA 1
ATOM 2853 C C . ASP A 1 371 ? 15.100 23.391 23.859 1.00 69.44 371 ASP A C 1
ATOM 2855 O O . ASP A 1 371 ? 16.044 22.632 23.622 1.00 69.44 371 ASP A O 1
ATOM 2859 N N . GLY A 1 372 ? 15.227 24.474 24.630 1.00 66.56 372 GLY A N 1
ATOM 2860 C CA . GLY A 1 372 ? 16.496 24.897 25.221 1.00 66.56 372 GLY A CA 1
ATOM 2861 C C . GLY A 1 372 ? 17.123 23.860 26.160 1.00 66.56 372 GLY A C 1
ATOM 2862 O O . GLY A 1 372 ? 18.337 23.869 26.337 1.00 66.56 372 GLY A O 1
ATOM 2863 N N . ALA A 1 373 ? 16.334 22.934 26.719 1.00 73.19 373 ALA A N 1
ATOM 2864 C CA . ALA A 1 373 ? 16.847 21.833 27.535 1.00 73.19 373 ALA A CA 1
ATOM 2865 C C . ALA A 1 373 ? 17.279 20.615 26.698 1.00 73.19 373 ALA A C 1
ATOM 2867 O O . ALA A 1 373 ? 17.995 19.748 27.198 1.00 73.19 373 ALA A O 1
ATOM 2868 N N . LEU A 1 374 ? 16.848 20.527 25.436 1.00 80.56 374 LEU A N 1
ATOM 2869 C CA . LEU A 1 374 ? 17.106 19.389 24.557 1.00 80.56 374 LEU A CA 1
ATOM 2870 C C . LEU A 1 374 ? 18.405 19.544 23.753 1.00 80.56 374 LEU A C 1
ATOM 2872 O O . LEU A 1 374 ? 19.101 18.552 23.539 1.00 80.56 374 LEU A O 1
ATOM 2876 N N . LEU A 1 375 ? 18.759 20.766 23.344 1.00 80.44 375 LEU A N 1
ATOM 2877 C CA . LEU A 1 375 ? 19.962 21.037 22.541 1.00 80.44 375 LEU A CA 1
ATOM 2878 C C . LEU A 1 375 ? 21.270 20.530 23.187 1.00 80.44 375 LEU A C 1
ATOM 2880 O O . LEU A 1 375 ? 22.001 19.801 22.512 1.00 80.44 375 LEU A O 1
ATOM 2884 N N . PRO A 1 376 ? 21.556 20.792 24.483 1.00 80.44 376 PRO A N 1
ATOM 2885 C CA . PRO A 1 376 ? 22.793 20.312 25.111 1.00 80.44 376 PRO A CA 1
ATOM 2886 C C . PRO A 1 376 ? 22.842 18.782 25.208 1.00 80.44 376 PRO A C 1
ATOM 2888 O O . PRO A 1 376 ? 23.907 18.166 25.131 1.00 80.44 376 PRO A O 1
ATOM 2891 N N . VAL A 1 377 ? 21.671 18.154 25.360 1.00 82.31 377 VAL A N 1
ATOM 2892 C CA . VAL A 1 377 ? 21.543 16.698 25.438 1.00 82.31 377 VAL A CA 1
ATOM 2893 C C . VAL A 1 377 ? 21.820 16.061 24.079 1.00 82.31 377 VAL A C 1
ATOM 2895 O O . VAL A 1 377 ? 22.563 15.086 24.013 1.00 82.31 377 VAL A O 1
ATOM 2898 N N . ILE A 1 378 ? 21.269 16.620 22.995 1.00 83.00 378 ILE A N 1
ATOM 2899 C CA . ILE A 1 378 ? 21.525 16.134 21.631 1.00 83.00 378 ILE A CA 1
ATOM 2900 C C . ILE A 1 378 ? 23.017 16.226 21.305 1.00 83.00 378 ILE A C 1
ATOM 2902 O O . ILE A 1 378 ? 23.571 15.243 20.823 1.00 83.00 378 ILE A O 1
ATOM 2906 N N . HIS A 1 379 ? 23.671 17.346 21.629 1.00 81.06 379 HIS A N 1
ATOM 2907 C CA . HIS A 1 379 ? 25.114 17.513 21.426 1.00 81.06 379 HIS A CA 1
ATOM 2908 C C . HIS A 1 379 ? 25.920 16.426 22.156 1.00 81.06 379 HIS A C 1
ATOM 2910 O O . HIS A 1 379 ? 26.755 15.752 21.563 1.00 81.06 379 HIS A O 1
ATOM 2916 N N . THR A 1 380 ? 25.602 16.178 23.430 1.00 81.75 380 THR A N 1
ATOM 2917 C CA . THR A 1 380 ? 26.295 15.168 24.253 1.00 81.75 380 THR A CA 1
ATOM 2918 C C . THR A 1 380 ? 26.138 13.742 23.706 1.00 81.75 380 THR A C 1
ATOM 2920 O O . THR A 1 380 ? 27.041 12.916 23.844 1.00 81.75 380 THR A O 1
ATOM 2923 N N . VAL A 1 381 ? 24.981 13.414 23.124 1.00 82.75 381 VAL A N 1
ATOM 2924 C CA . VAL A 1 381 ? 24.727 12.081 22.552 1.00 82.75 381 VAL A CA 1
ATOM 2925 C C . VAL A 1 381 ? 25.358 11.944 21.164 1.00 82.75 381 VAL A C 1
ATOM 2927 O O . VAL A 1 381 ? 25.906 10.889 20.857 1.00 82.75 381 VAL A O 1
ATOM 2930 N N . ALA A 1 382 ? 25.349 13.007 20.357 1.00 81.56 382 ALA A N 1
ATOM 2931 C CA . ALA A 1 382 ? 25.940 13.024 19.018 1.00 81.56 382 ALA A CA 1
ATOM 2932 C C . ALA A 1 382 ? 27.467 12.849 19.009 1.00 81.56 382 ALA A C 1
ATOM 2934 O O . ALA A 1 382 ? 28.011 12.345 18.034 1.00 81.56 382 ALA A O 1
ATOM 2935 N N . GLU A 1 383 ? 28.157 13.170 20.107 1.00 79.62 383 GLU A N 1
ATOM 2936 C CA . GLU A 1 383 ? 29.583 12.847 20.276 1.00 79.62 383 GLU A CA 1
ATOM 2937 C C . GLU A 1 383 ? 29.863 11.335 20.374 1.00 79.62 383 GLU A C 1
ATOM 2939 O O . GLU A 1 383 ? 30.992 10.897 20.155 1.00 79.62 383 GLU A O 1
ATOM 2944 N N . LYS A 1 384 ? 28.863 10.529 20.754 1.00 78.19 384 LYS A N 1
ATOM 2945 C CA . LYS A 1 384 ? 29.022 9.094 21.047 1.00 78.19 384 LYS A CA 1
ATOM 2946 C C . LYS A 1 384 ? 28.335 8.189 20.035 1.00 78.19 384 LYS A C 1
ATOM 2948 O O . LYS A 1 384 ? 28.793 7.068 19.833 1.00 78.19 384 LYS A O 1
ATOM 2953 N N . GLU A 1 385 ? 27.244 8.651 19.435 1.00 76.88 385 GLU A N 1
ATOM 2954 C CA . GLU A 1 385 ? 26.459 7.894 18.466 1.00 76.88 385 GLU A CA 1
ATOM 2955 C C . GLU A 1 385 ? 26.147 8.734 17.231 1.00 76.88 385 GLU A C 1
ATOM 2957 O O . GLU A 1 385 ? 25.672 9.867 17.338 1.00 76.88 385 GLU A O 1
ATOM 2962 N N . ASP A 1 386 ? 26.327 8.134 16.053 1.00 75.19 386 ASP A N 1
ATOM 2963 C CA . ASP A 1 386 ? 25.898 8.744 14.802 1.00 75.19 386 ASP A CA 1
ATOM 2964 C C . ASP A 1 386 ? 24.386 8.547 14.609 1.00 75.19 386 ASP A C 1
ATOM 2966 O O . ASP A 1 386 ? 23.868 7.444 14.392 1.00 75.19 386 ASP A O 1
ATOM 2970 N N . TRP A 1 387 ? 23.651 9.654 14.654 1.00 74.19 387 TRP A N 1
ATOM 2971 C CA . TRP A 1 387 ? 22.210 9.680 14.429 1.00 74.19 387 TRP A CA 1
ATOM 2972 C C . TRP A 1 387 ? 21.815 9.211 13.012 1.00 74.19 387 TRP A C 1
ATOM 2974 O O . TRP A 1 387 ? 20.659 8.806 12.815 1.00 74.19 387 TRP A O 1
ATOM 2984 N N . ARG A 1 388 ? 22.747 9.211 12.043 1.00 70.12 388 ARG A N 1
ATOM 2985 C CA . ARG A 1 388 ? 22.555 8.717 10.665 1.00 70.12 388 ARG A CA 1
ATOM 2986 C C . ARG A 1 388 ? 22.502 7.194 10.578 1.00 70.12 388 ARG A C 1
ATOM 2988 O O . ARG A 1 388 ? 21.788 6.665 9.724 1.00 70.12 388 ARG A O 1
ATOM 2995 N N . GLU A 1 389 ? 23.189 6.488 11.475 1.00 71.88 389 GLU A N 1
ATOM 2996 C CA . GLU A 1 389 ? 23.179 5.021 11.525 1.00 71.88 389 GLU A CA 1
ATOM 2997 C C . GLU A 1 389 ? 21.888 4.472 12.155 1.00 71.88 389 GLU A C 1
ATOM 2999 O O . GLU A 1 389 ? 21.441 3.369 11.820 1.00 71.88 389 GLU A O 1
ATOM 3004 N N . GLY A 1 390 ? 21.216 5.260 13.005 1.00 74.75 390 GLY A N 1
ATOM 3005 C CA . GLY A 1 390 ? 19.970 4.825 13.630 1.00 74.75 390 GLY A CA 1
ATOM 3006 C C . GLY A 1 390 ? 19.271 5.845 14.529 1.00 74.75 390 GLY A C 1
ATOM 3007 O O . GLY A 1 390 ? 19.363 5.772 15.751 1.00 74.75 390 GLY A O 1
ATOM 3008 N N . LEU A 1 391 ? 18.390 6.676 13.955 1.00 78.19 391 LEU A N 1
ATOM 3009 C CA . LEU A 1 391 ? 17.601 7.688 14.688 1.00 78.19 391 LEU A CA 1
ATOM 3010 C C . LEU A 1 391 ? 16.765 7.136 15.866 1.00 78.19 391 LEU A C 1
ATOM 3012 O O . LEU A 1 391 ? 16.383 7.873 16.777 1.00 78.19 391 LEU A O 1
ATOM 3016 N N . ARG A 1 392 ? 16.422 5.842 15.855 1.00 77.88 392 ARG A N 1
ATOM 3017 C CA . ARG A 1 392 ? 15.703 5.209 16.970 1.00 77.88 392 ARG A CA 1
ATOM 3018 C C . ARG A 1 392 ? 16.595 5.026 18.198 1.00 77.88 392 ARG A C 1
ATOM 3020 O O . ARG A 1 392 ? 16.131 5.349 19.284 1.00 77.88 392 ARG A O 1
ATOM 3027 N N . GLN A 1 393 ? 17.810 4.516 18.008 1.00 79.69 393 GLN A N 1
ATOM 3028 C CA . GLN A 1 393 ? 18.777 4.282 19.085 1.00 79.69 393 GLN A CA 1
ATOM 3029 C C . GLN A 1 393 ? 19.219 5.622 19.673 1.00 79.69 393 GLN A C 1
ATOM 3031 O O . GLN A 1 393 ? 19.018 5.861 20.861 1.00 79.69 393 GLN A O 1
ATOM 3036 N N . PHE A 1 394 ? 19.570 6.563 18.794 1.00 83.50 394 PHE A N 1
ATOM 3037 C CA . PHE A 1 394 ? 19.906 7.935 19.161 1.00 83.50 394 PHE A CA 1
ATOM 3038 C C . PHE A 1 394 ? 18.839 8.598 20.048 1.00 83.50 394 PHE A C 1
ATOM 3040 O O . PHE A 1 394 ? 19.123 9.195 21.084 1.00 83.50 394 PHE A O 1
ATOM 3047 N N . ARG A 1 395 ? 17.558 8.451 19.684 1.00 84.56 395 ARG A N 1
ATOM 3048 C CA . ARG A 1 395 ? 16.444 8.982 20.481 1.00 84.56 395 ARG A CA 1
ATOM 3049 C C . ARG A 1 395 ? 16.343 8.334 21.867 1.00 84.56 395 ARG A C 1
ATOM 3051 O O . ARG A 1 395 ? 15.949 9.014 22.814 1.00 84.56 395 ARG A O 1
ATOM 3058 N N . GLU A 1 396 ? 16.584 7.030 21.974 1.00 83.44 396 GLU A N 1
ATOM 3059 C CA . GLU A 1 396 ? 16.521 6.307 23.248 1.00 83.44 396 GLU A CA 1
ATOM 3060 C C . GLU A 1 396 ? 17.622 6.795 24.202 1.00 83.44 396 GLU A C 1
ATOM 3062 O O . GLU A 1 396 ? 17.327 7.019 25.374 1.00 83.44 396 GLU A O 1
ATOM 3067 N N . GLU A 1 397 ? 18.829 7.072 23.702 1.00 81.88 397 GLU A N 1
ATOM 3068 C CA . GLU A 1 397 ? 19.916 7.669 24.492 1.00 81.88 397 GLU A CA 1
ATOM 3069 C C . GLU A 1 397 ? 19.622 9.121 24.902 1.00 81.88 397 GLU A C 1
ATOM 3071 O O . GLU A 1 397 ? 19.773 9.475 26.073 1.00 81.88 397 GLU A O 1
ATOM 3076 N N . VAL A 1 398 ? 19.094 9.946 23.989 1.00 83.62 398 VAL A N 1
ATOM 3077 C CA . VAL A 1 398 ? 18.666 11.323 24.308 1.00 83.62 398 VAL A CA 1
ATOM 3078 C C . VAL A 1 398 ? 17.600 11.335 25.413 1.00 83.62 398 VAL A C 1
ATOM 3080 O O . VAL A 1 398 ? 17.659 12.158 26.324 1.00 83.62 398 VAL A O 1
ATOM 3083 N N . LEU A 1 399 ? 16.647 10.396 25.393 1.00 83.81 399 LEU A N 1
ATOM 3084 C CA . LEU A 1 399 ? 15.599 10.291 26.418 1.00 83.81 399 LEU A CA 1
ATOM 3085 C C . LEU A 1 399 ? 16.117 9.898 27.810 1.00 83.81 399 LEU A C 1
ATOM 3087 O O . LEU A 1 399 ? 15.425 10.167 28.787 1.00 83.81 399 LEU A O 1
ATOM 3091 N N . LYS A 1 400 ? 17.295 9.273 27.929 1.00 82.25 400 LYS A N 1
ATOM 3092 C CA . LYS A 1 400 ? 17.881 8.936 29.242 1.00 82.25 400 LYS A CA 1
ATOM 3093 C C . LYS A 1 400 ? 18.427 10.161 29.970 1.00 82.25 400 LYS A C 1
ATOM 3095 O O . LYS A 1 400 ? 18.468 10.172 31.196 1.00 82.25 400 LYS A O 1
ATOM 3100 N N . LEU A 1 401 ? 18.880 11.154 29.211 1.00 78.38 401 LEU A N 1
ATOM 3101 C CA . LEU A 1 401 ? 19.543 12.355 29.719 1.00 78.38 401 LEU A CA 1
ATOM 3102 C C . LEU A 1 401 ? 18.616 13.578 29.731 1.00 78.38 401 LEU A C 1
ATOM 3104 O O . LEU A 1 401 ? 18.881 14.547 30.439 1.00 78.38 401 LEU A O 1
ATOM 3108 N N . TYR A 1 402 ? 17.525 13.537 28.967 1.00 79.56 402 TYR A N 1
ATOM 3109 C CA . TYR A 1 402 ? 16.561 14.623 28.880 1.00 79.56 402 TYR A CA 1
ATOM 3110 C C . TYR A 1 402 ? 15.493 14.533 29.995 1.00 79.56 402 TYR A C 1
ATOM 3112 O O . TYR A 1 402 ? 14.869 13.485 30.164 1.00 79.56 402 TYR A O 1
ATOM 3120 N N . PRO A 1 403 ? 15.222 15.625 30.739 1.00 64.44 403 PRO A N 1
ATOM 3121 C CA . PRO A 1 403 ? 14.309 15.620 31.890 1.00 64.44 403 PRO A CA 1
ATOM 3122 C C . PRO A 1 403 ? 12.817 15.470 31.535 1.00 64.44 403 PRO A C 1
ATOM 3124 O O . PRO A 1 403 ? 11.990 15.272 32.427 1.00 64.44 403 PRO A O 1
ATOM 3127 N N . GLY A 1 404 ? 12.439 15.569 30.257 1.00 64.94 404 GLY A N 1
ATOM 3128 C CA . GLY A 1 404 ? 11.055 15.400 29.815 1.00 64.94 404 GLY A CA 1
ATOM 3129 C C . GLY A 1 404 ? 10.685 13.944 29.511 1.00 64.94 404 GLY A C 1
ATOM 3130 O O . GLY A 1 404 ? 11.457 13.165 28.963 1.00 64.94 404 GLY A O 1
ATOM 3131 N N . SER A 1 405 ? 9.439 13.578 29.809 1.00 60.84 405 SER A N 1
ATOM 3132 C CA . SER A 1 405 ? 8.952 12.190 29.754 1.00 60.84 405 SER A CA 1
ATOM 3133 C C . SER A 1 405 ? 8.824 11.610 28.338 1.00 60.84 405 SER A C 1
ATOM 3135 O O . SER A 1 405 ? 8.687 10.396 28.176 1.00 60.84 405 SER A O 1
ATOM 3137 N N . ARG A 1 406 ? 8.789 12.458 27.297 1.00 73.50 406 ARG A N 1
ATOM 3138 C CA . ARG A 1 406 ? 8.602 12.024 25.905 1.00 73.50 406 ARG A CA 1
ATOM 3139 C C . ARG A 1 406 ? 8.983 13.110 24.899 1.00 73.50 406 ARG A C 1
ATOM 3141 O O . ARG A 1 406 ? 8.439 14.204 24.938 1.00 73.50 406 ARG A O 1
ATOM 3148 N N . ILE A 1 407 ? 9.795 12.747 23.907 1.00 75.00 407 ILE A N 1
ATOM 3149 C CA . ILE A 1 407 ? 10.152 13.603 22.761 1.00 75.00 407 ILE A CA 1
ATOM 3150 C C . ILE A 1 407 ? 9.449 13.076 21.500 1.00 75.00 407 ILE A C 1
ATOM 3152 O O . ILE A 1 407 ? 9.397 11.862 21.278 1.00 75.00 407 ILE A O 1
ATOM 3156 N N . LYS A 1 408 ? 8.872 13.944 20.663 1.00 79.25 408 LYS A N 1
ATOM 3157 C CA . LYS A 1 408 ? 8.357 13.549 19.334 1.00 79.25 408 LYS A CA 1
ATOM 3158 C C . LYS A 1 408 ? 9.515 13.504 18.325 1.00 79.25 408 LYS A C 1
ATOM 3160 O O . LYS A 1 408 ? 10.408 14.337 18.394 1.00 79.25 408 LYS A O 1
ATOM 3165 N N . TYR A 1 409 ? 9.487 12.568 17.368 1.00 77.69 409 TYR A N 1
ATOM 3166 C CA . TYR A 1 409 ? 10.549 12.448 16.350 1.00 77.69 409 TYR A CA 1
ATOM 3167 C C . TYR A 1 409 ? 10.735 13.725 15.526 1.00 77.69 409 TYR A C 1
ATOM 3169 O O . TYR A 1 409 ? 11.862 14.057 15.181 1.00 77.69 409 TYR A O 1
ATOM 3177 N N . ASP A 1 410 ? 9.650 14.442 15.245 1.00 76.25 410 ASP A N 1
ATOM 3178 C CA . ASP A 1 410 ? 9.702 15.676 14.459 1.00 76.25 410 ASP A CA 1
ATOM 3179 C C . ASP A 1 410 ? 10.445 16.790 15.213 1.00 76.25 410 ASP A C 1
ATOM 3181 O O . ASP A 1 410 ? 11.271 17.474 14.623 1.00 76.25 410 ASP A O 1
ATOM 3185 N N . ILE A 1 411 ? 10.240 16.896 16.533 1.00 78.38 411 ILE A N 1
ATOM 3186 C CA . ILE A 1 411 ? 10.946 17.857 17.398 1.00 78.38 411 ILE A CA 1
ATOM 3187 C C . ILE A 1 411 ? 12.436 17.511 17.460 1.00 78.38 411 ILE A C 1
ATOM 3189 O O . ILE A 1 411 ? 13.276 18.381 17.259 1.00 78.38 411 ILE A O 1
ATOM 3193 N N . LEU A 1 412 ? 12.772 16.232 17.663 1.00 81.81 412 LEU A N 1
ATOM 3194 C CA . LEU A 1 412 ? 14.164 15.772 17.677 1.00 81.81 412 LEU A CA 1
ATOM 3195 C C . LEU A 1 412 ? 14.883 16.117 16.364 1.00 81.81 412 LEU A C 1
ATOM 3197 O O . LEU A 1 412 ? 15.965 16.690 16.384 1.00 81.81 412 LEU A O 1
ATOM 3201 N N . LYS A 1 413 ? 14.251 15.818 15.225 1.00 82.00 413 LYS A N 1
ATOM 3202 C CA . LYS A 1 413 ? 14.791 16.116 13.894 1.00 82.00 413 LYS A CA 1
ATOM 3203 C C . LYS A 1 413 ? 14.979 17.612 13.641 1.00 82.00 413 LYS A C 1
ATOM 3205 O O . LYS A 1 413 ? 15.967 17.990 13.030 1.00 82.00 413 LYS A O 1
ATOM 3210 N N . MET A 1 414 ? 14.054 18.447 14.112 1.00 80.50 414 MET A N 1
ATOM 3211 C CA . MET A 1 414 ? 14.152 19.906 13.988 1.00 80.50 414 MET A CA 1
ATOM 3212 C C . MET A 1 414 ? 15.293 20.488 14.822 1.00 80.50 414 MET A C 1
ATOM 3214 O O . MET A 1 414 ? 15.999 21.372 14.353 1.00 80.50 414 MET A O 1
ATOM 3218 N N . ASN A 1 415 ? 15.517 19.958 16.027 1.00 81.31 415 ASN A N 1
ATOM 3219 C CA . ASN A 1 415 ? 16.638 20.382 16.867 1.00 81.31 415 ASN A CA 1
ATOM 3220 C C . ASN A 1 415 ? 17.985 19.918 16.279 1.00 81.31 415 ASN A C 1
ATOM 3222 O O . ASN A 1 415 ? 18.945 20.677 16.312 1.00 81.31 415 ASN A O 1
ATOM 3226 N N . ILE A 1 416 ? 18.049 18.726 15.669 1.00 81.44 416 ILE A N 1
ATOM 3227 C CA . ILE A 1 416 ? 19.234 18.274 14.913 1.00 81.44 416 ILE A CA 1
ATOM 3228 C C . ILE A 1 416 ? 19.482 19.183 13.699 1.00 81.44 416 ILE A C 1
ATOM 3230 O O . ILE A 1 416 ? 20.600 19.644 13.507 1.00 81.44 416 ILE A O 1
ATOM 3234 N N . ALA A 1 417 ? 18.445 19.500 12.915 1.00 79.62 417 ALA A N 1
ATOM 3235 C CA . ALA A 1 417 ? 18.564 20.395 11.761 1.00 79.62 417 ALA A CA 1
ATOM 3236 C C . ALA A 1 417 ? 19.080 21.791 12.149 1.00 79.62 417 ALA A C 1
ATOM 3238 O O . ALA A 1 417 ? 19.918 22.354 11.451 1.00 79.62 417 ALA A O 1
ATOM 3239 N N . TYR A 1 418 ? 18.630 22.328 13.285 1.00 82.00 418 TYR A N 1
ATOM 3240 C CA . TYR A 1 418 ? 19.145 23.586 13.822 1.00 82.00 418 TYR A CA 1
ATOM 3241 C C . TYR A 1 418 ? 20.641 23.517 14.161 1.00 82.00 418 TYR A C 1
ATOM 3243 O O . TYR A 1 418 ? 21.388 24.427 13.806 1.00 82.00 418 TYR A O 1
ATOM 3251 N N . LEU A 1 419 ? 21.088 22.437 14.811 1.00 78.00 419 LEU A N 1
ATOM 3252 C CA . LEU A 1 419 ? 22.500 22.240 15.154 1.00 78.00 419 LEU A CA 1
ATOM 3253 C C . LEU A 1 419 ? 23.381 22.095 13.902 1.00 78.00 419 LEU A C 1
ATOM 3255 O O . LEU A 1 419 ? 24.479 22.646 13.868 1.00 78.00 419 LEU A O 1
ATOM 3259 N N . ILE A 1 420 ? 22.872 21.448 12.848 1.00 78.12 420 ILE A N 1
ATOM 3260 C CA . ILE A 1 420 ? 23.534 21.381 11.534 1.00 78.12 420 ILE A CA 1
ATOM 3261 C C . ILE A 1 420 ? 23.653 22.781 10.914 1.00 78.12 420 ILE A C 1
ATOM 3263 O O . ILE A 1 420 ? 24.733 23.169 10.475 1.00 78.12 420 ILE A O 1
ATOM 3267 N N . GLN A 1 421 ? 22.586 23.591 10.943 1.00 76.25 421 GLN A N 1
ATOM 3268 C CA . GLN A 1 421 ? 22.632 24.971 10.432 1.00 76.25 421 GLN A CA 1
ATOM 3269 C C . GLN A 1 421 ? 23.611 25.857 11.221 1.00 76.25 421 GLN A C 1
ATOM 3271 O O . GLN A 1 421 ? 24.212 26.770 10.656 1.00 76.25 421 GLN A O 1
ATOM 3276 N N . LYS A 1 422 ? 23.792 25.599 12.522 1.00 75.94 422 LYS A N 1
ATOM 3277 C CA . LYS A 1 422 ? 24.792 26.278 13.360 1.00 75.94 422 LYS A CA 1
ATOM 3278 C C . LYS A 1 422 ? 26.223 25.778 13.141 1.00 75.94 422 LYS A C 1
ATOM 3280 O O . LYS A 1 422 ? 27.148 26.421 13.633 1.00 75.94 422 LYS A O 1
ATOM 3285 N N . GLY A 1 423 ? 26.411 24.686 12.397 1.00 72.62 423 GLY A N 1
ATOM 3286 C CA . GLY A 1 423 ? 27.708 24.034 12.218 1.00 72.62 423 GLY A CA 1
ATOM 3287 C C . GLY A 1 423 ? 28.209 23.320 13.476 1.00 72.62 423 GLY A C 1
ATOM 3288 O O . GLY A 1 423 ? 29.402 23.069 13.596 1.00 72.62 423 GLY A O 1
ATOM 3289 N N . GLU A 1 424 ? 27.316 23.029 14.425 1.00 74.19 424 GLU A N 1
ATOM 3290 C CA . GLU A 1 424 ? 27.630 22.318 15.672 1.00 74.19 424 GLU A CA 1
ATOM 3291 C C . GLU A 1 424 ? 27.520 20.793 15.510 1.00 74.19 424 GLU A C 1
ATOM 3293 O O . GLU A 1 424 ? 28.059 20.049 16.324 1.00 74.19 424 GLU A O 1
ATOM 3298 N N . LEU A 1 425 ? 26.844 20.318 14.457 1.00 70.25 425 LEU A N 1
ATOM 3299 C CA . LEU A 1 425 ? 26.762 18.908 14.071 1.00 70.25 425 LEU A CA 1
ATOM 3300 C C . LEU A 1 425 ? 26.984 18.749 12.565 1.00 70.25 425 LEU A C 1
ATOM 3302 O O . LEU A 1 425 ? 26.540 19.594 11.787 1.00 70.25 425 LEU A O 1
ATOM 3306 N N . GLU A 1 426 ? 27.644 17.654 12.173 1.00 59.22 426 GLU A N 1
ATOM 3307 C CA . GLU A 1 426 ? 27.909 17.306 10.768 1.00 59.22 426 GLU A CA 1
ATOM 3308 C C . GLU A 1 426 ? 26.815 16.479 10.110 1.00 59.22 426 GLU A C 1
ATOM 3310 O O . GLU A 1 426 ? 26.260 15.532 10.719 1.00 59.22 426 GLU A O 1
#